Protein 2OP5 (pdb70)

Structure (mmCIF, N/CA/C/O backbone):
data_2OP5
#
_entry.id   2OP5
#
_cell.length_a   56.558
_cell.length_b   84.629
_cell.length_c   144.952
_cell.angle_alpha   90.000
_cell.angle_beta   90.000
_cell.angle_gamma   90.000
#
_symmetry.space_group_name_H-M   'P 21 21 21'
#
loop_
_entity.id
_entity.type
_entity.pdbx_description
1 polymer 'hypothetical protein'
2 non-polymer 1,2-ETHANEDIOL
3 water water
#
loop_
_atom_site.group_PDB
_atom_site.id
_atom_site.type_symbol
_atom_site.label_atom_id
_atom_site.label_alt_id
_atom_site.label_comp_id
_atom_site.label_asym_id
_atom_site.label_entity_id
_atom_site.label_seq_id
_atom_site.pdbx_PDB_ins_code
_atom_site.Cartn_x
_atom_site.Cartn_y
_atom_site.Cartn_z
_atom_site.occupancy
_atom_site.B_iso_or_equiv
_atom_site.auth_seq_id
_atom_site.auth_comp_id
_atom_site.auth_asym_id
_atom_site.auth_atom_id
_atom_site.pdbx_PDB_model_num
ATOM 1 N N . THR A 1 5 ? 10.149 21.235 37.267 1.00 41.59 4 THR A N 1
ATOM 2 C CA . THR A 1 5 ? 11.610 20.875 37.121 1.00 41.49 4 THR A CA 1
ATOM 3 C C . THR A 1 5 ? 11.833 19.364 37.381 1.00 40.11 4 THR A C 1
ATOM 4 O O . THR A 1 5 ? 11.490 18.846 38.451 1.00 40.42 4 THR A O 1
ATOM 8 N N . ASP A 1 6 ? 12.367 18.668 36.379 1.00 38.44 5 ASP A N 1
ATOM 9 C CA . ASP A 1 6 ? 12.602 17.215 36.452 1.00 36.68 5 ASP A CA 1
ATOM 10 C C . ASP A 1 6 ? 13.796 16.823 37.292 1.00 34.79 5 ASP A C 1
ATOM 11 O O . ASP A 1 6 ? 14.933 17.116 36.918 1.00 33.29 5 ASP A O 1
ATOM 16 N N . GLU A 1 7 ? 13.540 16.106 38.384 1.00 33.52 6 GLU A N 1
ATOM 17 C CA . GLU A 1 7 ? 14.600 15.612 39.269 1.00 32.45 6 GLU A CA 1
ATOM 18 C C . GLU A 1 7 ? 15.169 14.271 38.721 1.00 29.06 6 GLU A C 1
ATOM 19 O O . GLU A 1 7 ? 14.423 13.321 38.445 1.00 26.68 6 GLU A O 1
ATOM 25 N N . THR A 1 8 ? 16.489 14.207 38.554 1.00 26.06 7 THR A N 1
ATOM 26 C CA . THR A 1 8 ? 17.139 12.991 38.094 1.00 25.07 7 THR A CA 1
ATOM 27 C C . THR A 1 8 ? 17.386 12.095 39.295 1.00 24.35 7 THR A C 1
ATOM 28 O O . THR A 1 8 ? 17.967 12.522 40.275 1.00 22.79 7 THR A O 1
ATOM 32 N N . ALA A 1 9 ? 16.928 10.856 39.208 1.00 25.88 8 ALA A N 1
ATOM 33 C CA . ALA A 1 9 ? 17.133 9.866 40.264 1.00 26.46 8 ALA A CA 1
ATOM 34 C C . ALA A 1 9 ? 18.209 8.863 39.886 1.00 26.47 8 ALA A C 1
ATOM 35 O O . ALA A 1 9 ? 18.961 8.410 40.744 1.00 25.94 8 ALA A O 1
ATOM 37 N N . PHE A 1 10 ? 18.249 8.500 38.608 1.00 26.88 9 PHE A N 1
ATOM 38 C CA . PHE A 1 10 ? 19.191 7.524 38.088 1.00 27.98 9 PHE A CA 1
ATOM 39 C C . PHE A 1 10 ? 19.917 8.105 36.890 1.00 27.63 9 PHE A C 1
ATOM 40 O O . PHE A 1 10 ? 19.321 8.834 36.110 1.00 26.48 9 PHE A O 1
ATOM 48 N N . LEU A 1 11 ? 21.184 7.727 36.732 1.00 28.31 10 LEU A N 1
ATOM 49 C CA . LEU A 1 11 ? 22.043 8.290 35.707 1.00 29.10 10 LEU A CA 1
ATOM 50 C C . LEU A 1 11 ? 23.116 7.322 35.177 1.00 28.99 10 LEU A C 1
ATOM 51 O O . LEU A 1 11 ? 23.621 6.465 35.907 1.00 27.75 10 LEU A O 1
ATOM 56 N N . ASN A 1 12 ? 23.434 7.461 33.891 1.00 29.05 11 ASN A N 1
ATOM 57 C CA . ASN A 1 12 ? 24.549 6.728 33.277 1.00 29.12 11 ASN A CA 1
ATOM 58 C C . ASN A 1 12 ? 25.468 7.755 32.636 1.00 28.91 11 ASN A C 1
ATOM 59 O O . ASN A 1 12 ? 25.023 8.557 31.819 1.00 29.14 11 ASN A O 1
ATOM 64 N N . SER A 1 13 ? 26.724 7.769 33.062 1.00 29.19 12 SER A N 1
ATOM 65 C CA . SER A 1 13 ? 27.754 8.657 32.512 1.00 29.67 12 SER A CA 1
ATOM 66 C C . SER A 1 13 ? 28.709 7.694 31.869 1.00 29.73 12 SER A C 1
ATOM 67 O O . SER A 1 13 ? 29.588 7.125 32.532 1.00 28.83 12 SER A O 1
ATOM 70 N N . LEU A 1 14 ? 28.487 7.466 30.581 1.00 30.19 13 LEU A N 1
ATOM 71 C CA . LEU A 1 14 ? 29.265 6.500 29.850 1.00 29.83 13 LEU A CA 1
ATOM 72 C C . LEU A 1 14 ? 30.247 7.180 28.909 1.00 29.21 13 LEU A C 1
ATOM 73 O O . LEU A 1 14 ? 30.095 8.376 28.611 1.00 28.88 13 LEU A O 1
ATOM 78 N N . PHE A 1 15 ? 31.279 6.434 28.509 1.00 27.78 14 PHE A N 1
ATOM 79 C CA A PHE A 1 15 ? 32.242 6.961 27.543 0.50 27.39 14 PHE A CA 1
ATOM 80 C CA B PHE A 1 15 ? 32.306 6.926 27.590 0.50 29.02 14 PHE A CA 1
ATOM 81 C C . PHE A 1 15 ? 32.724 5.868 26.587 1.00 28.44 14 PHE A C 1
ATOM 82 O O . PHE A 1 15 ? 32.689 4.678 26.922 1.00 27.29 14 PHE A O 1
ATOM 105 N N . ASP A 1 17 ? 35.873 5.093 23.558 1.00 25.70 16 ASP A N 1
ATOM 106 C CA . ASP A 1 17 ? 37.192 5.431 23.050 1.00 25.20 16 ASP A CA 1
ATOM 107 C C . ASP A 1 17 ? 37.407 4.718 21.732 1.00 23.79 16 ASP A C 1
ATOM 108 O O . ASP A 1 17 ? 37.250 3.494 21.655 1.00 21.83 16 ASP A O 1
ATOM 113 N N . PHE A 1 18 ? 37.788 5.493 20.715 1.00 23.34 17 PHE A N 1
ATOM 114 C CA . PHE A 1 18 ? 38.021 4.983 19.365 1.00 23.41 17 PHE A CA 1
ATOM 115 C C . PHE A 1 18 ? 39.507 4.867 19.071 1.00 23.22 17 PHE A C 1
ATOM 116 O O . PHE A 1 18 ? 40.336 5.517 19.727 1.00 22.17 17 PHE A O 1
ATOM 124 N N . THR A 1 19 ? 39.839 4.010 18.105 1.00 23.68 18 THR A N 1
ATOM 125 C CA . THR A 1 19 ? 41.226 3.762 17.723 1.00 23.90 18 THR A CA 1
ATOM 126 C C . THR A 1 19 ? 41.761 4.834 16.753 1.00 23.92 18 THR A C 1
ATOM 127 O O . THR A 1 19 ? 42.949 4.850 16.420 1.00 22.79 18 THR A O 1
ATOM 131 N N . SER A 1 20 ? 40.883 5.712 16.287 1.00 24.07 19 SER A N 1
ATOM 132 C CA . SER A 1 20 ? 41.299 6.819 15.431 1.00 23.78 19 SER A CA 1
ATOM 133 C C . SER A 1 20 ? 40.295 7.957 15.544 1.00 24.48 19 SER A C 1
ATOM 134 O O . SER A 1 20 ? 39.120 7.741 15.873 1.00 22.99 19 SER A O 1
ATOM 137 N N . GLU A 1 21 ? 40.784 9.160 15.250 1.00 25.29 20 GLU A N 1
ATOM 138 C CA . GLU A 1 21 ? 39.973 10.347 15.243 1.00 26.18 20 GLU A CA 1
ATOM 139 C C . GLU A 1 21 ? 38.944 10.263 14.100 1.00 25.82 20 GLU A C 1
ATOM 140 O O . GLU A 1 21 ? 37.782 10.596 14.300 1.00 25.05 20 GLU A O 1
ATOM 146 N N . ASN A 1 22 ? 39.348 9.792 12.922 1.00 25.57 21 ASN A N 1
ATOM 147 C CA . ASN A 1 22 ? 38.395 9.671 11.809 1.00 25.47 21 ASN A CA 1
ATOM 148 C C . ASN A 1 22 ? 37.221 8.787 12.196 1.00 25.40 21 ASN A C 1
ATOM 149 O O . ASN A 1 22 ? 36.073 9.095 11.861 1.00 25.97 21 ASN A O 1
ATOM 154 N N . GLU A 1 23 ? 37.487 7.717 12.929 1.00 25.46 22 GLU A N 1
ATOM 155 C CA . GLU A 1 23 ? 36.402 6.832 13.357 1.00 26.36 22 GLU A CA 1
ATOM 156 C C . GLU A 1 23 ? 35.462 7.527 14.353 1.00 25.82 22 GLU A C 1
ATOM 157 O O . GLU A 1 23 ? 34.233 7.397 14.262 1.00 25.76 22 GLU A O 1
ATOM 163 N N . LEU A 1 24 ? 36.031 8.277 15.289 1.00 25.73 23 LEU A N 1
ATOM 164 C CA . LEU A 1 24 ? 35.225 9.070 16.220 1.00 25.65 23 LEU A CA 1
ATOM 165 C C . LEU A 1 24 ? 34.334 10.051 15.457 1.00 25.31 23 LEU A C 1
ATOM 166 O O . LEU A 1 24 ? 33.131 10.138 15.732 1.00 25.60 23 LEU A O 1
ATOM 171 N N . GLU A 1 25 ? 34.909 10.752 14.476 1.00 25.47 24 GLU A N 1
ATOM 172 C CA A GLU A 1 25 ? 34.171 11.730 13.667 0.50 25.45 24 GLU A CA 1
ATOM 173 C CA B GLU A 1 25 ? 34.155 11.747 13.710 0.50 25.50 24 GLU A CA 1
ATOM 174 C C . GLU A 1 25 ? 33.035 11.094 12.884 1.00 25.35 24 GLU A C 1
ATOM 175 O O . GLU A 1 25 ? 31.967 11.701 12.710 1.00 25.75 24 GLU A O 1
ATOM 186 N N . LEU A 1 26 ? 33.269 9.875 12.390 1.00 24.52 25 LEU A N 1
ATOM 187 C CA . LEU A 1 26 ? 32.255 9.134 11.626 1.00 24.20 25 LEU A CA 1
ATOM 188 C C . LEU A 1 26 ? 31.106 8.669 12.506 1.00 24.17 25 LEU A C 1
ATOM 189 O O . LEU A 1 26 ? 29.951 8.675 12.072 1.00 24.95 25 LEU A O 1
ATOM 194 N N . PHE A 1 27 ? 31.441 8.206 13.707 1.00 23.93 26 PHE A N 1
ATOM 195 C CA . PHE A 1 27 ? 30.467 7.780 14.715 1.00 24.40 26 PHE A CA 1
ATOM 196 C C . PHE A 1 27 ? 29.588 8.956 15.119 1.00 25.42 26 PHE A C 1
ATOM 197 O O . PHE A 1 27 ? 28.367 8.816 15.219 1.00 25.21 26 PHE A O 1
ATOM 205 N N . LEU A 1 28 ? 30.216 10.098 15.396 1.00 26.89 27 LEU A N 1
ATOM 206 C CA . LEU A 1 28 ? 29.487 11.338 15.680 1.00 28.75 27 LEU A CA 1
ATOM 207 C C . LEU A 1 28 ? 28.561 11.705 14.539 1.00 31.26 27 LEU A C 1
ATOM 208 O O . LEU A 1 28 ? 27.398 12.041 14.763 1.00 33.12 27 LEU A O 1
ATOM 213 N N . LYS A 1 29 ? 29.071 11.642 13.307 1.00 33.36 28 LYS A N 1
ATOM 214 C CA . LYS A 1 29 ? 28.250 11.956 12.135 1.00 34.48 28 LYS A CA 1
ATOM 215 C C . LYS A 1 29 ? 27.135 10.957 11.866 1.00 35.41 28 LYS A C 1
ATOM 216 O O . LYS A 1 29 ? 26.279 11.226 11.036 1.00 36.76 28 LYS A O 1
ATOM 222 N N . SER A 1 30 ? 27.107 9.838 12.583 1.00 35.71 29 SER A N 1
ATOM 223 C CA . SER A 1 30 ? 26.038 8.857 12.422 1.00 35.79 29 SER A CA 1
ATOM 224 C C . SER A 1 30 ? 25.050 8.826 13.592 1.00 35.89 29 SER A C 1
ATOM 225 O O . SER A 1 30 ? 24.182 7.941 13.622 1.00 35.34 29 SER A O 1
ATOM 228 N N . LEU A 1 31 ? 25.171 9.752 14.551 1.00 35.65 30 LEU A N 1
ATOM 229 C CA . LEU A 1 31 ? 24.299 9.706 15.748 1.00 36.26 30 LEU A CA 1
ATOM 230 C C . LEU A 1 31 ? 22.861 10.123 15.503 1.00 35.82 30 LEU A C 1
ATOM 231 O O . LEU A 1 31 ? 21.976 9.644 16.199 1.00 33.18 30 LEU A O 1
ATOM 236 N N . ASP A 1 32 ? 22.654 11.014 14.532 1.00 36.31 31 ASP A N 1
ATOM 237 C CA . ASP A 1 32 ? 21.337 11.488 14.143 1.00 36.67 31 ASP A CA 1
ATOM 238 C C . ASP A 1 32 ? 20.506 10.364 13.550 1.00 37.34 31 ASP A C 1
ATOM 239 O O . ASP A 1 32 ? 19.275 10.446 13.527 1.00 38.02 31 ASP A O 1
ATOM 241 N N . GLU A 1 33 ? 21.177 9.337 13.025 1.00 37.77 32 GLU A N 1
ATOM 242 C CA . GLU A 1 33 ? 20.503 8.126 12.543 1.00 38.18 32 GLU A CA 1
ATOM 243 C C . GLU A 1 33 ? 19.935 7.354 13.750 1.00 37.51 32 GLU A C 1
ATOM 244 O O . GLU A 1 33 ? 18.922 6.675 13.640 1.00 38.68 32 GLU A O 1
ATOM 250 N N . VAL A 1 34 ? 20.605 7.462 14.897 1.00 36.15 33 VAL A N 1
ATOM 251 C CA . VAL A 1 34 ? 20.218 6.753 16.119 1.00 35.17 33 VAL A CA 1
ATOM 252 C C . VAL A 1 34 ? 19.276 7.554 17.004 1.00 33.41 33 VAL A C 1
ATOM 253 O O . VAL A 1 34 ? 18.153 7.139 17.270 1.00 33.51 33 VAL A O 1
ATOM 257 N N . TRP A 1 35 ? 19.752 8.702 17.460 1.00 31.80 34 TRP A N 1
ATOM 258 C CA . TRP A 1 35 ? 19.033 9.532 18.388 1.00 30.35 34 TRP A CA 1
ATOM 259 C C . TRP A 1 35 ? 18.139 10.511 17.653 1.00 30.08 34 TRP A C 1
ATOM 260 O O . TRP A 1 35 ? 18.434 11.707 17.550 1.00 31.50 34 TRP A O 1
ATOM 271 N N . SER A 1 36 ? 17.049 9.976 17.102 1.00 29.30 35 SER A N 1
ATOM 272 C CA . SER A 1 36 ? 16.041 10.780 16.424 1.00 27.19 35 SER A CA 1
ATOM 273 C C . SER A 1 36 ? 15.143 11.406 17.488 1.00 27.02 35 SER A C 1
ATOM 274 O O . SER A 1 36 ? 15.069 10.926 18.614 1.00 25.11 35 SER A O 1
ATOM 277 N N . GLU A 1 37 ? 14.451 12.475 17.116 1.00 27.88 36 GLU A N 1
ATOM 278 C CA . GLU A 1 37 ? 13.540 13.156 18.032 1.00 29.31 36 GLU A CA 1
ATOM 279 C C . GLU A 1 37 ? 12.358 12.218 18.270 1.00 28.23 36 GLU A C 1
ATOM 280 O O . GLU A 1 37 ? 11.701 12.276 19.308 1.00 27.15 36 GLU A O 1
ATOM 286 N N . ASP A 1 38 ? 12.088 11.360 17.292 1.00 27.55 37 ASP A N 1
ATOM 287 C CA . ASP A 1 38 ? 11.028 10.385 17.423 1.00 28.08 37 ASP A CA 1
ATOM 288 C C . ASP A 1 38 ? 11.331 9.445 18.595 1.00 26.81 37 ASP A C 1
ATOM 289 O O . ASP A 1 38 ? 10.502 9.264 19.487 1.00 26.65 37 ASP A O 1
ATOM 294 N N . LEU A 1 39 ? 12.541 8.883 18.596 1.00 26.20 38 LEU A N 1
ATOM 295 C CA . LEU A 1 39 ? 12.983 7.979 19.647 1.00 24.87 38 LEU A CA 1
ATOM 296 C C . LEU A 1 39 ? 13.005 8.732 20.985 1.00 25.11 38 LEU A C 1
ATOM 297 O O . LEU A 1 39 ? 12.484 8.254 21.971 1.00 24.38 38 LEU A O 1
ATOM 302 N N . TYR A 1 40 ? 13.605 9.915 21.002 1.00 25.60 39 TYR A N 1
ATOM 303 C CA . TYR A 1 40 ? 13.631 10.745 22.215 1.00 25.32 39 TYR A CA 1
ATOM 304 C C . TYR A 1 40 ? 12.252 11.035 22.774 1.00 25.16 39 TYR A C 1
ATOM 305 O O . TYR A 1 40 ? 12.071 11.059 23.975 1.00 23.78 39 TYR A O 1
ATOM 314 N N . SER A 1 41 ? 11.279 11.267 21.904 1.00 25.93 40 SER A N 1
ATOM 315 C CA . SER A 1 41 ? 9.914 11.530 22.373 1.00 26.93 40 SER A CA 1
ATOM 316 C C . SER A 1 41 ? 9.395 10.362 23.193 1.00 26.36 40 SER A C 1
ATOM 317 O O . SER A 1 41 ? 8.853 10.564 24.258 1.00 24.91 40 SER A O 1
ATOM 320 N N . ARG A 1 42 ? 9.606 9.142 22.693 1.00 27.41 41 ARG A N 1
ATOM 321 C CA . ARG A 1 42 ? 9.141 7.935 23.373 1.00 28.13 41 ARG A CA 1
ATOM 322 C C . ARG A 1 42 ? 9.961 7.574 24.608 1.00 28.18 41 ARG A C 1
ATOM 323 O O . ARG A 1 42 ? 9.401 7.068 25.581 1.00 29.07 41 ARG A O 1
ATOM 331 N N . LEU A 1 43 ? 11.267 7.814 24.563 1.00 27.32 42 LEU A N 1
ATOM 332 C CA . LEU A 1 43 ? 12.124 7.567 25.700 1.00 27.51 42 LEU A CA 1
ATOM 333 C C . LEU A 1 43 ? 11.818 8.607 26.784 1.00 27.16 42 LEU A C 1
ATOM 334 O O . LEU A 1 43 ? 11.783 8.292 27.967 1.00 25.22 42 LEU A O 1
ATOM 339 N N . SER A 1 44 ? 11.556 9.845 26.387 1.00 27.63 43 SER A N 1
ATOM 340 C CA . SER A 1 44 ? 11.252 10.888 27.386 1.00 27.86 43 SER A CA 1
ATOM 341 C C . SER A 1 44 ? 9.951 10.569 28.126 1.00 27.13 43 SER A C 1
ATOM 342 O O . SER A 1 44 ? 9.872 10.773 29.334 1.00 26.95 43 SER A O 1
ATOM 345 N N . ALA A 1 45 ? 8.964 10.019 27.419 1.00 26.48 44 ALA A N 1
ATOM 346 C CA . ALA A 1 45 ? 7.717 9.602 28.061 1.00 26.69 44 ALA A CA 1
ATOM 347 C C . ALA A 1 45 ? 7.978 8.416 28.993 1.00 27.08 44 ALA A C 1
ATOM 348 O O . ALA A 1 45 ? 7.269 8.238 29.983 1.00 27.34 44 ALA A O 1
ATOM 350 N N . ALA A 1 46 ? 9.000 7.613 28.683 1.00 26.94 45 ALA A N 1
ATOM 351 C CA . ALA A 1 46 ? 9.361 6.450 29.514 1.00 27.14 45 ALA A CA 1
ATOM 352 C C . ALA A 1 46 ? 10.274 6.768 30.704 1.00 27.14 45 ALA A C 1
ATOM 353 O O . ALA A 1 46 ? 10.572 5.877 31.490 1.00 28.36 45 ALA A O 1
ATOM 355 N N . GLY A 1 47 ? 10.738 8.007 30.826 1.00 26.71 46 GLY A N 1
ATOM 356 C CA . GLY A 1 47 ? 11.598 8.368 31.937 1.00 26.76 46 GLY A CA 1
ATOM 357 C C . GLY A 1 47 ? 12.913 9.040 31.591 1.00 27.25 46 GLY A C 1
ATOM 358 O O . GLY A 1 47 ? 13.639 9.448 32.504 1.00 25.76 46 GLY A O 1
ATOM 359 N N . LEU A 1 48 ? 13.270 9.128 30.305 1.00 26.61 47 LEU A N 1
ATOM 360 C CA . LEU A 1 48 ? 14.490 9.857 29.960 1.00 26.82 47 LEU A CA 1
ATOM 361 C C . LEU A 1 48 ? 14.181 11.344 30.162 1.00 27.56 47 LEU A C 1
ATOM 362 O O . LEU A 1 48 ? 13.174 11.866 29.647 1.00 27.49 47 LEU A O 1
ATOM 367 N N . ILE A 1 49 ? 15.012 11.995 30.970 1.00 27.77 48 ILE A N 1
ATOM 368 C CA . ILE A 1 49 ? 14.919 13.426 31.231 1.00 28.55 48 ILE A CA 1
ATOM 369 C C . ILE A 1 49 ? 15.881 14.199 30.355 1.00 28.45 48 ILE A C 1
ATOM 370 O O . ILE A 1 49 ? 15.521 15.211 29.775 1.00 27.30 48 ILE A O 1
ATOM 375 N N . ARG A 1 50 ? 17.107 13.700 30.251 1.00 29.51 49 ARG A N 1
ATOM 376 C CA . ARG A 1 50 ? 18.156 14.401 29.544 1.00 31.39 49 ARG A CA 1
ATOM 377 C C . ARG A 1 50 ? 19.181 13.433 28.950 1.00 29.16 49 ARG A C 1
ATOM 378 O O . ARG A 1 50 ? 19.410 12.354 29.490 1.00 27.78 49 ARG A O 1
ATOM 386 N N . HIS A 1 51 ? 19.769 13.838 27.828 1.00 28.28 50 HIS A N 1
ATOM 387 C CA . HIS A 1 51 ? 20.791 13.062 27.112 1.00 27.90 50 HIS A CA 1
ATOM 388 C C . HIS A 1 51 ? 21.727 14.049 26.458 1.00 26.68 50 HIS A C 1
ATOM 389 O O . HIS A 1 51 ? 21.315 14.812 25.605 1.00 27.21 50 HIS A O 1
ATOM 396 N N . VAL A 1 52 ? 22.984 14.019 26.874 1.00 26.22 51 VAL A N 1
ATOM 397 C CA . VAL A 1 52 ? 24.015 14.949 26.435 1.00 26.64 51 VAL A CA 1
ATOM 398 C C . VAL A 1 52 ? 25.170 14.173 25.830 1.00 27.11 51 VAL A C 1
ATOM 399 O O . VAL A 1 52 ? 25.680 13.206 26.425 1.00 26.93 51 VAL A O 1
ATOM 403 N N . ILE A 1 53 ? 25.566 14.587 24.636 1.00 27.48 52 ILE A N 1
ATOM 404 C CA . ILE A 1 53 ? 26.653 13.958 23.924 1.00 27.66 52 ILE A CA 1
ATOM 405 C C . ILE A 1 53 ? 27.729 15.016 23.817 1.00 27.77 52 ILE A C 1
ATOM 406 O O . ILE A 1 53 ? 27.465 16.155 23.416 1.00 26.25 52 ILE A O 1
ATOM 411 N N . SER A 1 54 ? 28.943 14.597 24.128 1.00 28.34 53 SER A N 1
ATOM 412 C CA . SER A 1 54 ? 30.075 15.477 24.192 1.00 31.17 53 SER A CA 1
ATOM 413 C C . SER A 1 54 ? 31.342 14.867 23.552 1.00 29.60 53 SER A C 1
ATOM 414 O O . SER A 1 54 ? 31.530 13.663 23.533 1.00 28.90 53 SER A O 1
ATOM 417 N N . LYS A 1 55 ? 32.177 15.732 23.002 1.00 29.63 54 LYS A N 1
ATOM 418 C CA . LYS A 1 55 ? 33.437 15.336 22.404 1.00 30.29 54 LYS A CA 1
ATOM 419 C C . LYS A 1 55 ? 34.470 15.701 23.457 1.00 29.17 54 LYS A C 1
ATOM 420 O O . LYS A 1 55 ? 34.621 16.858 23.794 1.00 28.75 54 LYS A O 1
ATOM 425 N N . VAL A 1 56 ? 35.150 14.706 24.003 1.00 28.51 55 VAL A N 1
ATOM 426 C CA . VAL A 1 56 ? 36.112 14.927 25.081 1.00 27.99 55 VAL A CA 1
ATOM 427 C C . VAL A 1 56 ? 37.439 15.452 24.542 1.00 28.62 55 VAL A C 1
ATOM 428 O O . VAL A 1 56 ? 37.963 14.927 23.569 1.00 28.73 55 VAL A O 1
ATOM 432 N N . TRP A 1 57 ? 37.945 16.521 25.158 1.00 30.01 56 TRP A N 1
ATOM 433 C CA . TRP A 1 57 ? 39.216 17.140 24.772 1.00 31.56 56 TRP A CA 1
ATOM 434 C C . TRP A 1 57 ? 40.302 16.458 25.595 1.00 32.55 56 TRP A C 1
ATOM 435 O O . TRP A 1 57 ? 40.516 16.802 26.763 1.00 33.45 56 TRP A O 1
ATOM 437 N N . ASN A 1 58 ? 40.941 15.462 24.993 1.00 33.33 57 ASN A N 1
ATOM 438 C CA . ASN A 1 58 ? 41.992 14.662 25.643 1.00 34.19 57 ASN A CA 1
ATOM 439 C C . ASN A 1 58 ? 42.937 14.189 24.548 1.00 33.94 57 ASN A C 1
ATOM 440 O O . ASN A 1 58 ? 42.537 13.427 23.674 1.00 34.03 57 ASN A O 1
ATOM 445 N N . LYS A 1 59 ? 44.172 14.673 24.595 1.00 34.51 58 LYS A N 1
ATOM 446 C CA . LYS A 1 59 ? 45.195 14.355 23.591 1.00 35.79 58 LYS A CA 1
ATOM 447 C C . LYS A 1 59 ? 45.586 12.878 23.504 1.00 36.32 58 LYS A C 1
ATOM 448 O O . LYS A 1 59 ? 46.025 12.423 22.453 1.00 36.69 58 LYS A O 1
ATOM 449 N N . GLU A 1 60 ? 45.404 12.146 24.604 1.00 36.66 59 GLU A N 1
ATOM 450 C CA . GLU A 1 60 ? 45.750 10.729 24.685 1.00 36.95 59 GLU A CA 1
ATOM 451 C C . GLU A 1 60 ? 44.673 9.762 24.132 1.00 36.35 59 GLU A C 1
ATOM 452 O O . GLU A 1 60 ? 45.004 8.624 23.787 1.00 36.18 59 GLU A O 1
ATOM 458 N N . GLN A 1 61 ? 43.418 10.217 24.034 1.00 34.90 60 GLN A N 1
ATOM 459 C CA . GLN A 1 61 ? 42.285 9.386 23.619 1.00 33.60 60 GLN A CA 1
ATOM 460 C C . GLN A 1 61 ? 41.488 9.997 22.461 1.00 32.40 60 GLN A C 1
ATOM 461 O O . GLN A 1 61 ? 41.664 11.164 22.125 1.00 33.28 60 GLN A O 1
ATOM 467 N N . HIS A 1 62 ? 40.613 9.195 21.855 1.00 29.84 61 HIS A N 1
ATOM 468 C CA . HIS A 1 62 ? 39.632 9.688 20.879 1.00 28.06 61 HIS A CA 1
ATOM 469 C C . HIS A 1 62 ? 38.310 9.325 21.544 1.00 27.22 61 HIS A C 1
ATOM 470 O O . HIS A 1 62 ? 37.704 8.328 21.214 1.00 26.97 61 HIS A O 1
ATOM 477 N N . ARG A 1 63 ? 37.870 10.183 22.458 1.00 25.84 62 ARG A N 1
ATOM 478 C CA . ARG A 1 63 ? 36.778 9.893 23.329 1.00 25.23 62 ARG A CA 1
ATOM 479 C C . ARG A 1 63 ? 35.482 10.700 23.145 1.00 25.78 62 ARG A C 1
ATOM 480 O O . ARG A 1 63 ? 35.500 11.910 22.877 1.00 24.40 62 ARG A O 1
ATOM 488 N N . ILE A 1 64 ? 34.366 9.985 23.293 1.00 26.46 63 ILE A N 1
ATOM 489 C CA . ILE A 1 64 ? 33.034 10.546 23.296 1.00 27.48 63 ILE A CA 1
ATOM 490 C C . ILE A 1 64 ? 32.425 10.219 24.648 1.00 26.84 63 ILE A C 1
ATOM 491 O O . ILE A 1 64 ? 32.546 9.093 25.112 1.00 27.01 63 ILE A O 1
ATOM 496 N N . SER A 1 65 ? 31.757 11.196 25.254 1.00 26.33 64 SER A N 1
ATOM 497 C CA . SER A 1 65 ? 30.994 10.980 26.494 1.00 26.56 64 SER A CA 1
ATOM 498 C C . SER A 1 65 ? 29.504 11.194 26.268 1.00 25.79 64 SER A C 1
ATOM 499 O O . SER A 1 65 ? 29.091 12.047 25.454 1.00 24.35 64 SER A O 1
ATOM 510 N N . VAL A 1 67 ? 25.865 11.280 28.718 1.00 27.10 66 VAL A N 1
ATOM 511 C CA . VAL A 1 67 ? 25.266 11.268 30.027 1.00 27.14 66 VAL A CA 1
ATOM 512 C C . VAL A 1 67 ? 23.763 11.156 29.776 1.00 27.70 66 VAL A C 1
ATOM 513 O O . VAL A 1 67 ? 23.176 12.012 29.086 1.00 26.75 66 VAL A O 1
ATOM 517 N N . PHE A 1 68 ? 23.170 10.076 30.288 1.00 27.75 67 PHE A N 1
ATOM 518 C CA . PHE A 1 68 ? 21.733 9.839 30.186 1.00 28.13 67 PHE A CA 1
ATOM 519 C C . PHE A 1 68 ? 21.213 9.997 31.596 1.00 28.59 67 PHE A C 1
ATOM 520 O O . PHE A 1 68 ? 21.724 9.345 32.525 1.00 27.38 67 PHE A O 1
ATOM 528 N N . GLU A 1 69 ? 20.160 10.793 31.742 1.00 28.82 68 GLU A N 1
ATOM 529 C CA . GLU A 1 69 ? 19.542 11.031 33.036 1.00 30.00 68 GLU A CA 1
ATOM 530 C C . GLU A 1 69 ? 18.074 10.620 33.012 1.00 29.69 68 GLU A C 1
ATOM 531 O O . GLU A 1 69 ? 17.324 10.986 32.098 1.00 27.43 68 GLU A O 1
ATOM 537 N N . TYR A 1 70 ? 17.680 9.878 34.048 1.00 29.04 69 TYR A N 1
ATOM 538 C CA . TYR A 1 70 ? 16.345 9.354 34.151 1.00 27.75 69 TYR A CA 1
ATOM 539 C C . TYR A 1 70 ? 15.690 9.749 35.449 1.00 27.39 69 TYR A C 1
ATOM 540 O O . TYR A 1 70 ? 16.363 9.933 36.460 1.00 25.94 69 TYR A O 1
ATOM 549 N N . ASP A 1 71 ? 14.353 9.845 35.403 1.00 27.71 70 ASP A N 1
ATOM 550 C CA . ASP A 1 71 ? 13.534 10.134 36.574 1.00 27.95 70 ASP A CA 1
ATOM 551 C C . ASP A 1 71 ? 13.600 8.977 37.591 1.00 27.34 70 ASP A C 1
ATOM 552 O O . ASP A 1 71 ? 13.311 9.181 38.765 1.00 26.79 70 ASP A O 1
ATOM 557 N N . SER A 1 72 ? 13.990 7.780 37.118 1.00 26.67 71 SER A N 1
ATOM 558 C CA . SER A 1 72 ? 14.060 6.577 37.937 1.00 26.29 71 SER A CA 1
ATOM 559 C C . SER A 1 72 ? 14.811 5.461 37.221 1.00 27.17 71 SER A C 1
ATOM 560 O O . SER A 1 72 ? 14.961 5.476 35.990 1.00 26.46 71 SER A O 1
ATOM 563 N N . LYS A 1 73 ? 15.225 4.461 37.991 1.00 27.19 72 LYS A N 1
ATOM 564 C CA . LYS A 1 73 ? 15.903 3.293 37.444 1.00 27.89 72 LYS A CA 1
ATOM 565 C C . LYS A 1 73 ? 14.919 2.434 36.630 1.00 28.22 72 LYS A C 1
ATOM 566 O O . LYS A 1 73 ? 15.314 1.682 35.722 1.00 28.46 72 LYS A O 1
ATOM 572 N N . GLU A 1 74 ? 13.642 2.521 36.979 1.00 27.74 73 GLU A N 1
ATOM 573 C CA . GLU A 1 74 ? 12.624 1.807 36.265 1.00 27.94 73 GLU A CA 1
ATOM 574 C C . GLU A 1 74 ? 12.508 2.451 34.883 1.00 28.18 73 GLU A C 1
ATOM 575 O O . GLU A 1 74 ? 12.335 1.759 33.870 1.00 27.22 73 GLU A O 1
ATOM 581 N N . GLY A 1 75 ? 12.593 3.779 34.844 1.00 28.00 74 GLY A N 1
ATOM 582 C CA . GLY A 1 75 ? 12.604 4.506 33.579 1.00 28.27 74 GLY A CA 1
ATOM 583 C C . GLY A 1 75 ? 13.792 4.114 32.716 1.00 27.94 74 GLY A C 1
ATOM 584 O O . GLY A 1 75 ? 13.668 3.964 31.499 1.00 29.35 74 GLY A O 1
ATOM 585 N N . TYR A 1 76 ? 14.949 3.952 33.335 1.00 28.51 75 TYR A N 1
ATOM 586 C CA . TYR A 1 76 ? 16.143 3.479 32.608 1.00 29.20 75 TYR A CA 1
A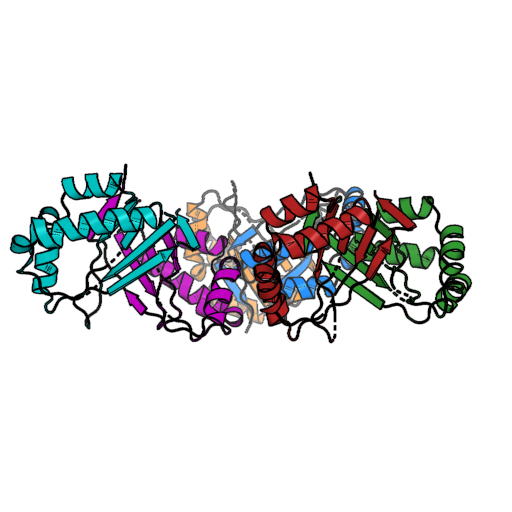TOM 587 C C . TYR A 1 76 ? 15.877 2.154 31.898 1.00 29.21 75 TYR A C 1
ATOM 588 O O . TYR A 1 76 ? 16.204 2.010 30.716 1.00 28.97 75 TYR A O 1
ATOM 597 N N . GLN A 1 77 ? 15.287 1.198 32.621 1.00 29.04 76 GLN A N 1
ATOM 598 C CA . GLN A 1 77 ? 15.007 -0.134 32.071 1.00 29.51 76 GLN A CA 1
ATOM 599 C C . GLN A 1 77 ? 13.919 -0.155 30.987 1.00 29.15 76 GLN A C 1
ATOM 600 O O . GLN A 1 77 ? 13.994 -0.933 30.031 1.00 28.32 76 GLN A O 1
ATOM 603 N N . LYS A 1 78 ? 12.893 0.673 31.136 1.00 29.22 77 LYS A N 1
ATOM 604 C CA . LYS A 1 78 ? 11.887 0.776 30.090 1.00 28.54 77 LYS A CA 1
ATOM 605 C C . LYS A 1 78 ? 12.557 1.391 28.859 1.00 27.45 77 LYS A C 1
ATOM 606 O O . LYS A 1 78 ? 12.265 0.996 27.751 1.00 25.44 77 LYS A O 1
ATOM 612 N N . CYS A 1 79 ? 13.469 2.344 29.061 1.00 27.97 78 CYS A N 1
ATOM 613 C CA . CYS A 1 79 ? 14.170 2.971 27.934 1.00 27.51 78 CYS A CA 1
ATOM 614 C C . CYS A 1 79 ? 15.102 1.999 27.232 1.00 27.63 78 CYS A C 1
ATOM 615 O O . CYS A 1 79 ? 15.330 2.145 26.056 1.00 27.36 78 CYS A O 1
ATOM 618 N N . GLN A 1 80 ? 15.643 1.032 27.962 1.00 28.25 79 GLN A N 1
ATOM 619 C CA . GLN A 1 80 ? 16.489 -0.018 27.384 1.00 29.31 79 GLN A CA 1
ATOM 620 C C . GLN A 1 80 ? 15.651 -0.952 26.535 1.00 28.84 79 GLN A C 1
ATOM 621 O O . GLN A 1 80 ? 16.107 -1.485 25.543 1.00 28.80 79 GLN A O 1
ATOM 627 N N . GLU A 1 81 ? 14.407 -1.134 26.937 1.00 29.61 80 GLU A N 1
ATOM 628 C CA . GLU A 1 81 ? 13.493 -1.990 26.216 1.00 29.32 80 GLU A CA 1
ATOM 629 C C . GLU A 1 81 ? 13.106 -1.317 24.882 1.00 28.62 80 GLU A C 1
ATOM 630 O O . GLU A 1 81 ? 13.046 -1.963 23.827 1.00 26.68 80 GLU A O 1
ATOM 636 N N . ILE A 1 82 ? 12.821 -0.019 24.962 1.00 27.44 81 ILE A N 1
ATOM 637 C CA . ILE A 1 82 ? 12.462 0.793 23.782 1.00 27.75 81 ILE A CA 1
ATOM 638 C C . ILE A 1 82 ? 13.599 0.807 22.748 1.00 27.28 81 ILE A C 1
ATOM 639 O O . ILE A 1 82 ? 13.363 0.586 21.560 1.00 26.55 81 ILE A O 1
ATOM 644 N N . ILE A 1 83 ? 14.822 1.058 23.214 1.00 27.08 82 ILE A N 1
ATOM 645 C CA . ILE A 1 83 ? 16.026 1.024 22.360 1.00 26.62 82 ILE A CA 1
ATOM 646 C C . ILE A 1 83 ? 16.223 -0.344 21.651 1.00 26.82 82 ILE A C 1
ATOM 647 O O . ILE A 1 83 ? 16.634 -0.392 20.485 1.00 26.55 82 ILE A O 1
ATOM 652 N N . ASP A 1 84 ? 15.901 -1.433 22.349 1.00 26.95 83 ASP A N 1
ATOM 653 C CA . ASP A 1 84 ? 16.031 -2.802 21.827 1.00 26.77 83 ASP A CA 1
ATOM 654 C C . ASP A 1 84 ? 15.064 -3.040 20.681 1.00 26.23 83 ASP A C 1
ATOM 655 O O . ASP A 1 84 ? 15.397 -3.691 19.690 1.00 26.85 83 ASP A O 1
ATOM 660 N N . LYS A 1 85 ? 13.851 -2.525 20.841 1.00 25.45 84 LYS A N 1
ATOM 661 C CA . LYS A 1 85 ? 12.823 -2.633 19.833 1.00 25.20 84 LYS A CA 1
ATOM 662 C C . LYS A 1 85 ? 12.997 -1.608 18.674 1.00 24.77 84 LYS A C 1
ATOM 663 O O . LYS A 1 85 ? 12.362 -1.737 17.617 1.00 23.07 84 LYS A O 1
ATOM 666 N N . GLU A 1 86 ? 13.833 -0.588 18.890 1.00 23.32 85 GLU A N 1
ATOM 667 C CA . GLU A 1 86 ? 14.076 0.471 17.909 1.00 22.77 85 GLU A CA 1
ATOM 668 C C . GLU A 1 86 ? 15.040 0.045 16.818 1.00 22.16 85 GLU A C 1
ATOM 669 O O . GLU A 1 86 ? 14.841 0.396 15.674 1.00 21.51 85 GLU A O 1
ATOM 675 N N . PHE A 1 87 ? 16.084 -0.694 17.188 1.00 21.74 86 PHE A N 1
ATOM 676 C CA . PHE A 1 87 ? 17.126 -1.088 16.260 1.00 22.03 86 PHE A CA 1
ATOM 677 C C . PHE A 1 87 ? 17.245 -2.594 16.163 1.00 21.07 86 PHE A C 1
ATOM 678 O O . PHE A 1 87 ? 16.812 -3.317 17.047 1.00 21.96 86 PHE A O 1
ATOM 686 N N . GLY A 1 88 ? 17.820 -3.052 15.069 1.00 20.28 87 GLY A N 1
ATOM 687 C CA . GLY A 1 88 ? 17.962 -4.461 14.798 1.00 20.57 87 GLY A CA 1
ATOM 688 C C . GLY A 1 88 ? 19.255 -4.757 14.082 1.00 20.99 87 GLY A C 1
ATOM 689 O O . GLY A 1 88 ? 20.283 -4.176 14.424 1.00 21.28 87 GLY A O 1
ATOM 690 N N . ILE A 1 89 ? 19.193 -5.646 13.086 1.00 21.52 88 ILE A N 1
ATOM 691 C CA . ILE A 1 89 ? 20.367 -6.074 12.333 1.00 22.70 88 ILE A CA 1
ATOM 692 C C . ILE A 1 89 ? 21.082 -4.971 11.540 1.00 24.08 88 ILE A C 1
ATOM 693 O O . ILE A 1 89 ? 22.278 -5.088 11.297 1.00 23.76 88 ILE A O 1
ATOM 698 N N . THR A 1 90 ? 20.357 -3.929 11.115 1.00 26.14 89 THR A N 1
ATOM 699 C CA . THR A 1 90 ? 20.956 -2.825 10.354 1.00 27.48 89 THR A CA 1
ATOM 700 C C . THR A 1 90 ? 21.933 -2.032 11.236 1.00 28.74 89 THR A C 1
ATOM 701 O O . THR A 1 90 ? 23.033 -1.734 10.797 1.00 29.49 89 THR A O 1
ATOM 705 N N . LEU A 1 91 ? 21.530 -1.693 12.459 1.00 29.96 90 LEU A N 1
ATOM 706 C CA . LEU A 1 91 ? 22.420 -1.014 13.391 1.00 30.46 90 LEU A CA 1
ATOM 707 C C . LEU A 1 91 ? 23.515 -1.967 13.809 1.00 30.32 90 LEU A C 1
ATOM 708 O O . LEU A 1 91 ? 24.671 -1.580 13.827 1.00 29.36 90 LEU A O 1
ATOM 713 N N . LYS A 1 92 ? 23.134 -3.189 14.186 1.00 30.97 91 LYS A N 1
ATOM 714 C CA . LYS A 1 92 ? 24.085 -4.235 14.599 1.00 32.63 91 LYS A CA 1
ATOM 715 C C . LYS A 1 92 ? 25.279 -4.276 13.677 1.00 33.77 91 LYS A C 1
ATOM 716 O O . LYS A 1 92 ? 26.430 -4.284 14.137 1.00 34.68 91 LYS A O 1
ATOM 719 N N . GLU A 1 93 ? 24.998 -4.301 12.377 1.00 34.66 92 GLU A N 1
ATOM 720 C CA . GLU A 1 93 ? 26.047 -4.343 11.377 1.00 35.78 92 GLU A CA 1
ATOM 721 C C . GLU A 1 93 ? 26.785 -3.034 11.159 1.00 36.53 92 GLU A C 1
ATOM 722 O O . GLU A 1 93 ? 27.945 -3.056 10.760 1.00 37.36 92 GLU A O 1
ATOM 728 N N . LYS A 1 94 ? 26.128 -1.900 11.364 1.00 36.70 93 LYS A N 1
ATOM 729 C CA . LYS A 1 94 ? 26.843 -0.634 11.270 1.00 37.42 93 LYS A CA 1
ATOM 730 C C . LYS A 1 94 ? 27.894 -0.569 12.380 1.00 37.04 93 LYS A C 1
ATOM 731 O O . LYS A 1 94 ? 29.017 -0.147 12.136 1.00 36.95 93 LYS A O 1
ATOM 737 N N . LEU A 1 95 ? 27.543 -1.044 13.573 1.00 36.93 94 LEU A N 1
ATOM 738 C CA . LEU A 1 95 ? 28.456 -1.031 14.730 1.00 37.77 94 LEU A CA 1
ATOM 739 C C . LEU A 1 95 ? 29.646 -1.986 14.600 1.00 37.25 94 LEU A C 1
ATOM 740 O O . LEU A 1 95 ? 30.613 -1.910 15.361 1.00 38.26 94 LEU A O 1
ATOM 745 N N . LYS A 1 96 ? 29.567 -2.876 13.626 1.00 36.71 95 LYS A N 1
ATOM 746 C CA . LYS A 1 96 ? 30.578 -3.883 13.387 1.00 36.27 95 LYS A CA 1
ATOM 747 C C . LYS A 1 96 ? 31.744 -3.246 12.609 1.00 34.71 95 LYS A C 1
ATOM 748 O O . LYS A 1 96 ? 32.844 -3.804 12.536 1.00 32.58 95 LYS A O 1
ATOM 754 N N . LYS A 1 97 ? 31.478 -2.067 12.040 1.00 33.17 96 LYS A N 1
ATOM 755 C CA . LYS A 1 97 ? 32.477 -1.266 11.336 1.00 32.23 96 LYS A CA 1
ATOM 756 C C . LYS A 1 97 ? 33.359 -0.471 12.310 1.00 31.32 96 LYS A C 1
ATOM 757 O O . LYS A 1 97 ? 34.410 0.030 11.915 1.00 29.72 96 LYS A O 1
ATOM 759 N N . PHE A 1 98 ? 32.895 -0.342 13.558 1.00 30.30 97 PHE A N 1
ATOM 760 C CA . PHE A 1 98 ? 33.571 0.407 14.591 1.00 30.95 97 PHE A CA 1
ATOM 761 C C . PHE A 1 98 ? 34.236 -0.494 15.639 1.00 31.31 97 PHE A C 1
ATOM 762 O O . PHE A 1 98 ? 33.921 -1.679 15.776 1.00 31.76 97 PHE A O 1
ATOM 770 N N . VAL A 1 99 ? 35.176 0.088 16.369 1.00 30.87 98 VAL A N 1
ATOM 771 C CA . VAL A 1 99 ? 35.860 -0.608 17.451 1.00 30.65 98 VAL A CA 1
ATOM 772 C C . VAL A 1 99 ? 36.032 0.411 18.577 1.00 30.92 98 VAL A C 1
ATOM 773 O O . VAL A 1 99 ? 36.640 1.474 18.390 1.00 29.21 98 VAL A O 1
ATOM 777 N N . PHE A 1 100 ? 35.472 0.054 19.728 1.00 31.39 99 PHE A N 1
ATOM 778 C CA . PHE A 1 100 ? 35.495 0.852 20.925 1.00 32.63 99 PHE A CA 1
ATOM 779 C C . PHE A 1 100 ? 34.838 0.008 21.996 1.00 33.41 99 PHE A C 1
ATOM 780 O O . PHE A 1 100 ? 34.087 -0.902 21.668 1.00 33.67 99 PHE A O 1
ATOM 788 N N . LYS A 1 101 ? 35.115 0.288 23.267 1.00 34.84 100 LYS A N 1
ATOM 789 C CA A LYS A 1 101 ? 34.433 -0.376 24.379 0.50 34.77 100 LYS A CA 1
ATOM 790 C CA B LYS A 1 101 ? 34.388 -0.380 24.345 0.50 35.16 100 LYS A CA 1
ATOM 791 C C . LYS A 1 101 ? 33.690 0.702 25.146 1.00 35.26 100 LYS A C 1
ATOM 792 O O . LYS A 1 101 ? 34.270 1.761 25.441 1.00 35.49 100 LYS A O 1
ATOM 803 N N . ILE A 1 102 ? 32.431 0.435 25.476 1.00 34.48 101 ILE A N 1
ATOM 804 C CA . ILE A 1 102 ? 31.660 1.376 26.235 1.00 34.20 101 ILE A CA 1
ATOM 805 C C . ILE A 1 102 ? 32.019 1.186 27.696 1.00 33.34 101 ILE A C 1
ATOM 806 O O . ILE A 1 102 ? 31.975 0.065 28.210 1.00 32.15 101 ILE A O 1
ATOM 811 N N . HIS A 1 103 ? 32.410 2.289 28.337 1.00 31.98 102 HIS A N 1
ATOM 812 C CA . HIS A 1 103 ? 32.621 2.322 29.778 1.00 30.85 102 HIS A CA 1
ATOM 813 C C . HIS A 1 103 ? 31.411 2.952 30.406 1.00 28.96 102 HIS A C 1
ATOM 814 O O . HIS A 1 103 ? 31.209 4.151 30.263 1.00 27.49 102 HIS A O 1
ATOM 821 N N . ASN A 1 104 ? 30.590 2.128 31.049 1.00 27.56 103 ASN A N 1
ATOM 822 C CA . ASN A 1 104 ? 29.380 2.587 31.728 1.00 28.25 103 ASN A CA 1
ATOM 823 C C . ASN A 1 104 ? 29.662 2.867 33.184 1.00 27.08 103 ASN A C 1
ATOM 824 O O . ASN A 1 104 ? 30.524 2.207 33.801 1.00 25.38 103 ASN A O 1
ATOM 829 N N . ASN A 1 105 ? 28.908 3.831 33.709 1.00 26.29 104 ASN A N 1
ATOM 830 C CA . ASN A 1 105 ? 28.960 4.259 35.097 1.00 26.70 104 ASN A CA 1
ATOM 831 C C . ASN A 1 105 ? 27.542 4.628 35.510 1.00 26.95 104 ASN A C 1
ATOM 832 O O . ASN A 1 105 ? 27.174 5.800 35.432 1.00 25.58 104 ASN A O 1
ATOM 837 N N . ARG A 1 106 ? 26.766 3.628 35.947 1.00 26.88 105 ARG A N 1
ATOM 838 C CA . ARG A 1 106 ? 25.365 3.816 36.328 1.00 27.04 105 ARG A CA 1
ATOM 839 C C . ARG A 1 106 ? 25.178 3.836 37.819 1.00 26.15 105 ARG A C 1
ATOM 840 O O . ARG A 1 106 ? 25.808 3.052 38.536 1.00 25.34 105 ARG A O 1
ATOM 848 N N . GLY A 1 107 ? 24.241 4.660 38.280 1.00 25.45 106 GLY A N 1
ATOM 849 C CA . GLY A 1 107 ? 23.930 4.730 39.700 1.00 24.91 106 GLY A CA 1
ATOM 850 C C . GLY A 1 107 ? 22.875 5.747 40.095 1.00 24.75 106 GLY A C 1
ATOM 851 O O . GLY A 1 107 ? 22.333 6.463 39.254 1.00 23.55 106 GLY A O 1
ATOM 852 N N . VAL A 1 108 ? 22.621 5.797 41.403 1.00 24.75 107 VAL A N 1
ATOM 853 C CA . VAL A 1 108 ? 21.639 6.657 42.000 1.00 24.62 107 VAL A CA 1
ATOM 854 C C . VAL A 1 108 ? 22.236 8.031 42.185 1.00 23.70 107 VAL A C 1
ATOM 855 O O . VAL A 1 108 ? 23.389 8.153 42.609 1.00 22.28 107 VAL A O 1
ATOM 859 N N . VAL A 1 109 ? 21.431 9.047 41.912 1.00 22.87 108 VAL A N 1
ATOM 860 C CA . VAL A 1 109 ? 21.811 10.413 42.175 1.00 23.67 108 VAL A CA 1
ATOM 861 C C . VAL A 1 109 ? 21.687 10.658 43.693 1.00 24.08 108 VAL A C 1
ATOM 862 O O . VAL A 1 109 ? 20.694 10.281 44.322 1.00 23.95 108 VAL A O 1
ATOM 866 N N . VAL A 1 110 ? 22.725 11.268 44.260 1.00 23.98 109 VAL A N 1
ATOM 867 C CA . VAL A 1 110 ? 22.813 11.586 45.686 1.00 24.52 109 VAL A CA 1
ATOM 868 C C . VAL A 1 110 ? 22.615 13.101 45.896 1.00 24.25 109 VAL A C 1
ATOM 869 O O . VAL A 1 110 ? 22.137 13.535 46.937 1.00 23.07 109 VAL A O 1
ATOM 873 N N . SER A 1 111 ? 23.022 13.909 44.924 1.00 24.69 110 SER A N 1
ATOM 874 C CA . SER A 1 111 ? 22.859 15.343 45.042 1.00 25.62 110 SER A CA 1
ATOM 875 C C . SER A 1 111 ? 22.742 15.932 43.653 1.00 26.48 110 SER A C 1
ATOM 876 O O . SER A 1 111 ? 23.403 15.467 42.701 1.00 27.16 110 SER A O 1
ATOM 879 N N . GLU A 1 112 ? 21.878 16.934 43.541 1.00 27.20 111 GLU A N 1
ATOM 880 C CA . GLU A 1 112 ? 21.647 17.648 42.295 1.00 28.64 111 GLU A CA 1
ATOM 881 C C . GLU A 1 112 ? 21.446 19.157 42.538 1.00 27.98 111 GLU A C 1
ATOM 882 O O . GLU A 1 112 ? 20.556 19.575 43.292 1.00 26.21 111 GLU A O 1
ATOM 888 N N . PHE A 1 113 ? 22.307 19.951 41.909 1.00 27.64 112 PHE A N 1
ATOM 889 C CA . PHE A 1 113 ? 22.170 21.380 41.908 1.00 27.27 112 PHE A CA 1
ATOM 890 C C . PHE A 1 113 ? 21.799 21.830 40.511 1.00 27.88 112 PHE A C 1
ATOM 891 O O . PHE A 1 113 ? 22.425 21.425 39.543 1.00 27.97 112 PHE A O 1
ATOM 899 N N . ILE A 1 114 ? 20.777 22.672 40.430 1.00 29.37 113 ILE A N 1
ATOM 900 C CA . ILE A 1 114 ? 20.283 23.242 39.190 1.00 30.52 113 ILE A CA 1
ATOM 901 C C . ILE A 1 114 ? 20.267 24.746 39.444 1.00 30.49 113 ILE A C 1
ATOM 902 O O . ILE A 1 114 ? 19.875 25.165 40.531 1.00 30.78 113 ILE A O 1
ATOM 907 N N . ARG A 1 115 ? 20.698 25.555 38.474 1.00 30.79 114 ARG A N 1
ATOM 908 C CA . ARG A 1 115 ? 20.812 27.026 38.676 1.00 31.14 114 ARG A CA 1
ATOM 909 C C . ARG A 1 115 ? 19.456 27.749 38.771 1.00 32.36 114 ARG A C 1
ATOM 910 O O . ARG A 1 115 ? 18.518 27.414 38.029 1.00 32.95 114 ARG A O 1
ATOM 918 N N . SER A 1 116 ? 19.379 28.733 39.683 1.00 33.03 115 SER A N 1
ATOM 919 C CA . SER A 1 116 ? 18.163 29.514 39.950 1.00 33.84 115 SER A CA 1
ATOM 920 C C . SER A 1 116 ? 16.923 28.642 40.169 1.00 33.96 115 SER A C 1
ATOM 923 N N . ALA B 1 9 ? 26.576 23.780 26.447 1.00 27.19 8 ALA B N 1
ATOM 924 C CA . ALA B 1 9 ? 27.783 24.095 25.623 1.00 27.03 8 ALA B CA 1
ATOM 925 C C . ALA B 1 9 ? 29.041 23.283 26.007 1.00 26.40 8 ALA B C 1
ATOM 926 O O . ALA B 1 9 ? 29.753 22.756 25.133 1.00 24.76 8 ALA B O 1
ATOM 928 N N . PHE B 1 10 ? 29.318 23.189 27.305 1.00 26.26 9 PHE B N 1
ATOM 929 C CA A PHE B 1 10 ? 30.511 22.496 27.795 0.50 26.41 9 PHE B CA 1
ATOM 930 C CA B PHE B 1 10 ? 30.490 22.467 27.773 0.50 26.66 9 PHE B CA 1
ATOM 931 C C . PHE B 1 10 ? 30.106 21.605 28.957 1.00 27.10 9 PHE B C 1
ATOM 932 O O . PHE B 1 10 ? 29.135 21.892 29.655 1.00 26.32 9 PHE B O 1
ATOM 947 N N . LEU B 1 11 ? 30.853 20.525 29.163 1.00 28.39 10 LEU B N 1
ATOM 948 C CA . LEU B 1 11 ? 30.511 19.577 30.211 1.00 29.17 10 LEU B CA 1
ATOM 949 C C . LEU B 1 11 ? 31.698 18.788 30.711 1.00 29.01 10 LEU B C 1
ATOM 950 O O . LEU B 1 11 ? 32.433 18.245 29.910 1.00 29.20 10 LEU B O 1
ATOM 955 N N . ASN B 1 12 ? 31.906 18.766 32.028 1.00 29.69 11 ASN B N 1
ATOM 956 C CA . ASN B 1 12 ? 32.946 17.928 32.634 1.00 29.59 11 ASN B CA 1
ATOM 957 C C . ASN B 1 12 ? 32.248 16.730 33.305 1.00 29.57 11 ASN B C 1
ATOM 958 O O . ASN B 1 12 ? 31.504 16.892 34.260 1.00 30.12 11 ASN B O 1
ATOM 963 N N . SER B 1 13 ? 32.504 15.543 32.760 1.00 29.99 12 SER B N 1
ATOM 964 C CA . SER B 1 13 ? 31.991 14.269 33.261 1.00 30.64 12 SER B CA 1
ATOM 965 C C . SER B 1 13 ? 33.140 13.552 33.970 1.00 31.19 12 SER B C 1
ATOM 966 O O . SER B 1 13 ? 33.902 12.753 33.403 1.00 31.55 12 SER B O 1
ATOM 969 N N . LEU B 1 14 ? 33.199 13.851 35.261 1.00 31.12 13 LEU B N 1
ATOM 970 C CA . LEU B 1 14 ? 34.259 13.465 36.161 1.00 30.53 13 LEU B CA 1
ATOM 971 C C . LEU B 1 14 ? 33.916 12.286 37.072 1.00 30.44 13 LEU B C 1
ATOM 972 O O . LEU B 1 14 ? 32.743 12.075 37.444 1.00 29.13 13 LEU B O 1
ATOM 977 N N . PHE B 1 15 ? 34.966 11.545 37.445 1.00 29.75 14 PHE B N 1
ATOM 978 C CA . PHE B 1 15 ? 34.844 10.399 38.350 1.00 29.36 14 PHE B CA 1
ATOM 979 C C . PHE B 1 15 ? 35.857 10.449 39.438 1.00 29.03 14 PHE B C 1
ATOM 980 O O . PHE B 1 15 ? 37.026 10.692 39.151 1.00 29.10 14 PHE B O 1
ATOM 996 N N . ASP B 1 17 ? 37.554 8.128 42.306 1.00 25.68 16 ASP B N 1
ATOM 997 C CA . ASP B 1 17 ? 37.733 6.781 42.820 1.00 25.08 16 ASP B CA 1
ATOM 998 C C . ASP B 1 17 ? 38.436 6.762 44.152 1.00 23.79 16 ASP B C 1
ATOM 999 O O . ASP B 1 17 ? 39.544 7.222 44.257 1.00 23.29 16 ASP B O 1
ATOM 1004 N N . PHE B 1 18 ? 37.808 6.149 45.141 1.00 23.43 17 PHE B N 1
ATOM 1005 C CA . PHE B 1 18 ? 38.345 6.071 46.485 1.00 23.58 17 PHE B CA 1
ATOM 1006 C C . PHE B 1 18 ? 39.045 4.761 46.770 1.00 24.16 17 PHE B C 1
ATOM 1007 O O . PHE B 1 18 ? 38.905 3.778 46.018 1.00 23.51 17 PHE B O 1
ATOM 1015 N N . THR B 1 19 ? 39.791 4.732 47.877 1.00 24.15 18 THR B N 1
ATOM 1016 C CA . THR B 1 19 ? 40.485 3.508 48.246 1.00 24.35 18 THR B CA 1
ATOM 1017 C C . THR B 1 19 ? 39.599 2.557 49.040 1.00 24.51 18 THR B C 1
ATOM 1018 O O . THR B 1 19 ? 39.934 1.375 49.185 1.00 24.60 18 THR B O 1
ATOM 1022 N N . SER B 1 20 ? 38.468 3.067 49.536 1.00 25.27 19 SER B N 1
ATOM 1023 C CA . SER B 1 20 ? 37.537 2.273 50.327 1.00 25.53 19 SER B CA 1
ATOM 1024 C C . SER B 1 20 ? 36.135 2.838 50.255 1.00 25.80 19 SER B C 1
ATOM 1025 O O . SER B 1 20 ? 35.920 4.019 49.971 1.00 25.26 19 SER B O 1
ATOM 1028 N N . GLU B 1 21 ? 35.180 1.969 50.550 1.00 26.24 20 GLU B N 1
ATOM 1029 C CA . GLU B 1 21 ? 33.799 2.327 50.516 1.00 26.43 20 GLU B CA 1
ATOM 1030 C C . GLU B 1 21 ? 33.492 3.278 51.669 1.00 25.60 20 GLU B C 1
ATOM 1031 O O . GLU B 1 21 ? 32.680 4.182 51.511 1.00 25.41 20 GLU B O 1
ATOM 1037 N N . ASN B 1 22 ? 34.142 3.080 52.816 1.00 24.76 21 ASN B N 1
ATOM 1038 C CA . ASN B 1 22 ? 33.927 3.947 53.974 1.00 25.13 21 ASN B CA 1
ATOM 1039 C C . ASN B 1 22 ? 34.342 5.381 53.691 1.00 25.13 21 ASN B C 1
ATOM 1040 O O . ASN B 1 22 ? 33.682 6.302 54.159 1.00 25.60 21 ASN B O 1
ATOM 1045 N N . GLU B 1 23 ? 35.451 5.550 52.969 1.00 25.26 22 GLU B N 1
ATOM 1046 C CA . GLU B 1 23 ? 35.909 6.867 52.516 1.00 26.76 22 GLU B CA 1
ATOM 1047 C C . GLU B 1 23 ? 34.871 7.508 51.592 1.00 24.99 22 GLU B C 1
ATOM 1048 O O . GLU B 1 23 ? 34.541 8.674 51.741 1.00 23.61 22 GLU B O 1
ATOM 1054 N N . LEU B 1 24 ? 34.384 6.735 50.620 1.00 25.02 23 LEU B N 1
ATOM 1055 C CA . LEU B 1 24 ? 33.378 7.220 49.691 1.00 25.10 23 LEU B CA 1
ATOM 1056 C C . LEU B 1 24 ? 32.139 7.691 50.460 1.00 25.34 23 LEU B C 1
ATOM 1057 O O . LEU B 1 24 ? 31.611 8.794 50.214 1.00 25.58 23 LEU B O 1
ATOM 1062 N N . GLU B 1 25 ? 31.670 6.850 51.377 1.00 25.04 24 GLU B N 1
ATOM 1063 C CA . GLU B 1 25 ? 30.471 7.160 52.141 1.00 25.80 24 GLU B CA 1
ATOM 1064 C C . GLU B 1 25 ? 30.621 8.393 53.032 1.00 25.09 24 GLU B C 1
ATOM 1065 O O . GLU B 1 25 ? 29.707 9.215 53.076 1.00 24.65 24 GLU B O 1
ATOM 1071 N N . LEU B 1 26 ? 31.759 8.521 53.728 1.00 24.45 25 LEU B N 1
ATOM 1072 C CA . LEU B 1 26 ? 32.040 9.706 54.576 1.00 24.29 25 LEU B CA 1
ATOM 1073 C C . LEU B 1 26 ? 32.013 10.955 53.714 1.00 23.73 25 LEU B C 1
ATOM 1074 O O . LEU B 1 26 ? 31.375 11.940 54.066 1.00 23.82 25 LEU B O 1
ATOM 1079 N N . PHE B 1 27 ? 32.660 10.883 52.557 1.00 23.92 26 PHE B N 1
ATOM 1080 C CA . PHE B 1 27 ? 32.649 11.982 51.609 1.00 24.51 26 PHE B CA 1
ATOM 1081 C C . PHE B 1 27 ? 31.216 12.343 51.217 1.00 24.49 26 PHE B C 1
ATOM 1082 O O . PHE B 1 27 ? 30.832 13.508 51.293 1.00 23.96 26 PHE B O 1
ATOM 1090 N N . LEU B 1 28 ? 30.427 11.351 50.808 1.00 24.93 27 LEU B N 1
ATOM 1091 C CA . LEU B 1 28 ? 29.039 11.615 50.408 1.00 25.99 27 LEU B CA 1
ATOM 1092 C C . LEU B 1 28 ? 28.214 12.227 51.551 1.00 26.33 27 LEU B C 1
ATOM 1093 O O . LEU B 1 28 ? 27.419 13.149 51.318 1.00 27.31 27 LEU B O 1
ATOM 1098 N N . LYS B 1 29 ? 28.427 11.735 52.777 1.00 26.52 28 LYS B N 1
ATOM 1099 C CA . LYS B 1 29 ? 27.758 12.288 53.963 1.00 26.35 28 LYS B CA 1
ATOM 1100 C C . LYS B 1 29 ? 28.382 13.604 54.417 1.00 26.49 28 LYS B C 1
ATOM 1101 O O . LYS B 1 29 ? 27.919 14.198 55.366 1.00 27.50 28 LYS B O 1
ATOM 1107 N N . SER B 1 30 ? 29.421 14.069 53.741 1.00 27.14 29 SER B N 1
ATOM 1108 C CA . SER B 1 30 ? 30.086 15.325 54.090 1.00 27.81 29 SER B CA 1
ATOM 1109 C C . SER B 1 30 ? 30.003 16.370 52.962 1.00 28.10 29 SER B C 1
ATOM 1110 O O . SER B 1 30 ? 30.716 17.374 52.996 1.00 28.12 29 SER B O 1
ATOM 1113 N N . LEU B 1 31 ? 29.138 16.133 51.981 1.00 28.42 30 LEU B N 1
ATOM 1114 C CA . LEU B 1 31 ? 29.041 17.002 50.802 1.00 30.18 30 LEU B CA 1
ATOM 1115 C C . LEU B 1 31 ? 28.749 18.468 51.058 1.00 29.60 30 LEU B C 1
ATOM 1116 O O . LEU B 1 31 ? 29.363 19.313 50.423 1.00 29.30 30 LEU B O 1
ATOM 1121 N N . ASP B 1 32 ? 27.838 18.777 51.972 1.00 30.54 31 ASP B N 1
ATOM 1122 C CA . ASP B 1 32 ? 27.495 20.186 52.252 1.00 31.38 31 ASP B CA 1
ATOM 1123 C C . ASP B 1 32 ? 28.699 20.993 52.768 1.00 31.81 31 ASP B C 1
ATOM 1124 O O . ASP B 1 32 ? 28.683 22.213 52.727 1.00 32.66 31 ASP B O 1
ATOM 1127 N N . GLU B 1 33 ? 29.735 20.300 53.239 1.00 32.72 32 GLU B N 1
ATOM 1128 C CA . GLU B 1 33 ? 30.966 20.923 53.730 1.00 33.42 32 GLU B CA 1
ATOM 1129 C C . GLU B 1 33 ? 31.978 21.140 52.603 1.00 32.19 32 GLU B C 1
ATOM 1130 O O . GLU B 1 33 ? 32.841 22.005 52.724 1.00 31.60 32 GLU B O 1
ATOM 1136 N N . VAL B 1 34 ? 31.888 20.331 51.539 1.00 31.07 33 VAL B N 1
ATOM 1137 C CA . VAL B 1 34 ? 32.806 20.399 50.409 1.00 31.00 33 VAL B CA 1
ATOM 1138 C C . VAL B 1 34 ? 32.218 21.252 49.275 1.00 30.47 33 VAL B C 1
ATOM 1139 O O . VAL B 1 34 ? 32.902 22.119 48.716 1.00 29.81 33 VAL B O 1
ATOM 1143 N N . TRP B 1 35 ? 30.959 20.973 48.945 1.00 29.19 34 TRP B N 1
ATOM 1144 C CA . TRP B 1 35 ? 30.200 21.686 47.924 1.00 27.92 34 TRP B CA 1
ATOM 1145 C C . TRP B 1 35 ? 29.161 22.484 48.658 1.00 27.02 34 TRP B C 1
ATOM 1146 O O . TRP B 1 35 ? 27.979 22.135 48.673 1.00 25.66 34 TRP B O 1
ATOM 1157 N N . SER B 1 36 ? 29.635 23.560 49.276 1.00 26.36 35 SER B N 1
ATOM 1158 C CA . SER B 1 36 ? 28.816 24.404 50.109 1.00 26.46 35 SER B CA 1
ATOM 1159 C C . SER B 1 36 ? 27.945 25.330 49.280 1.00 26.68 35 SER B C 1
ATOM 1160 O O . SER B 1 36 ? 28.138 25.451 48.068 1.00 26.31 35 SER B O 1
ATOM 1163 N N . GLU B 1 37 ? 26.981 25.963 49.954 1.00 26.70 36 GLU B N 1
ATOM 1164 C CA . GLU B 1 37 ? 26.052 26.893 49.320 1.00 27.33 36 GLU B CA 1
ATOM 1165 C C . GLU B 1 37 ? 26.799 28.098 48.774 1.00 27.53 36 GLU B C 1
ATOM 1166 O O . GLU B 1 37 ? 26.476 28.627 47.705 1.00 27.61 36 GLU B O 1
ATOM 1168 N N . ASP B 1 38 ? 27.802 28.526 49.530 1.00 27.44 37 ASP B N 1
ATOM 1169 C CA . ASP B 1 38 ? 28.615 29.666 49.157 1.00 27.61 37 ASP B CA 1
ATOM 1170 C C . ASP B 1 38 ? 29.341 29.401 47.833 1.00 26.98 37 ASP B C 1
ATOM 1171 O O . ASP B 1 38 ? 29.349 30.249 46.923 1.00 26.45 37 ASP B O 1
ATOM 1176 N N . LEU B 1 39 ? 29.942 28.220 47.733 1.00 25.80 38 LEU B N 1
ATOM 1177 C CA . LEU B 1 39 ? 30.640 27.826 46.517 1.00 25.62 38 LEU B CA 1
ATOM 1178 C C . LEU B 1 39 ? 29.681 27.796 45.331 1.00 24.70 38 LEU B C 1
ATOM 1179 O O . LEU B 1 39 ? 30.006 28.301 44.270 1.00 23.94 38 LEU B O 1
ATOM 1184 N N . TYR B 1 40 ? 28.507 27.204 45.512 1.00 25.04 39 TYR B N 1
ATOM 1185 C CA . TYR B 1 40 ? 27.516 27.153 44.428 1.00 25.70 39 TYR B CA 1
ATOM 1186 C C . TYR B 1 40 ? 27.003 28.534 44.030 1.00 26.54 39 TYR B C 1
ATOM 1187 O O . TYR B 1 40 ? 26.660 28.744 42.870 1.00 27.59 39 TYR B O 1
ATOM 1196 N N . SER B 1 41 ? 26.916 29.457 44.983 1.00 27.17 40 SER B N 1
ATOM 1197 C CA . SER B 1 41 ? 26.485 30.825 44.673 1.00 27.74 40 SER B CA 1
ATOM 1198 C C . SER B 1 41 ? 27.491 31.437 43.713 1.00 27.43 40 SER B C 1
ATOM 1199 O O . SER B 1 41 ? 27.112 32.053 42.730 1.00 27.79 40 SER B O 1
ATOM 1201 N N . ARG B 1 42 ? 28.772 31.236 44.003 1.00 27.66 41 ARG B N 1
ATOM 1202 C CA . ARG B 1 42 ? 29.860 31.757 43.173 1.00 28.30 41 ARG B CA 1
ATOM 1203 C C . ARG B 1 42 ? 29.971 31.092 41.793 1.00 27.98 41 ARG B C 1
ATOM 1204 O O . ARG B 1 42 ? 30.173 31.764 40.783 1.00 28.24 41 ARG B O 1
ATOM 1212 N N . LEU B 1 43 ? 29.852 29.774 41.760 1.00 27.75 42 LEU B N 1
ATOM 1213 C CA . LEU B 1 43 ? 29.919 29.031 40.511 1.00 27.51 42 LEU B CA 1
ATOM 1214 C C . LEU B 1 43 ? 28.695 29.295 39.645 1.00 27.72 42 LEU B C 1
ATOM 1215 O O . LEU B 1 43 ? 28.802 29.362 38.425 1.00 27.95 42 LEU B O 1
ATOM 1220 N N . SER B 1 44 ? 27.539 29.413 40.286 1.00 28.51 43 SER B N 1
ATOM 1221 C CA . SER B 1 44 ? 26.286 29.701 39.605 1.00 29.13 43 SER B CA 1
ATOM 1222 C C . SER B 1 44 ? 26.414 31.002 38.823 1.00 29.54 43 SER B C 1
ATOM 1223 O O . SER B 1 44 ? 26.217 31.034 37.595 1.00 29.39 43 SER B O 1
ATOM 1226 N N . ALA B 1 45 ? 26.790 32.060 39.539 1.00 29.23 44 ALA B N 1
ATOM 1227 C CA . ALA B 1 45 ? 26.964 33.389 38.959 1.00 29.43 44 ALA B CA 1
ATOM 1228 C C . ALA B 1 45 ? 28.065 33.465 37.883 1.00 29.36 44 ALA B C 1
ATOM 1229 O O . ALA B 1 45 ? 28.042 34.368 37.035 1.00 29.78 44 ALA B O 1
ATOM 1231 N N . ALA B 1 46 ? 29.016 32.531 37.919 1.00 28.85 45 ALA B N 1
ATOM 1232 C CA . ALA B 1 46 ? 30.105 32.492 36.946 1.00 28.33 45 ALA B CA 1
ATOM 1233 C C . ALA B 1 46 ? 29.842 31.610 35.723 1.00 28.17 45 ALA B C 1
ATOM 1234 O O . ALA B 1 46 ? 30.704 31.549 34.851 1.00 28.32 45 ALA B O 1
ATOM 1236 N N . GLY B 1 47 ? 28.696 30.919 35.652 1.00 28.05 46 GLY B N 1
ATOM 1237 C CA . GLY B 1 47 ? 28.370 30.070 34.474 1.00 27.87 46 GLY B CA 1
ATOM 1238 C C . GLY B 1 47 ? 27.870 28.643 34.677 1.00 27.81 46 GLY B C 1
ATOM 1239 O O . GLY B 1 47 ? 27.435 27.994 33.707 1.00 27.82 46 GLY B O 1
ATOM 1240 N N . LEU B 1 48 ? 27.929 28.138 35.913 1.00 27.53 47 LEU B N 1
ATOM 1241 C CA . LEU B 1 48 ? 27.509 26.766 36.214 1.00 26.95 47 LEU B CA 1
ATOM 1242 C C . LEU B 1 48 ? 25.995 26.619 36.117 1.00 27.45 47 LEU B C 1
ATOM 1243 O O . LEU B 1 48 ? 25.253 27.314 36.803 1.00 26.23 47 LEU B O 1
ATOM 1248 N N . ILE B 1 49 ? 25.552 25.687 35.274 1.00 28.12 48 ILE B N 1
ATOM 1249 C CA . ILE B 1 49 ? 24.134 25.443 35.051 1.00 29.10 48 ILE B CA 1
ATOM 1250 C C . ILE B 1 49 ? 23.613 24.350 35.995 1.00 29.97 48 ILE B C 1
ATOM 1251 O O . ILE B 1 49 ? 22.597 24.534 36.671 1.00 29.47 48 ILE B O 1
ATOM 1256 N N . ARG B 1 50 ? 24.329 23.225 36.019 1.00 30.14 49 ARG B N 1
ATOM 1257 C CA . ARG B 1 50 ? 23.940 22.041 36.771 1.00 32.06 49 ARG B CA 1
ATOM 1258 C C . ARG B 1 50 ? 25.142 21.319 37.312 1.00 30.36 49 ARG B C 1
ATOM 1259 O O . ARG B 1 50 ? 26.247 21.424 36.780 1.00 29.26 49 ARG B O 1
ATOM 1267 N N . HIS B 1 51 ? 24.882 20.567 38.371 1.00 30.30 50 HIS B N 1
ATOM 1268 C CA . HIS B 1 51 ? 25.867 19.687 38.975 1.00 29.85 50 HIS B CA 1
ATOM 1269 C C . HIS B 1 51 ? 25.121 18.509 39.601 1.00 28.85 50 HIS B C 1
ATOM 1270 O O . HIS B 1 51 ? 24.271 18.697 40.471 1.00 27.34 50 HIS B O 1
ATOM 1277 N N . VAL B 1 52 ? 25.450 17.308 39.114 1.00 28.38 51 VAL B N 1
ATOM 1278 C CA . VAL B 1 52 ? 24.851 16.066 39.558 1.00 27.68 51 VAL B CA 1
ATOM 1279 C C . VAL B 1 52 ? 25.966 15.183 40.084 1.00 28.73 51 VAL B C 1
ATOM 1280 O O . VAL B 1 52 ? 27.047 15.054 39.468 1.00 28.90 51 VAL B O 1
ATOM 1284 N N . ILE B 1 53 ? 25.693 14.598 41.244 1.00 28.44 52 ILE B N 1
ATOM 1285 C CA . ILE B 1 53 ? 26.622 13.732 41.929 1.00 28.00 52 ILE B CA 1
ATOM 1286 C C . ILE B 1 53 ? 25.871 12.430 42.083 1.00 27.50 52 ILE B C 1
ATOM 1287 O O . ILE B 1 53 ? 24.731 12.425 42.553 1.00 25.82 52 ILE B O 1
ATOM 1292 N N . SER B 1 54 ? 26.498 11.337 41.660 1.00 28.10 53 SER B N 1
ATOM 1293 C CA . SER B 1 54 ? 25.860 10.042 41.773 1.00 29.48 53 SER B CA 1
ATOM 1294 C C . SER B 1 54 ? 26.827 8.937 42.127 1.00 29.55 53 SER B C 1
ATOM 1295 O O . SER B 1 54 ? 28.028 9.062 41.951 1.00 29.43 53 SER B O 1
ATOM 1298 N N . LYS B 1 55 ? 26.261 7.872 42.678 1.00 30.37 54 LYS B N 1
ATOM 1299 C CA . LYS B 1 55 ? 26.998 6.686 42.988 1.00 32.02 54 LYS B CA 1
ATOM 1300 C C . LYS B 1 55 ? 27.220 5.935 41.699 1.00 32.87 54 LYS B C 1
ATOM 1301 O O . LYS B 1 55 ? 26.576 6.194 40.699 1.00 34.42 54 LYS B O 1
ATOM 1307 N N . VAL B 1 56 ? 28.163 5.026 41.697 1.00 34.15 55 VAL B N 1
ATOM 1308 C CA . VAL B 1 56 ? 28.357 4.203 40.538 1.00 36.15 55 VAL B CA 1
ATOM 1309 C C . VAL B 1 56 ? 28.342 2.778 41.063 1.00 37.66 55 VAL B C 1
ATOM 1310 O O . VAL B 1 56 ? 29.144 2.423 41.915 1.00 38.65 55 VAL B O 1
ATOM 1314 N N . TRP B 1 57 ? 27.374 1.998 40.591 1.00 39.46 56 TRP B N 1
ATOM 1315 C CA . TRP B 1 57 ? 27.218 0.613 41.001 1.00 40.68 56 TRP B CA 1
ATOM 1316 C C . TRP B 1 57 ? 28.408 -0.171 40.484 1.00 41.61 56 TRP B C 1
ATOM 1317 O O . TRP B 1 57 ? 28.752 -0.079 39.305 1.00 42.11 56 TRP B O 1
ATOM 1319 N N . ASN B 1 58 ? 29.054 -0.919 41.367 1.00 43.17 57 ASN B N 1
ATOM 1320 C CA . ASN B 1 58 ? 30.226 -1.698 40.979 1.00 44.15 57 ASN B CA 1
ATOM 1321 C C . ASN B 1 58 ? 30.593 -2.628 42.124 1.00 44.16 57 ASN B C 1
ATOM 1322 O O . ASN B 1 58 ? 30.764 -2.183 43.261 1.00 44.42 57 ASN B O 1
ATOM 1327 N N . GLU B 1 60 ? 33.289 -3.518 42.224 1.00 41.18 59 GLU B N 1
ATOM 1328 C CA . GLU B 1 60 ? 34.729 -3.482 42.435 1.00 41.30 59 GLU B CA 1
ATOM 1329 C C . GLU B 1 60 ? 35.169 -2.062 42.807 1.00 40.85 59 GLU B C 1
ATOM 1330 O O . GLU B 1 60 ? 35.849 -1.851 43.818 1.00 41.95 59 GLU B O 1
ATOM 1333 N N . GLN B 1 61 ? 34.738 -1.098 42.002 1.00 39.29 60 GLN B N 1
ATOM 1334 C CA . GLN B 1 61 ? 35.082 0.312 42.189 1.00 38.21 60 GLN B CA 1
ATOM 1335 C C . GLN B 1 61 ? 34.262 1.052 43.224 1.00 36.06 60 GLN B C 1
ATOM 1336 O O . GLN B 1 61 ? 33.033 0.913 43.275 1.00 35.82 60 GLN B O 1
ATOM 1342 N N . HIS B 1 62 ? 34.975 1.876 43.998 1.00 33.31 61 HIS B N 1
ATOM 1343 C CA . HIS B 1 62 ? 34.403 2.786 44.982 1.00 31.64 61 HIS B CA 1
ATOM 1344 C C . HIS B 1 62 ? 34.404 4.106 44.277 1.00 29.92 61 HIS B C 1
ATOM 1345 O O . HIS B 1 62 ? 35.204 4.984 44.602 1.00 30.09 61 HIS B O 1
ATOM 1352 N N . ARG B 1 63 ? 33.473 4.239 43.325 1.00 27.96 62 ARG B N 1
ATOM 1353 C CA . ARG B 1 63 ? 33.407 5.393 42.431 1.00 25.90 62 ARG B CA 1
ATOM 1354 C C . ARG B 1 63 ? 32.198 6.334 42.541 1.00 26.31 62 ARG B C 1
ATOM 1355 O O . ARG B 1 63 ? 31.035 5.905 42.639 1.00 23.60 62 ARG B O 1
ATOM 1363 N N . ILE B 1 64 ? 32.513 7.628 42.464 1.00 25.94 63 ILE B N 1
ATOM 1364 C CA . ILE B 1 64 ? 31.545 8.704 42.457 1.00 27.67 63 ILE B CA 1
ATOM 1365 C C . ILE B 1 64 ? 31.611 9.417 41.101 1.00 26.95 63 ILE B C 1
ATOM 1366 O O . ILE B 1 64 ? 32.705 9.790 40.633 1.00 27.57 63 ILE B O 1
ATOM 1371 N N . SER B 1 65 ? 30.439 9.639 40.504 1.00 25.74 64 SER B N 1
ATOM 1372 C CA . SER B 1 65 ? 30.322 10.367 39.256 1.00 25.87 64 SER B CA 1
ATOM 1373 C C . SER B 1 65 ? 29.856 11.791 39.543 1.00 26.07 64 SER B C 1
ATOM 1374 O O . SER B 1 65 ? 28.924 12.013 40.330 1.00 25.56 64 SER B O 1
ATOM 1385 N N . VAL B 1 67 ? 28.871 15.182 37.145 1.00 27.05 66 VAL B N 1
ATOM 1386 C CA . VAL B 1 67 ? 28.640 15.811 35.846 1.00 27.57 66 VAL B CA 1
ATOM 1387 C C . VAL B 1 67 ? 28.363 17.305 36.071 1.00 27.63 66 VAL B C 1
ATOM 1388 O O . VAL B 1 67 ? 27.424 17.682 36.782 1.00 26.11 66 VAL B O 1
ATOM 1392 N N . PHE B 1 68 ? 29.216 18.141 35.481 1.00 28.46 67 PHE B N 1
ATOM 1393 C CA . PHE B 1 68 ? 29.069 19.591 35.546 1.00 28.62 67 PHE B CA 1
ATOM 1394 C C . PHE B 1 68 ? 28.663 20.082 34.157 1.00 29.18 67 PHE B C 1
ATOM 1395 O O . PHE B 1 68 ? 29.197 19.585 33.169 1.00 29.53 67 PHE B O 1
ATOM 1403 N N . GLU B 1 69 ? 27.729 21.037 34.086 1.00 29.99 68 GLU B N 1
ATOM 1404 C CA . GLU B 1 69 ? 27.286 21.640 32.813 1.00 30.45 68 GLU B CA 1
ATOM 1405 C C . GLU B 1 69 ? 27.415 23.159 32.888 1.00 29.34 68 GLU B C 1
ATOM 1406 O O . GLU B 1 69 ? 26.943 23.791 33.836 1.00 28.30 68 GLU B O 1
ATOM 1412 N N . TYR B 1 70 ? 28.068 23.720 31.873 1.00 28.68 69 TYR B N 1
ATOM 1413 C CA . TYR B 1 70 ? 28.314 25.142 31.773 1.00 28.25 69 TYR B CA 1
ATOM 1414 C C . TYR B 1 70 ? 27.608 25.695 30.544 1.00 28.20 69 TYR B C 1
ATOM 1415 O O . TYR B 1 70 ? 27.406 24.975 29.563 1.00 27.77 69 TYR B O 1
ATOM 1424 N N . ASP B 1 71 ? 27.193 26.959 30.625 1.00 28.11 70 ASP B N 1
ATOM 1425 C CA . ASP B 1 71 ? 26.539 27.657 29.497 1.00 28.20 70 ASP B CA 1
ATOM 1426 C C . ASP B 1 71 ? 27.515 28.111 28.399 1.00 27.58 70 ASP B C 1
ATOM 1427 O O . ASP B 1 71 ? 27.073 28.564 27.339 1.00 27.60 70 ASP B O 1
ATOM 1432 N N . SER B 1 72 ? 28.822 28.035 28.676 1.00 27.54 71 SER B N 1
ATOM 1433 C CA . SER B 1 72 ? 29.889 28.379 27.708 1.00 27.30 71 SER B CA 1
ATOM 1434 C C . SER B 1 72 ? 31.279 27.885 28.181 1.00 27.71 71 SER B C 1
ATOM 1435 O O . SER B 1 72 ? 31.413 27.336 29.278 1.00 27.04 71 SER B O 1
ATOM 1438 N N . LYS B 1 73 ? 32.302 28.057 27.339 1.00 28.76 72 LYS B N 1
ATOM 1439 C CA . LYS B 1 73 ? 33.681 27.644 27.687 1.00 29.03 72 LYS B CA 1
ATOM 1440 C C . LYS B 1 73 ? 34.243 28.650 28.684 1.00 28.71 72 LYS B C 1
ATOM 1441 O O . LYS B 1 73 ? 34.923 28.264 29.640 1.00 28.91 72 LYS B O 1
ATOM 1446 N N . GLU B 1 74 ? 33.976 29.936 28.440 1.00 28.08 73 GLU B N 1
ATOM 1447 C CA . GLU B 1 74 ? 34.398 30.983 29.372 1.00 28.70 73 GLU B CA 1
ATOM 1448 C C . GLU B 1 74 ? 33.749 30.711 30.741 1.00 28.91 73 GLU B C 1
ATOM 1449 O O . GLU B 1 74 ? 34.349 30.983 31.792 1.00 29.15 73 GLU B O 1
ATOM 1451 N N . GLY B 1 75 ? 32.518 30.193 30.710 1.00 28.71 74 GLY B N 1
ATOM 1452 C CA . GLY B 1 75 ? 31.811 29.788 31.913 1.00 28.47 74 GLY B CA 1
ATOM 1453 C C . GLY B 1 75 ? 32.595 28.662 32.559 1.00 28.94 74 GLY B C 1
ATOM 1454 O O . GLY B 1 75 ? 32.942 28.769 33.739 1.00 29.38 74 GLY B O 1
ATOM 1455 N N . TYR B 1 76 ? 32.882 27.602 31.784 1.00 28.87 75 TYR B N 1
ATOM 1456 C CA . TYR B 1 76 ? 33.678 26.458 32.258 1.00 29.34 75 TYR B CA 1
ATOM 1457 C C . TYR B 1 76 ? 35.006 26.865 32.884 1.00 28.90 75 TYR B C 1
ATOM 1458 O O . TYR B 1 76 ? 35.348 26.401 33.976 1.00 28.01 75 TYR B O 1
ATOM 1467 N N . GLN B 1 77 ? 35.760 27.696 32.166 1.00 28.95 76 GLN B N 1
ATOM 1468 C CA . GLN B 1 77 ? 37.061 28.161 32.640 1.00 29.35 76 GLN B CA 1
ATOM 1469 C C . GLN B 1 77 ? 36.961 29.006 33.896 1.00 28.86 76 GLN B C 1
ATOM 1470 O O . GLN B 1 77 ? 37.731 28.786 34.823 1.00 29.56 76 GLN B O 1
ATOM 1476 N N . LYS B 1 78 ? 36.031 29.963 33.927 1.00 28.24 77 LYS B N 1
ATOM 1477 C CA . LYS B 1 78 ? 35.847 30.809 35.112 1.00 27.85 77 LYS B CA 1
ATOM 1478 C C . LYS B 1 78 ? 35.524 29.950 36.346 1.00 27.47 77 LYS B C 1
ATOM 1479 O O . LYS B 1 78 ? 36.073 30.181 37.413 1.00 27.37 77 LYS B O 1
ATOM 1481 N N . CYS B 1 79 ? 34.637 28.969 36.188 1.00 27.36 78 CYS B N 1
ATOM 1482 C CA . CYS B 1 79 ? 34.282 28.060 37.272 1.00 27.60 78 CYS B CA 1
ATOM 1483 C C . CYS B 1 79 ? 35.430 27.117 37.648 1.00 28.12 78 CYS B C 1
ATOM 1484 O O . CYS B 1 79 ? 35.643 26.845 38.831 1.00 27.74 78 CYS B O 1
ATOM 1487 N N . GLN B 1 80 ? 36.162 26.612 36.656 1.00 28.52 79 GLN B N 1
ATOM 1488 C CA . GLN B 1 80 ? 37.299 25.730 36.942 1.00 29.44 79 GLN B CA 1
ATOM 1489 C C . GLN B 1 80 ? 38.360 26.412 37.805 1.00 29.29 79 GLN B C 1
ATOM 1490 O O . GLN B 1 80 ? 38.904 25.792 38.716 1.00 29.30 79 GLN B O 1
ATOM 1496 N N . GLU B 1 81 ? 38.685 27.661 37.492 1.00 29.32 80 GLU B N 1
ATOM 1497 C CA . GLU B 1 81 ? 39.653 28.392 38.293 1.00 30.06 80 GLU B CA 1
ATOM 1498 C C . GLU B 1 81 ? 39.144 28.435 39.730 1.00 30.41 80 GLU B C 1
ATOM 1499 O O . GLU B 1 81 ? 39.881 28.098 40.656 1.00 31.08 80 GLU B O 1
ATOM 1501 N N . ILE B 1 82 ? 37.875 28.817 39.899 1.00 30.74 81 ILE B N 1
ATOM 1502 C CA . ILE B 1 82 ? 37.235 28.893 41.217 1.00 30.63 81 ILE B CA 1
ATOM 1503 C C . ILE B 1 82 ? 37.371 27.533 41.905 1.00 30.93 81 ILE B C 1
ATOM 1504 O O . ILE B 1 82 ? 37.875 27.451 43.024 1.00 30.59 81 ILE B O 1
ATOM 1509 N N . ILE B 1 83 ? 36.968 26.474 41.207 1.00 31.17 82 ILE B N 1
ATOM 1510 C CA . ILE B 1 83 ? 37.080 25.102 41.719 1.00 31.52 82 ILE B CA 1
ATOM 1511 C C . ILE B 1 83 ? 38.533 24.681 41.995 1.00 31.94 82 ILE B C 1
ATOM 1512 O O . ILE B 1 83 ? 38.819 24.127 43.061 1.00 32.27 82 ILE B O 1
ATOM 1517 N N . ASP B 1 84 ? 39.435 24.923 41.042 1.00 31.97 83 ASP B N 1
ATOM 1518 C CA . ASP B 1 84 ? 40.853 24.586 41.225 1.00 31.99 83 ASP B CA 1
ATOM 1519 C C . ASP B 1 84 ? 41.410 25.185 42.514 1.00 31.77 83 ASP B C 1
ATOM 1520 O O . ASP B 1 84 ? 42.149 24.512 43.234 1.00 32.22 83 ASP B O 1
ATOM 1525 N N . LYS B 1 85 ? 41.053 26.435 42.802 1.00 31.22 84 LYS B N 1
ATOM 1526 C CA . LYS B 1 85 ? 41.496 27.100 44.024 1.00 31.03 84 LYS B CA 1
ATOM 1527 C C . LYS B 1 85 ? 40.774 26.558 45.253 1.00 31.33 84 LYS B C 1
ATOM 1528 O O . LYS B 1 85 ? 41.362 26.422 46.330 1.00 31.08 84 LYS B O 1
ATOM 1534 N N . GLU B 1 86 ? 39.492 26.255 45.080 1.00 31.54 85 GLU B N 1
ATOM 1535 C CA . GLU B 1 86 ? 38.658 25.763 46.166 1.00 31.73 85 GLU B CA 1
ATOM 1536 C C . GLU B 1 86 ? 39.214 24.499 46.820 1.00 32.19 85 GLU B C 1
ATOM 1537 O O . GLU B 1 86 ? 39.321 24.416 48.043 1.00 32.14 85 GLU B O 1
ATOM 1543 N N . PHE B 1 87 ? 39.566 23.512 46.008 1.00 32.67 86 PHE B N 1
ATOM 1544 C CA . PHE B 1 87 ? 40.019 22.230 46.554 1.00 33.07 86 PHE B CA 1
ATOM 1545 C C . PHE B 1 87 ? 41.534 22.106 46.574 1.00 33.49 86 PHE B C 1
ATOM 1546 O O . PHE B 1 87 ? 42.102 21.550 47.517 1.00 33.83 86 PHE B O 1
ATOM 1554 N N . GLY B 1 88 ? 42.184 22.659 45.552 1.00 33.54 87 GLY B N 1
ATOM 1555 C CA . GLY B 1 88 ? 43.633 22.642 45.464 1.00 32.85 87 GLY B CA 1
ATOM 1556 C C . GLY B 1 88 ? 44.319 23.497 46.516 1.00 32.52 87 GLY B C 1
ATOM 1557 O O . GLY B 1 88 ? 45.456 23.201 46.883 1.00 32.64 87 GLY B O 1
ATOM 1558 N N . ILE B 1 89 ? 43.640 24.543 47.005 1.00 32.10 88 ILE B N 1
ATOM 1559 C CA . ILE B 1 89 ? 44.215 25.456 48.017 1.00 31.48 88 ILE B CA 1
ATOM 1560 C C . ILE B 1 89 ? 43.344 25.644 49.279 1.00 30.89 88 ILE B C 1
ATOM 1561 O O . ILE B 1 89 ? 43.788 25.349 50.379 1.00 30.38 88 ILE B O 1
ATOM 1566 N N . THR B 1 90 ? 42.118 26.132 49.128 1.00 30.79 89 THR B N 1
ATOM 1567 C CA . THR B 1 90 ? 41.240 26.392 50.287 1.00 30.68 89 THR B CA 1
ATOM 1568 C C . THR B 1 90 ? 40.925 25.175 51.180 1.00 30.80 89 THR B C 1
ATOM 1569 O O . THR B 1 90 ? 41.198 25.199 52.384 1.00 29.53 89 THR B O 1
ATOM 1573 N N . LEU B 1 91 ? 40.357 24.127 50.578 1.00 31.16 90 LEU B N 1
ATOM 1574 C CA . LEU B 1 91 ? 39.993 22.888 51.289 1.00 31.50 90 LEU B CA 1
ATOM 1575 C C . LEU B 1 91 ? 41.080 21.792 51.253 1.00 32.06 90 LEU B C 1
ATOM 1576 O O . LEU B 1 91 ? 40.827 20.662 51.668 1.00 31.28 90 LEU B O 1
ATOM 1581 N N . LYS B 1 92 ? 42.269 22.138 50.750 1.00 33.04 91 LYS B N 1
ATOM 1582 C CA . LYS B 1 92 ? 43.444 21.246 50.682 1.00 33.88 91 LYS B CA 1
ATOM 1583 C C . LYS B 1 92 ? 43.635 20.378 51.928 1.00 34.59 91 LYS B C 1
ATOM 1584 O O . LYS B 1 92 ? 43.600 19.150 51.856 1.00 33.84 91 LYS B O 1
ATOM 1590 N N . GLU B 1 93 ? 43.799 21.039 53.068 1.00 36.01 92 GLU B N 1
ATOM 1591 C CA . GLU B 1 93 ? 44.063 20.365 54.330 1.00 37.03 92 GLU B CA 1
ATOM 1592 C C . GLU B 1 93 ? 42.830 19.611 54.825 1.00 37.35 92 GLU B C 1
ATOM 1593 O O . GLU B 1 93 ? 42.957 18.623 55.543 1.00 38.13 92 GLU B O 1
ATOM 1599 N N . LYS B 1 94 ? 41.642 20.078 54.449 1.00 37.35 93 LYS B N 1
ATOM 1600 C CA . LYS B 1 94 ? 40.387 19.434 54.855 1.00 37.66 93 LYS B CA 1
ATOM 1601 C C . LYS B 1 94 ? 40.178 18.132 54.061 1.00 37.70 93 LYS B C 1
ATOM 1602 O O . LYS B 1 94 ? 39.642 17.168 54.600 1.00 38.42 93 LYS B O 1
ATOM 1608 N N . LEU B 1 95 ? 40.606 18.116 52.793 1.00 36.93 94 LEU B N 1
ATOM 1609 C CA . LEU B 1 95 ? 40.458 16.942 51.904 1.00 36.17 94 LEU B CA 1
ATOM 1610 C C . LEU B 1 95 ? 41.553 15.868 52.037 1.00 34.72 94 LEU B C 1
ATOM 1611 O O . LEU B 1 95 ? 41.427 14.792 51.447 1.00 32.77 94 LEU B O 1
ATOM 1616 N N . LYS B 1 96 ? 42.612 16.134 52.811 1.00 34.44 95 LYS B N 1
ATOM 1617 C CA . LYS B 1 96 ? 43.681 15.136 52.972 1.00 33.98 95 LYS B CA 1
ATOM 1618 C C . LYS B 1 96 ? 43.208 13.903 53.738 1.00 33.05 95 LYS B C 1
ATOM 1619 O O . LYS B 1 96 ? 43.866 12.862 53.686 1.00 33.28 95 LYS B O 1
ATOM 1623 N N . LYS B 1 97 ? 42.083 14.006 54.446 1.00 31.43 96 LYS B N 1
ATOM 1624 C CA . LYS B 1 97 ? 41.513 12.837 55.120 1.00 31.01 96 LYS B CA 1
ATOM 1625 C C . LYS B 1 97 ? 41.017 11.782 54.104 1.00 29.71 96 LYS B C 1
ATOM 1626 O O . LYS B 1 97 ? 40.776 10.640 54.484 1.00 28.74 96 LYS B O 1
ATOM 1632 N N . PHE B 1 98 ? 40.846 12.180 52.833 1.00 29.06 97 PHE B N 1
ATOM 1633 C CA . PHE B 1 98 ? 40.406 11.289 51.773 1.00 27.92 97 PHE B CA 1
ATOM 1634 C C . PHE B 1 98 ? 41.527 11.086 50.785 1.00 27.88 97 PHE B C 1
ATOM 1635 O O . PHE B 1 98 ? 42.209 12.040 50.425 1.00 28.43 97 PHE B O 1
ATOM 1643 N N . VAL B 1 99 ? 41.733 9.834 50.379 1.00 26.83 98 VAL B N 1
ATOM 1644 C CA . VAL B 1 99 ? 42.665 9.499 49.332 1.00 26.70 98 VAL B CA 1
ATOM 1645 C C . VAL B 1 99 ? 41.785 9.071 48.182 1.00 26.67 98 VAL B C 1
ATOM 1646 O O . VAL B 1 99 ? 40.993 8.123 48.302 1.00 27.48 98 VAL B O 1
ATOM 1650 N N . PHE B 1 100 ? 41.907 9.782 47.072 1.00 26.29 99 PHE B N 1
ATOM 1651 C CA . PHE B 1 100 ? 41.109 9.496 45.915 1.00 26.32 99 PHE B CA 1
ATOM 1652 C C . PHE B 1 100 ? 41.837 9.960 44.673 1.00 26.12 99 PHE B C 1
ATOM 1653 O O . PHE B 1 100 ? 42.762 10.770 44.743 1.00 25.67 99 PHE B O 1
ATOM 1661 N N . LYS B 1 101 ? 41.396 9.432 43.543 1.00 25.91 100 LYS B N 1
ATOM 1662 C CA . LYS B 1 101 ? 41.931 9.769 42.230 1.00 26.29 100 LYS B CA 1
ATOM 1663 C C . LYS B 1 101 ? 40.800 10.345 41.374 1.00 26.59 100 LYS B C 1
ATOM 1664 O O . LYS B 1 101 ? 39.724 9.790 41.358 1.00 24.78 100 LYS B O 1
ATOM 1670 N N . ILE B 1 102 ? 41.073 11.451 40.677 1.00 28.85 101 ILE B N 1
ATOM 1671 C CA . ILE B 1 102 ? 40.109 12.153 39.829 1.00 30.28 101 ILE B CA 1
ATOM 1672 C C . ILE B 1 102 ? 40.340 11.873 38.342 1.00 29.80 101 ILE B C 1
ATOM 1673 O O . ILE B 1 102 ? 41.454 12.012 37.846 1.00 29.01 101 ILE B O 1
ATOM 1678 N N . HIS B 1 103 ? 39.268 11.521 37.639 1.00 29.21 102 HIS B N 1
ATOM 1679 C CA . HIS B 1 103 ? 39.297 11.331 36.198 1.00 28.91 102 HIS B CA 1
ATOM 1680 C C . HIS B 1 103 ? 38.360 12.362 35.610 1.00 27.80 102 HIS B C 1
ATOM 1681 O O . HIS B 1 103 ? 37.166 12.282 35.802 1.00 27.98 102 HIS B O 1
ATOM 1688 N N . ASN B 1 104 ? 38.918 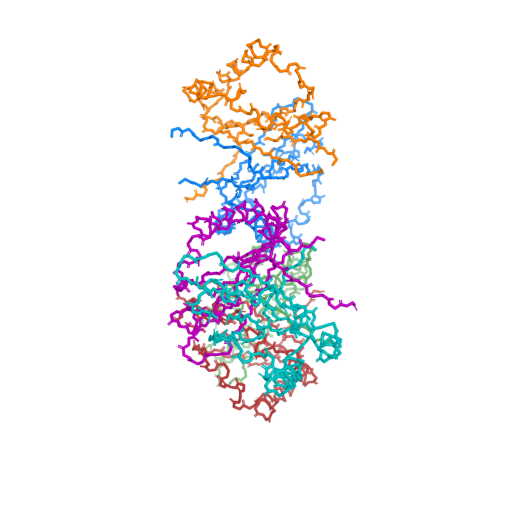13.347 34.930 1.00 27.15 103 ASN B N 1
ATOM 1689 C CA . ASN B 1 104 ? 38.146 14.374 34.277 1.00 27.73 103 ASN B CA 1
ATOM 1690 C C . ASN B 1 104 ? 37.816 13.975 32.855 1.00 27.59 103 ASN B C 1
ATOM 1691 O O . ASN B 1 104 ? 38.533 13.178 32.252 1.00 26.90 103 ASN B O 1
ATOM 1696 N N . ASN B 1 105 ? 36.736 14.549 32.326 1.00 27.22 104 ASN B N 1
ATOM 1697 C CA . ASN B 1 105 ? 36.324 14.361 30.934 1.00 26.75 104 ASN B CA 1
ATOM 1698 C C . ASN B 1 105 ? 35.644 15.624 30.489 1.00 26.93 104 ASN B C 1
ATOM 1699 O O . ASN B 1 105 ? 34.419 15.766 30.596 1.00 25.95 104 ASN B O 1
ATOM 1704 N N . ARG B 1 106 ? 36.485 16.530 30.002 1.00 27.35 105 ARG B N 1
ATOM 1705 C CA . ARG B 1 106 ? 36.115 17.881 29.609 1.00 28.00 105 ARG B CA 1
ATOM 1706 C C . ARG B 1 106 ? 35.810 17.885 28.120 1.00 26.13 105 ARG B C 1
ATOM 1707 O O . ARG B 1 106 ? 36.614 17.446 27.312 1.00 24.45 105 ARG B O 1
ATOM 1715 N N . GLY B 1 107 ? 34.633 18.354 27.756 1.00 25.42 106 GLY B N 1
ATOM 1716 C CA . GLY B 1 107 ? 34.284 18.352 26.361 1.00 25.99 106 GLY B CA 1
ATOM 1717 C C . GLY B 1 107 ? 33.212 19.316 25.936 1.00 25.53 106 GLY B C 1
ATOM 1718 O O . GLY B 1 107 ? 32.407 19.813 26.750 1.00 25.03 106 GLY B O 1
ATOM 1719 N N . VAL B 1 108 ? 33.217 19.578 24.637 1.00 24.89 107 VAL B N 1
ATOM 1720 C CA . VAL B 1 108 ? 32.218 20.448 24.037 1.00 24.74 107 VAL B CA 1
ATOM 1721 C C . VAL B 1 108 ? 31.004 19.587 23.690 1.00 23.76 107 VAL B C 1
ATOM 1722 O O . VAL B 1 108 ? 31.143 18.495 23.139 1.00 23.63 107 VAL B O 1
ATOM 1726 N N . VAL B 1 109 ? 29.828 20.101 24.034 1.00 23.00 108 VAL B N 1
ATOM 1727 C CA . VAL B 1 109 ? 28.559 19.447 23.772 1.00 23.64 108 VAL B CA 1
ATOM 1728 C C . VAL B 1 109 ? 28.270 19.366 22.260 1.00 23.67 108 VAL B C 1
ATOM 1729 O O . VAL B 1 109 ? 28.182 20.400 21.595 1.00 23.17 108 VAL B O 1
ATOM 1733 N N . VAL B 1 110 ? 28.133 18.149 21.721 1.00 24.29 109 VAL B N 1
ATOM 1734 C CA . VAL B 1 110 ? 27.782 17.989 20.294 1.00 25.01 109 VAL B CA 1
ATOM 1735 C C . VAL B 1 110 ? 26.264 17.978 20.090 1.00 24.48 109 VAL B C 1
ATOM 1736 O O . VAL B 1 110 ? 25.779 18.482 19.081 1.00 24.96 109 VAL B O 1
ATOM 1740 N N . SER B 1 111 ? 25.520 17.382 21.017 1.00 24.83 110 SER B N 1
ATOM 1741 C CA . SER B 1 111 ? 24.047 17.420 20.953 1.00 26.06 110 SER B CA 1
ATOM 1742 C C . SER B 1 111 ? 23.486 17.196 22.331 1.00 25.58 110 SER B C 1
ATOM 1743 O O . SER B 1 111 ? 24.106 16.538 23.164 1.00 25.80 110 SER B O 1
ATOM 1746 N N . GLU B 1 112 ? 22.300 17.729 22.560 1.00 26.04 111 GLU B N 1
ATOM 1747 C CA . GLU B 1 112 ? 21.650 17.620 23.844 1.00 28.19 111 GLU B CA 1
ATOM 1748 C C . GLU B 1 112 ? 20.125 17.453 23.722 1.00 27.34 111 GLU B C 1
ATOM 1749 O O . GLU B 1 112 ? 19.474 18.110 22.900 1.00 27.52 111 GLU B O 1
ATOM 1755 N N . PHE B 1 113 ? 19.567 16.547 24.520 1.00 26.85 112 PHE B N 1
ATOM 1756 C CA . PHE B 1 113 ? 18.124 16.407 24.619 1.00 26.49 112 PHE B CA 1
ATOM 1757 C C . PHE B 1 113 ? 17.710 16.777 26.033 1.00 27.09 112 PHE B C 1
ATOM 1758 O O . PHE B 1 113 ? 18.364 16.350 26.988 1.00 25.79 112 PHE B O 1
ATOM 1766 N N . ILE B 1 114 ? 16.636 17.566 26.156 1.00 27.91 113 ILE B N 1
ATOM 1767 C CA . ILE B 1 114 ? 16.064 17.940 27.438 1.00 29.36 113 ILE B CA 1
ATOM 1768 C C . ILE B 1 114 ? 14.532 17.873 27.378 1.00 28.87 113 ILE B C 1
ATOM 1769 O O . ILE B 1 114 ? 13.889 18.688 26.718 1.00 28.56 113 ILE B O 1
ATOM 1774 N N . ARG B 1 115 ? 13.976 16.917 28.110 1.00 28.83 114 ARG B N 1
ATOM 1775 C CA . ARG B 1 115 ? 12.533 16.665 28.230 1.00 29.31 114 ARG B CA 1
ATOM 1776 C C . ARG B 1 115 ? 11.759 17.935 28.545 1.00 29.45 114 ARG B C 1
ATOM 1777 O O . ARG B 1 115 ? 12.281 18.805 29.228 1.00 30.13 114 ARG B O 1
ATOM 1785 N N . SER B 1 116 ? 10.515 18.039 28.077 1.00 29.48 115 SER B N 1
ATOM 1786 C CA . SER B 1 116 ? 9.651 19.192 28.405 1.00 29.16 115 SER B CA 1
ATOM 1787 C C . SER B 1 116 ? 9.384 19.274 29.898 1.00 28.82 115 SER B C 1
ATOM 1788 O O . SER B 1 116 ? 8.841 18.338 30.471 1.00 28.56 115 SER B O 1
ATOM 1791 N N . GLY C 1 1 ? 14.479 -7.436 17.456 1.00 29.10 0 GLY C N 1
ATOM 1792 C CA . GLY C 1 1 ? 15.201 -6.351 18.180 1.00 29.34 0 GLY C CA 1
ATOM 1793 C C . GLY C 1 1 ? 16.711 -6.456 18.048 1.00 29.48 0 GLY C C 1
ATOM 1794 O O . GLY C 1 1 ? 17.216 -7.240 17.242 1.00 29.81 0 GLY C O 1
ATOM 1803 N N . LYS C 1 3 ? 19.025 -7.338 20.587 1.00 31.27 2 LYS C N 1
ATOM 1804 C CA . LYS C 1 3 ? 19.492 -8.554 21.262 1.00 30.75 2 LYS C CA 1
ATOM 1805 C C . LYS C 1 3 ? 19.092 -9.801 20.439 1.00 30.16 2 LYS C C 1
ATOM 1806 O O . LYS C 1 3 ? 19.887 -10.733 20.297 1.00 30.79 2 LYS C O 1
ATOM 1808 N N . ASP C 1 4 ? 17.888 -9.788 19.865 1.00 29.28 3 ASP C N 1
ATOM 1809 C CA . ASP C 1 4 ? 17.398 -10.877 19.004 1.00 28.95 3 ASP C CA 1
ATOM 1810 C C . ASP C 1 4 ? 16.964 -10.348 17.633 1.00 28.86 3 ASP C C 1
ATOM 1811 O O . ASP C 1 4 ? 15.831 -9.904 17.453 1.00 28.38 3 ASP C O 1
ATOM 1816 N N . THR C 1 5 ? 17.863 -10.446 16.660 1.00 28.95 4 THR C N 1
ATOM 1817 C CA . THR C 1 5 ? 17.586 -10.011 15.288 1.00 29.30 4 THR C CA 1
ATOM 1818 C C . THR C 1 5 ? 16.630 -10.913 14.488 1.00 29.22 4 THR C C 1
ATOM 1819 O O . THR C 1 5 ? 16.301 -10.571 13.371 1.00 28.64 4 THR C O 1
ATOM 1823 N N . ASP C 1 6 ? 16.221 -12.059 15.040 1.00 29.31 5 ASP C N 1
ATOM 1824 C CA . ASP C 1 6 ? 15.233 -12.952 14.408 1.00 29.00 5 ASP C CA 1
ATOM 1825 C C . ASP C 1 6 ? 13.833 -12.760 14.989 1.00 28.97 5 ASP C C 1
ATOM 1826 O O . ASP C 1 6 ? 12.875 -13.334 14.483 1.00 28.19 5 ASP C O 1
ATOM 1831 N N . GLU C 1 7 ? 13.731 -11.940 16.042 1.00 29.94 6 GLU C N 1
ATOM 1832 C CA . GLU C 1 7 ? 12.470 -11.603 16.737 1.00 30.00 6 GLU C CA 1
ATOM 1833 C C . GLU C 1 7 ? 11.731 -10.528 15.948 1.00 28.74 6 GLU C C 1
ATOM 1834 O O . GLU C 1 7 ? 12.315 -9.516 15.579 1.00 26.22 6 GLU C O 1
ATOM 1840 N N . THR C 1 8 ? 10.444 -10.730 15.706 1.00 29.40 7 THR C N 1
ATOM 1841 C CA . THR C 1 8 ? 9.649 -9.704 15.026 1.00 29.78 7 THR C CA 1
ATOM 1842 C C . THR C 1 8 ? 9.285 -8.674 16.088 1.00 28.36 7 THR C C 1
ATOM 1843 O O . THR C 1 8 ? 8.745 -9.012 17.126 1.00 26.89 7 THR C O 1
ATOM 1847 N N . ALA C 1 9 ? 9.662 -7.424 15.853 1.00 27.80 8 ALA C N 1
ATOM 1848 C CA . ALA C 1 9 ? 9.362 -6.370 16.803 1.00 27.59 8 ALA C CA 1
ATOM 1849 C C . ALA C 1 9 ? 8.423 -5.333 16.240 1.00 27.06 8 ALA C C 1
ATOM 1850 O O . ALA C 1 9 ? 7.839 -4.569 16.990 1.00 26.04 8 ALA C O 1
ATOM 1852 N N . PHE C 1 10 ? 8.268 -5.316 14.925 1.00 27.03 9 PHE C N 1
ATOM 1853 C CA . PHE C 1 10 ? 7.470 -4.309 14.273 1.00 28.00 9 PHE C CA 1
ATOM 1854 C C . PHE C 1 10 ? 6.710 -4.975 13.135 1.00 28.28 9 PHE C C 1
ATOM 1855 O O . PHE C 1 10 ? 7.278 -5.756 12.372 1.00 26.91 9 PHE C O 1
ATOM 1863 N N . LEU C 1 11 ? 5.434 -4.649 13.001 1.00 29.00 10 LEU C N 1
ATOM 1864 C CA . LEU C 1 11 ? 4.624 -5.232 11.953 1.00 29.47 10 LEU C CA 1
ATOM 1865 C C . LEU C 1 11 ? 3.826 -4.164 11.204 1.00 29.71 10 LEU C C 1
ATOM 1866 O O . LEU C 1 11 ? 3.343 -3.190 11.787 1.00 29.32 10 LEU C O 1
ATOM 1871 N N . ASN C 1 12 ? 3.751 -4.339 9.887 1.00 29.83 11 ASN C N 1
ATOM 1872 C CA . ASN C 1 12 ? 2.970 -3.471 9.032 1.00 29.88 11 ASN C CA 1
ATOM 1873 C C . ASN C 1 12 ? 1.998 -4.336 8.207 1.00 29.09 11 ASN C C 1
ATOM 1874 O O . ASN C 1 12 ? 2.417 -5.258 7.487 1.00 27.79 11 ASN C O 1
ATOM 1879 N N . SER C 1 13 ? 0.706 -4.021 8.363 1.00 29.47 12 SER C N 1
ATOM 1880 C CA . SER C 1 13 ? -0.401 -4.686 7.692 1.00 29.64 12 SER C CA 1
ATOM 1881 C C . SER C 1 13 ? -1.006 -3.747 6.644 1.00 29.85 12 SER C C 1
ATOM 1882 O O . SER C 1 13 ? -1.575 -2.700 6.966 1.00 28.96 12 SER C O 1
ATOM 1885 N N . LEU C 1 14 ? -0.882 -4.140 5.387 1.00 29.43 13 LEU C N 1
ATOM 1886 C CA . LEU C 1 14 ? -1.425 -3.366 4.290 1.00 29.59 13 LEU C CA 1
ATOM 1887 C C . LEU C 1 14 ? -2.622 -4.083 3.750 1.00 28.82 13 LEU C C 1
ATOM 1888 O O . LEU C 1 14 ? -2.675 -5.308 3.784 1.00 27.57 13 LEU C O 1
ATOM 1893 N N . PHE C 1 15 ? -3.550 -3.289 3.222 1.00 28.22 14 PHE C N 1
ATOM 1894 C CA . PHE C 1 15 ? -4.761 -3.766 2.621 1.00 28.62 14 PHE C CA 1
ATOM 1895 C C . PHE C 1 15 ? -4.970 -2.954 1.371 1.00 28.59 14 PHE C C 1
ATOM 1896 O O . PHE C 1 15 ? -4.974 -1.734 1.438 1.00 28.68 14 PHE C O 1
ATOM 1912 N N . ASP C 1 17 ? -7.511 -2.511 -2.017 1.00 26.97 16 ASP C N 1
ATOM 1913 C CA . ASP C 1 17 ? -8.775 -2.807 -2.653 1.00 26.11 16 ASP C CA 1
ATOM 1914 C C . ASP C 1 17 ? -8.643 -2.520 -4.127 1.00 25.10 16 ASP C C 1
ATOM 1915 O O . ASP C 1 17 ? -7.913 -1.607 -4.503 1.00 24.02 16 ASP C O 1
ATOM 1920 N N . PHE C 1 18 ? -9.341 -3.312 -4.942 1.00 24.18 17 PHE C N 1
ATOM 1921 C CA . PHE C 1 18 ? -9.322 -3.180 -6.392 1.00 24.42 17 PHE C CA 1
ATOM 1922 C C . PHE C 1 18 ? -10.747 -3.080 -6.916 1.00 24.45 17 PHE C C 1
ATOM 1923 O O . PHE C 1 18 ? -11.674 -3.575 -6.280 1.00 24.18 17 PHE C O 1
ATOM 1931 N N . THR C 1 19 ? -10.931 -2.444 -8.066 1.00 24.34 18 THR C N 1
ATOM 1932 C CA . THR C 1 19 ? -12.275 -2.294 -8.609 1.00 24.82 18 THR C CA 1
ATOM 1933 C C . THR C 1 19 ? -12.816 -3.652 -9.053 1.00 24.82 18 THR C C 1
ATOM 1934 O O . THR C 1 19 ? -14.032 -3.884 -9.020 1.00 24.11 18 THR C O 1
ATOM 1938 N N . SER C 1 20 ? -11.917 -4.549 -9.459 1.00 24.56 19 SER C N 1
ATOM 1939 C CA . SER C 1 20 ? -12.315 -5.876 -9.930 1.00 24.98 19 SER C CA 1
ATOM 1940 C C . SER C 1 20 ? -11.249 -6.911 -9.653 1.00 25.44 19 SER C C 1
ATOM 1941 O O . SER C 1 20 ? -10.120 -6.589 -9.236 1.00 24.62 19 SER C O 1
ATOM 1944 N N . GLU C 1 21 ? -11.626 -8.158 -9.907 1.00 25.66 20 GLU C N 1
ATOM 1945 C CA . GLU C 1 21 ? -10.729 -9.287 -9.756 1.00 26.38 20 GLU C CA 1
ATOM 1946 C C . GLU C 1 21 ? -9.672 -9.247 -10.831 1.00 25.87 20 GLU C C 1
ATOM 1947 O O . GLU C 1 21 ? -8.542 -9.653 -10.593 1.00 25.96 20 GLU C O 1
ATOM 1953 N N . ASN C 1 22 ? -10.045 -8.763 -12.013 1.00 25.62 21 ASN C N 1
ATOM 1954 C CA . ASN C 1 22 ? -9.103 -8.591 -13.114 1.00 24.99 21 ASN C CA 1
ATOM 1955 C C . ASN C 1 22 ? -8.008 -7.588 -12.772 1.00 25.03 21 ASN C C 1
ATOM 1956 O O . ASN C 1 22 ? -6.853 -7.784 -13.133 1.00 24.67 21 ASN C O 1
ATOM 1961 N N . GLU C 1 23 ? -8.364 -6.515 -12.076 1.00 25.92 22 GLU C N 1
ATOM 1962 C CA . GLU C 1 23 ? -7.360 -5.538 -11.637 1.00 26.48 22 GLU C CA 1
ATOM 1963 C C . GLU C 1 23 ? -6.524 -6.067 -10.491 1.00 25.78 22 GLU C C 1
ATOM 1964 O O . GLU C 1 23 ? -5.350 -5.743 -10.390 1.00 25.45 22 GLU C O 1
ATOM 1970 N N . LEU C 1 24 ? -7.121 -6.906 -9.650 1.00 25.67 23 LEU C N 1
ATOM 1971 C CA . LEU C 1 24 ? -6.404 -7.553 -8.565 1.00 24.66 23 LEU C CA 1
ATOM 1972 C C . LEU C 1 24 ? -5.399 -8.565 -9.114 1.00 24.24 23 LEU C C 1
ATOM 1973 O O . LEU C 1 24 ? -4.251 -8.567 -8.681 1.00 23.47 23 LEU C O 1
ATOM 1978 N N . GLU C 1 25 ? -5.834 -9.444 -10.032 1.00 24.59 24 GLU C N 1
ATOM 1979 C CA A GLU C 1 25 ? -4.960 -10.458 -10.655 0.50 24.37 24 GLU C CA 1
ATOM 1980 C CA B GLU C 1 25 ? -4.924 -10.448 -10.577 0.50 24.19 24 GLU C CA 1
ATOM 1981 C C . GLU C 1 25 ? -3.807 -9.795 -11.383 1.00 24.19 24 GLU C C 1
ATOM 1982 O O . GLU C 1 25 ? -2.663 -10.242 -11.316 1.00 25.00 24 GLU C O 1
ATOM 1993 N N . LEU C 1 26 ? -4.129 -8.739 -12.122 1.00 23.80 25 LEU C N 1
ATOM 1994 C CA . LEU C 1 26 ? -3.135 -8.026 -12.892 1.00 23.56 25 LEU C CA 1
ATOM 1995 C C . LEU C 1 26 ? -2.101 -7.403 -11.980 1.00 23.36 25 LEU C C 1
ATOM 1996 O O . LEU C 1 26 ? -0.897 -7.457 -12.249 1.00 23.16 25 LEU C O 1
ATOM 2001 N N . PHE C 1 27 ? -2.563 -6.801 -10.896 1.00 23.81 26 PHE C N 1
ATOM 2002 C CA . PHE C 1 27 ? -1.638 -6.258 -9.920 1.00 23.90 26 PHE C CA 1
ATOM 2003 C C . PHE C 1 27 ? -0.661 -7.331 -9.406 1.00 24.51 26 PHE C C 1
ATOM 2004 O O . PHE C 1 27 ? 0.565 -7.113 -9.360 1.00 24.93 26 PHE C O 1
ATOM 2012 N N . LEU C 1 28 ? -1.202 -8.485 -9.019 1.00 24.35 27 LEU C N 1
ATOM 2013 C CA . LEU C 1 28 ? -0.373 -9.581 -8.498 1.00 24.77 27 LEU C CA 1
ATOM 2014 C C . LEU C 1 28 ? 0.691 -10.032 -9.495 1.00 24.78 27 LEU C C 1
ATOM 2015 O O . LEU C 1 28 ? 1.851 -10.218 -9.128 1.00 25.19 27 LEU C O 1
ATOM 2020 N N . LYS C 1 29 ? 0.293 -10.186 -10.759 1.00 25.20 28 LYS C N 1
ATOM 2021 C CA . LYS C 1 29 ? 1.220 -10.576 -11.819 1.00 24.25 28 LYS C CA 1
ATOM 2022 C C . LYS C 1 29 ? 2.225 -9.468 -12.094 1.00 24.46 28 LYS C C 1
ATOM 2023 O O . LYS C 1 29 ? 3.415 -9.737 -12.172 1.00 23.16 28 LYS C O 1
ATOM 2029 N N . SER C 1 30 ? 1.763 -8.226 -12.215 1.00 25.40 29 SER C N 1
ATOM 2030 C CA . SER C 1 30 ? 2.697 -7.117 -12.470 1.00 26.41 29 SER C CA 1
ATOM 2031 C C . SER C 1 30 ? 3.731 -6.979 -11.338 1.00 27.50 29 SER C C 1
ATOM 2032 O O . SER C 1 30 ? 4.901 -6.707 -11.609 1.00 27.69 29 SER C O 1
ATOM 2035 N N . LEU C 1 31 ? 3.312 -7.210 -10.089 1.00 28.67 30 LEU C N 1
ATOM 2036 C CA . LEU C 1 31 ? 4.217 -7.139 -8.924 1.00 29.85 30 LEU C CA 1
ATOM 2037 C C . LEU C 1 31 ? 5.261 -8.268 -8.894 1.00 30.74 30 LEU C C 1
ATOM 2038 O O . LEU C 1 31 ? 6.448 -8.059 -8.610 1.00 30.42 30 LEU C O 1
ATOM 2043 N N . ASP C 1 32 ? 4.793 -9.473 -9.154 1.00 31.48 31 ASP C N 1
ATOM 2044 C CA . ASP C 1 32 ? 5.652 -10.620 -9.155 1.00 32.27 31 ASP C CA 1
ATOM 2045 C C . ASP C 1 32 ? 6.746 -10.470 -10.209 1.00 31.93 31 ASP C C 1
ATOM 2046 O O . ASP C 1 32 ? 7.882 -10.905 -10.004 1.00 31.59 31 ASP C O 1
ATOM 2051 N N . GLU C 1 33 ? 6.412 -9.847 -11.332 1.00 30.81 32 GLU C N 1
ATOM 2052 C CA . GLU C 1 33 ? 7.387 -9.658 -12.384 1.00 31.29 32 GLU C CA 1
ATOM 2053 C C . GLU C 1 33 ? 8.573 -8.808 -11.964 1.00 31.09 32 GLU C C 1
ATOM 2054 O O . GLU C 1 33 ? 9.704 -9.091 -12.376 1.00 31.11 32 GLU C O 1
ATOM 2060 N N . VAL C 1 34 ? 8.319 -7.792 -11.139 1.00 29.87 33 VAL C N 1
ATOM 2061 C CA . VAL C 1 34 ? 9.364 -6.842 -10.771 1.00 29.70 33 VAL C CA 1
ATOM 2062 C C . VAL C 1 34 ? 9.965 -7.010 -9.366 1.00 29.58 33 VAL C C 1
ATOM 2063 O O . VAL C 1 34 ? 10.957 -6.373 -9.054 1.00 28.72 33 VAL C O 1
ATOM 2067 N N . TRP C 1 35 ? 9.365 -7.866 -8.533 1.00 30.52 34 TRP C N 1
ATOM 2068 C CA . TRP C 1 35 ? 9.843 -8.145 -7.189 1.00 30.46 34 TRP C CA 1
ATOM 2069 C C . TRP C 1 35 ? 10.755 -9.365 -7.221 1.00 31.06 34 TRP C C 1
ATOM 2070 O O . TRP C 1 35 ? 10.291 -10.492 -7.189 1.00 34.13 34 TRP C O 1
ATOM 2081 N N . SER C 1 36 ? 12.060 -9.143 -7.258 1.00 31.17 35 SER C N 1
ATOM 2082 C CA . SER C 1 36 ? 13.017 -10.234 -7.342 1.00 29.99 35 SER C CA 1
ATOM 2083 C C . SER C 1 36 ? 13.332 -10.878 -6.008 1.00 29.92 35 SER C C 1
ATOM 2084 O O . SER C 1 36 ? 13.053 -10.329 -4.938 1.00 30.56 35 SER C O 1
ATOM 2087 N N . GLU C 1 37 ? 13.966 -12.043 -6.085 1.00 29.57 36 GLU C N 1
ATOM 2088 C CA . GLU C 1 37 ? 14.441 -12.729 -4.902 1.00 29.39 36 GLU C CA 1
ATOM 2089 C C . GLU C 1 37 ? 15.632 -11.937 -4.341 1.00 28.19 36 GLU C C 1
ATOM 2090 O O . GLU C 1 37 ? 15.850 -11.919 -3.125 1.00 28.58 36 GLU C O 1
ATOM 2093 N N . ASP C 1 38 ? 16.373 -11.258 -5.216 1.00 26.72 37 ASP C N 1
ATOM 2094 C CA . ASP C 1 38 ? 17.483 -10.375 -4.808 1.00 25.68 37 ASP C CA 1
ATOM 2095 C C . ASP C 1 38 ? 17.017 -9.268 -3.851 1.00 25.44 37 ASP C C 1
ATOM 2096 O O . ASP C 1 38 ? 17.708 -8.938 -2.890 1.00 25.60 37 ASP C O 1
ATOM 2101 N N . LEU C 1 39 ? 15.851 -8.679 -4.141 1.00 24.83 38 LEU C N 1
ATOM 2102 C CA . LEU C 1 39 ? 15.251 -7.661 -3.301 1.00 24.22 38 LEU C CA 1
ATOM 2103 C C . LEU C 1 39 ? 14.949 -8.300 -1.951 1.00 23.80 38 LEU C C 1
ATOM 2104 O O . LEU C 1 39 ? 15.315 -7.756 -0.921 1.00 22.79 38 LEU C O 1
ATOM 2109 N N . TYR C 1 40 ? 14.279 -9.449 -1.960 1.00 23.53 39 TYR C N 1
ATOM 2110 C CA . TYR C 1 40 ? 13.980 -10.138 -0.704 1.00 24.47 39 TYR C CA 1
ATOM 2111 C C . TYR C 1 40 ? 15.243 -10.296 0.116 1.00 24.29 39 TYR C C 1
ATOM 2112 O O . TYR C 1 40 ? 15.279 -9.962 1.288 1.00 23.35 39 TYR C O 1
ATOM 2121 N N . SER C 1 41 ? 16.299 -10.748 -0.532 1.00 25.21 40 SER C N 1
ATOM 2122 C CA . SER C 1 41 ? 17.579 -10.911 0.120 1.00 25.41 40 SER C CA 1
ATOM 2123 C C . SER C 1 41 ? 18.141 -9.601 0.748 1.00 26.08 40 SER C C 1
ATOM 2124 O O . SER C 1 41 ? 18.656 -9.632 1.860 1.00 27.16 40 SER C O 1
ATOM 2127 N N . ARG C 1 42 ? 18.016 -8.457 0.072 1.00 26.04 41 ARG C N 1
ATOM 2128 C CA . ARG C 1 42 ? 18.513 -7.189 0.626 1.00 26.09 41 ARG C CA 1
ATOM 2129 C C . ARG C 1 42 ? 17.589 -6.611 1.708 1.00 26.60 41 ARG C C 1
ATOM 2130 O O . ARG C 1 42 ? 18.062 -6.040 2.691 1.00 27.59 41 ARG C O 1
ATOM 2138 N N . LEU C 1 43 ? 16.283 -6.742 1.519 1.00 25.54 42 LEU C N 1
ATOM 2139 C CA . LEU C 1 43 ? 15.328 -6.326 2.525 1.00 26.42 42 LEU C CA 1
ATOM 2140 C C . LEU C 1 43 ? 15.527 -7.150 3.806 1.00 27.36 42 LEU C C 1
ATOM 2141 O O . LEU C 1 43 ? 15.488 -6.617 4.916 1.00 26.82 42 LEU C O 1
ATOM 2146 N N . SER C 1 44 ? 15.741 -8.449 3.630 1.00 27.84 43 SER C N 1
ATOM 2147 C CA . SER C 1 44 ? 15.978 -9.373 4.737 1.00 28.03 43 SER C CA 1
ATOM 2148 C C . SER C 1 44 ? 17.222 -8.985 5.514 1.00 28.23 43 SER C C 1
ATOM 2149 O O . SER C 1 44 ? 17.203 -8.945 6.738 1.00 29.44 43 SER C O 1
ATOM 2152 N N . ALA C 1 45 ? 18.283 -8.631 4.802 1.00 28.00 44 ALA C N 1
ATOM 2153 C CA . ALA C 1 45 ? 19.536 -8.190 5.436 1.00 27.95 44 ALA C CA 1
ATOM 2154 C C . ALA C 1 45 ? 19.409 -6.855 6.193 1.00 28.08 44 ALA C C 1
ATOM 2155 O O . ALA C 1 45 ? 20.236 -6.552 7.049 1.00 27.27 44 ALA C O 1
ATOM 2157 N N . ALA C 1 46 ? 18.380 -6.074 5.843 1.00 28.04 45 ALA C N 1
ATOM 2158 C CA . ALA C 1 46 ? 18.046 -4.789 6.462 1.00 27.09 45 ALA C CA 1
ATOM 2159 C C . ALA C 1 46 ? 17.062 -4.895 7.637 1.00 26.95 45 ALA C C 1
ATOM 2160 O O . ALA C 1 46 ? 16.840 -3.912 8.338 1.00 27.46 45 ALA C O 1
ATOM 2162 N N . GLY C 1 47 ? 16.459 -6.071 7.828 1.00 27.14 46 GLY C N 1
ATOM 2163 C CA . GLY C 1 47 ? 15.524 -6.317 8.924 1.00 27.17 46 GLY C CA 1
ATOM 2164 C C . GLY C 1 47 ? 14.209 -7.024 8.613 1.00 27.49 46 GLY C C 1
ATOM 2165 O O . GLY C 1 47 ? 13.436 -7.277 9.534 1.00 27.78 46 GLY C O 1
ATOM 2166 N N . LEU C 1 48 ? 13.932 -7.339 7.345 1.00 27.53 47 LEU C N 1
ATOM 2167 C CA . LEU C 1 48 ? 12.697 -8.031 6.975 1.00 27.90 47 LEU C CA 1
ATOM 2168 C C . LEU C 1 48 ? 12.769 -9.501 7.373 1.00 28.20 47 LEU C C 1
ATOM 2169 O O . LEU C 1 48 ? 13.664 -10.226 6.932 1.00 28.38 47 LEU C O 1
ATOM 2174 N N . ILE C 1 49 ? 11.795 -9.939 8.152 1.00 27.81 48 ILE C N 1
ATOM 2175 C CA 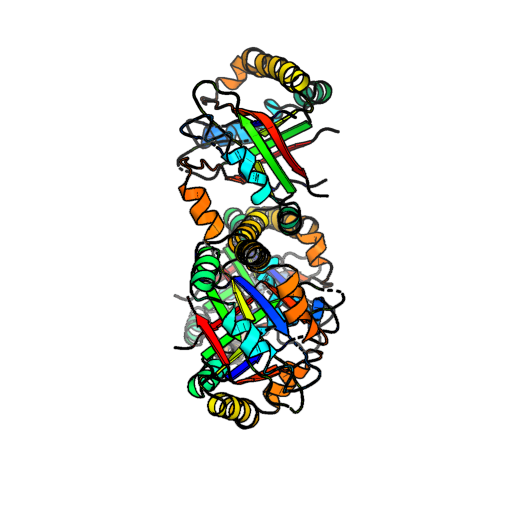. ILE C 1 49 ? 11.738 -11.311 8.636 1.00 29.17 48 ILE C CA 1
ATOM 2176 C C . ILE C 1 49 ? 10.751 -12.149 7.820 1.00 29.56 48 ILE C C 1
ATOM 2177 O O . ILE C 1 49 ? 11.074 -13.274 7.432 1.00 30.20 48 ILE C O 1
ATOM 2182 N N . ARG C 1 50 ? 9.572 -11.589 7.541 1.00 30.17 49 ARG C N 1
ATOM 2183 C CA . ARG C 1 50 ? 8.536 -12.280 6.788 1.00 31.73 49 ARG C CA 1
ATOM 2184 C C . ARG C 1 50 ? 7.673 -11.295 5.990 1.00 29.45 49 ARG C C 1
ATOM 2185 O O . ARG C 1 50 ? 7.456 -10.159 6.399 1.00 28.02 49 ARG C O 1
ATOM 2193 N N . HIS C 1 51 ? 7.209 -11.739 4.831 1.00 29.01 50 HIS C N 1
ATOM 2194 C CA . HIS C 1 51 ? 6.290 -10.960 3.995 1.00 29.13 50 HIS C CA 1
ATOM 2195 C C . HIS C 1 51 ? 5.279 -11.953 3.463 1.00 28.25 50 HIS C C 1
ATOM 2196 O O . HIS C 1 51 ? 5.644 -12.915 2.776 1.00 28.62 50 HIS C O 1
ATOM 2203 N N . VAL C 1 52 ? 4.016 -11.745 3.799 1.00 27.20 51 VAL C N 1
ATOM 2204 C CA . VAL C 1 52 ? 2.961 -12.650 3.345 1.00 27.74 51 VAL C CA 1
ATOM 2205 C C . VAL C 1 52 ? 1.972 -11.853 2.533 1.00 27.31 51 VAL C C 1
ATOM 2206 O O . VAL C 1 52 ? 1.648 -10.719 2.872 1.00 26.10 51 VAL C O 1
ATOM 2210 N N . ILE C 1 53 ? 1.528 -12.447 1.437 1.00 27.52 52 ILE C N 1
ATOM 2211 C CA . ILE C 1 53 ? 0.506 -11.847 0.594 1.00 27.66 52 ILE C CA 1
ATOM 2212 C C . ILE C 1 53 ? -0.627 -12.863 0.529 1.00 27.59 52 ILE C C 1
ATOM 2213 O O . ILE C 1 53 ? -0.392 -14.065 0.287 1.00 26.61 52 ILE C O 1
ATOM 2218 N N . SER C 1 54 ? -1.836 -12.351 0.764 1.00 27.51 53 SER C N 1
ATOM 2219 C CA A SER C 1 54 ? -3.039 -13.168 0.733 0.50 27.65 53 SER C CA 1
ATOM 2220 C CA B SER C 1 54 ? -3.062 -13.135 0.795 0.50 27.52 53 SER C CA 1
ATOM 2221 C C . SER C 1 54 ? -4.201 -12.479 0.010 1.00 28.02 53 SER C C 1
ATOM 2222 O O . SER C 1 54 ? -4.286 -11.241 -0.071 1.00 25.81 53 SER C O 1
ATOM 2227 N N . LYS C 1 55 ? -5.071 -13.316 -0.555 1.00 29.62 54 LYS C N 1
ATOM 2228 C CA . LYS C 1 55 ? -6.277 -12.867 -1.249 1.00 31.08 54 LYS C CA 1
ATOM 2229 C C . LYS C 1 55 ? -7.410 -12.966 -0.257 1.00 30.85 54 LYS C C 1
ATOM 2230 O O . LYS C 1 55 ? -7.503 -13.980 0.385 1.00 31.54 54 LYS C O 1
ATOM 2236 N N . VAL C 1 56 ? -8.281 -11.960 -0.149 1.00 31.05 55 VAL C N 1
ATOM 2237 C CA . VAL C 1 56 ? -9.456 -12.057 0.727 1.00 30.98 55 VAL C CA 1
ATOM 2238 C C . VAL C 1 56 ? -10.527 -12.968 0.083 1.00 32.19 55 VAL C C 1
ATOM 2239 O O . VAL C 1 56 ? -10.858 -12.805 -1.087 1.00 31.51 55 VAL C O 1
ATOM 2243 N N . TRP C 1 57 ? -11.079 -13.898 0.870 1.00 33.64 56 TRP C N 1
ATOM 2244 C CA . TRP C 1 57 ? -12.043 -14.895 0.380 1.00 35.08 56 TRP C CA 1
ATOM 2245 C C . TRP C 1 57 ? -13.531 -14.527 0.437 1.00 36.67 56 TRP C C 1
ATOM 2246 O O . TRP C 1 57 ? -14.366 -15.439 0.377 1.00 37.77 56 TRP C O 1
ATOM 2248 N N . ASN C 1 58 ? -13.880 -13.244 0.586 1.00 37.40 57 ASN C N 1
ATOM 2249 C CA . ASN C 1 58 ? -15.295 -12.840 0.590 1.00 38.13 57 ASN C CA 1
ATOM 2250 C C . ASN C 1 58 ? -15.762 -12.830 -0.852 1.00 38.54 57 ASN C C 1
ATOM 2251 O O . ASN C 1 58 ? -14.922 -12.942 -1.764 1.00 39.15 57 ASN C O 1
ATOM 2253 N N . GLU C 1 60 ? -17.872 -10.749 -2.381 1.00 35.71 59 GLU C N 1
ATOM 2254 C CA . GLU C 1 60 ? -16.847 -10.691 -3.409 1.00 36.28 59 GLU C CA 1
ATOM 2255 C C . GLU C 1 60 ? -16.062 -9.384 -3.321 1.00 36.80 59 GLU C C 1
ATOM 2256 O O . GLU C 1 60 ? -16.231 -8.478 -4.146 1.00 37.45 59 GLU C O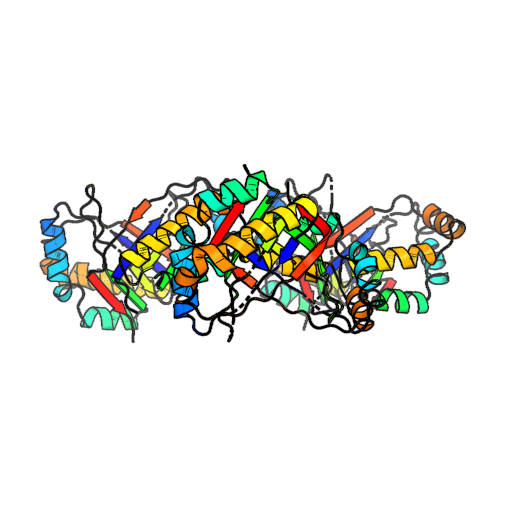 1
ATOM 2258 N N . GLN C 1 61 ? -15.212 -9.299 -2.304 1.00 35.93 60 GLN C N 1
ATOM 2259 C CA . GLN C 1 61 ? -14.336 -8.170 -2.136 1.00 35.65 60 GLN C CA 1
ATOM 2260 C C . GLN C 1 61 ? -13.172 -8.451 -3.057 1.00 34.56 60 GLN C C 1
ATOM 2261 O O . GLN C 1 61 ? -12.836 -9.619 -3.323 1.00 35.66 60 GLN C O 1
ATOM 2267 N N . HIS C 1 62 ? -12.560 -7.389 -3.558 1.00 32.28 61 HIS C N 1
ATOM 2268 C CA . HIS C 1 62 ? -11.398 -7.520 -4.418 1.00 29.88 61 HIS C CA 1
ATOM 2269 C C . HIS C 1 62 ? -10.283 -6.889 -3.615 1.00 28.88 61 HIS C C 1
ATOM 2270 O O . HIS C 1 62 ? -9.817 -5.783 -3.915 1.00 27.26 61 HIS C O 1
ATOM 2277 N N . ARG C 1 63 ? -9.900 -7.607 -2.557 1.00 27.67 62 ARG C N 1
ATOM 2278 C CA . ARG C 1 63 ? -8.896 -7.135 -1.635 1.00 27.44 62 ARG C CA 1
ATOM 2279 C C . ARG C 1 63 ? -7.715 -8.085 -1.456 1.00 26.40 62 ARG C C 1
ATOM 2280 O O . ARG C 1 63 ? -7.858 -9.310 -1.461 1.00 23.51 62 ARG C O 1
ATOM 2288 N N . ILE C 1 64 ? -6.551 -7.460 -1.270 1.00 27.22 63 ILE C N 1
ATOM 2289 C CA . ILE C 1 64 ? -5.285 -8.137 -1.028 1.00 27.87 63 ILE C CA 1
ATOM 2290 C C . ILE C 1 64 ? -4.790 -7.705 0.336 1.00 27.69 63 ILE C C 1
ATOM 2291 O O . ILE C 1 64 ? -4.799 -6.498 0.641 1.00 27.53 63 ILE C O 1
ATOM 2296 N N . SER C 1 65 ? -4.346 -8.670 1.147 1.00 26.31 64 SER C N 1
ATOM 2297 C CA . SER C 1 65 ? -3.764 -8.354 2.439 1.00 26.30 64 SER C CA 1
ATOM 2298 C C . SER C 1 65 ? -2.287 -8.647 2.386 1.00 25.91 64 SER C C 1
ATOM 2299 O O . SER C 1 65 ? -1.885 -9.730 1.940 1.00 25.33 64 SER C O 1
ATOM 2310 N N . VAL C 1 67 ? 1.289 -8.552 4.891 1.00 26.36 66 VAL C N 1
ATOM 2311 C CA . VAL C 1 67 ? 1.873 -8.423 6.216 1.00 27.41 66 VAL C CA 1
ATOM 2312 C C . VAL C 1 67 ? 3.392 -8.490 6.069 1.00 27.42 66 VAL C C 1
ATOM 2313 O O . VAL C 1 67 ? 3.926 -9.430 5.498 1.00 27.54 66 VAL C O 1
ATOM 2317 N N . PHE C 1 68 ? 4.057 -7.455 6.567 1.00 27.89 67 PHE C N 1
ATOM 2318 C CA . PHE C 1 68 ? 5.495 -7.367 6.597 1.00 28.16 67 PHE C CA 1
ATOM 2319 C C . PHE C 1 68 ? 5.885 -7.407 8.069 1.00 28.44 67 PHE C C 1
ATOM 2320 O O . PHE C 1 68 ? 5.310 -6.677 8.896 1.00 27.26 67 PHE C O 1
ATOM 2328 N N . GLU C 1 69 ? 6.833 -8.276 8.395 1.00 29.17 68 GLU C N 1
ATOM 2329 C CA . GLU C 1 69 ? 7.338 -8.413 9.761 1.00 30.15 68 GLU C CA 1
ATOM 2330 C C . GLU C 1 69 ? 8.810 -8.013 9.784 1.00 29.51 68 GLU C C 1
ATOM 2331 O O . GLU C 1 69 ? 9.586 -8.496 8.965 1.00 28.87 68 GLU C O 1
ATOM 2337 N N . TYR C 1 70 ? 9.184 -7.140 10.721 1.00 28.37 69 TYR C N 1
ATOM 2338 C CA . TYR C 1 70 ? 10.537 -6.615 10.778 1.00 28.81 69 TYR C CA 1
ATOM 2339 C C . TYR C 1 70 ? 11.142 -6.795 12.149 1.00 28.30 69 TYR C C 1
ATOM 2340 O O . TYR C 1 70 ? 10.424 -6.893 13.141 1.00 29.21 69 TYR C O 1
ATOM 2349 N N . ASP C 1 71 ? 12.466 -6.786 12.204 1.00 27.58 70 ASP C N 1
ATOM 2350 C CA . ASP C 1 71 ? 13.178 -6.971 13.470 1.00 27.49 70 ASP C CA 1
ATOM 2351 C C . ASP C 1 71 ? 13.157 -5.730 14.351 1.00 26.77 70 ASP C C 1
ATOM 2352 O O . ASP C 1 71 ? 13.510 -5.807 15.517 1.00 26.88 70 ASP C O 1
ATOM 2357 N N . SER C 1 72 ? 12.748 -4.590 13.786 1.00 26.41 71 SER C N 1
ATOM 2358 C CA . SER C 1 72 ? 12.712 -3.340 14.496 1.00 25.67 71 SER C CA 1
ATOM 2359 C C . SER C 1 72 ? 12.063 -2.235 13.661 1.00 25.95 71 SER C C 1
ATOM 2360 O O . SER C 1 72 ? 11.822 -2.389 12.472 1.00 24.25 71 SER C O 1
ATOM 2363 N N . LYS C 1 73 ? 11.819 -1.099 14.299 1.00 26.16 72 LYS C N 1
ATOM 2364 C CA . LYS C 1 73 ? 11.333 0.086 13.594 1.00 26.65 72 LYS C CA 1
ATOM 2365 C C . LYS C 1 73 ? 12.385 0.535 12.551 1.00 26.74 72 LYS C C 1
ATOM 2366 O O . LYS C 1 73 ? 12.036 0.944 11.443 1.00 25.14 72 LYS C O 1
ATOM 2372 N N . GLU C 1 74 ? 13.666 0.460 12.936 1.00 26.62 73 GLU C N 1
ATOM 2373 C CA . GLU C 1 74 ? 14.786 0.761 12.045 1.00 27.14 73 GLU C CA 1
ATOM 2374 C C . GLU C 1 74 ? 14.707 -0.120 10.811 1.00 26.33 73 GLU C C 1
ATOM 2375 O O . GLU C 1 74 ? 14.892 0.369 9.712 1.00 24.99 73 GLU C O 1
ATOM 2381 N N . GLY C 1 75 ? 14.460 -1.417 11.009 1.00 27.29 74 GLY C N 1
ATOM 2382 C CA . GLY C 1 75 ? 14.350 -2.378 9.895 1.00 28.08 74 GLY C CA 1
ATOM 2383 C C . GLY C 1 75 ? 13.230 -2.029 8.919 1.00 28.21 74 GLY C C 1
ATOM 2384 O O . GLY C 1 75 ? 13.379 -2.148 7.695 1.00 28.15 74 GLY C O 1
ATOM 2385 N N . TYR C 1 76 ? 12.093 -1.626 9.472 1.00 29.11 75 TYR C N 1
ATOM 2386 C CA . TYR C 1 76 ? 10.970 -1.164 8.663 1.00 28.96 75 TYR C CA 1
ATOM 2387 C C . TYR C 1 76 ? 11.422 0.044 7.834 1.00 28.86 75 TYR C C 1
ATOM 2388 O O . TYR C 1 76 ? 11.262 0.048 6.604 1.00 27.54 75 TYR C O 1
ATOM 2397 N N . GLN C 1 77 ? 12.022 1.037 8.511 1.00 27.84 76 GLN C N 1
ATOM 2398 C CA . GLN C 1 77 ? 12.456 2.260 7.846 1.00 29.20 76 GLN C CA 1
ATOM 2399 C C . GLN C 1 77 ? 13.468 2.027 6.724 1.00 28.51 76 GLN C C 1
ATOM 2400 O O . GLN C 1 77 ? 13.322 2.599 5.646 1.00 26.94 76 GLN C O 1
ATOM 2406 N N . LYS C 1 78 ? 14.494 1.217 6.994 1.00 28.78 77 LYS C N 1
ATOM 2407 C CA . LYS C 1 78 ? 15.538 0.926 6.011 1.00 28.23 77 LYS C CA 1
ATOM 2408 C C . LYS C 1 78 ? 14.914 0.187 4.812 1.00 27.54 77 LYS C C 1
ATOM 2409 O O . LYS C 1 78 ? 15.245 0.456 3.649 1.00 27.00 77 LYS C O 1
ATOM 2415 N N . CYS C 1 79 ? 13.967 -0.698 5.093 1.00 27.47 78 CYS C N 1
ATOM 2416 C CA . CYS C 1 79 ? 13.303 -1.457 4.031 1.00 27.20 78 CYS C CA 1
ATOM 2417 C C . CYS C 1 79 ? 12.429 -0.573 3.193 1.00 27.36 78 CYS C C 1
ATOM 2418 O O . CYS C 1 79 ? 12.310 -0.817 2.008 1.00 27.34 78 CYS C O 1
ATOM 2421 N N . GLN C 1 80 ? 11.805 0.434 3.794 1.00 27.87 79 GLN C N 1
ATOM 2422 C CA . GLN C 1 80 ? 11.015 1.371 3.008 1.00 28.63 79 GLN C CA 1
ATOM 2423 C C . GLN C 1 80 ? 11.918 2.103 2.036 1.00 28.88 79 GLN C C 1
ATOM 2424 O O . GLN C 1 80 ? 11.540 2.267 0.880 1.00 28.85 79 GLN C O 1
ATOM 2430 N N . GLU C 1 81 ? 13.105 2.519 2.492 1.00 28.64 80 GLU C N 1
ATOM 2431 C CA . GLU C 1 81 ? 14.070 3.233 1.622 1.00 29.75 80 GLU C CA 1
ATOM 2432 C C . GLU C 1 81 ? 14.554 2.377 0.451 1.00 28.16 80 GLU C C 1
ATOM 2433 O O . GLU C 1 81 ? 14.730 2.879 -0.654 1.00 26.95 80 GLU C O 1
ATOM 2439 N N . ILE C 1 82 ? 14.765 1.093 0.718 1.00 28.06 81 ILE C N 1
ATOM 2440 C CA . ILE C 1 82 ? 15.201 0.127 -0.300 1.00 28.21 81 ILE C CA 1
ATOM 2441 C C . ILE C 1 82 ? 14.120 -0.015 -1.367 1.00 28.43 81 ILE C C 1
ATOM 2442 O O . ILE C 1 82 ? 14.405 0.058 -2.557 1.00 29.22 81 ILE C O 1
ATOM 2447 N N . ILE C 1 83 ? 12.882 -0.200 -0.920 1.00 28.63 82 ILE C N 1
ATOM 2448 C CA . ILE C 1 83 ? 11.719 -0.316 -1.798 1.00 28.28 82 ILE C CA 1
ATOM 2449 C C . ILE C 1 83 ? 11.480 0.929 -2.667 1.00 28.03 82 ILE C C 1
ATOM 2450 O O . ILE C 1 83 ? 11.146 0.799 -3.861 1.00 26.61 82 ILE C O 1
ATOM 2455 N N . ASP C 1 84 ? 11.645 2.105 -2.068 1.00 27.16 83 ASP C N 1
ATOM 2456 C CA . ASP C 1 84 ? 11.511 3.376 -2.778 1.00 28.99 83 ASP C CA 1
ATOM 2457 C C . ASP C 1 84 ? 12.545 3.482 -3.924 1.00 28.27 83 ASP C C 1
ATOM 2458 O O . ASP C 1 84 ? 12.214 3.913 -5.030 1.00 27.50 83 ASP C O 1
ATOM 2463 N N . LYS C 1 85 ? 13.789 3.107 -3.638 1.00 26.88 84 LYS C N 1
ATOM 2464 C CA . LYS C 1 85 ? 14.839 3.110 -4.649 1.00 27.58 84 LYS C CA 1
ATOM 2465 C C . LYS C 1 85 ? 14.724 1.927 -5.632 1.00 27.30 84 LYS C C 1
ATOM 2466 O O . LYS C 1 85 ? 15.356 1.929 -6.675 1.00 26.54 84 LYS C O 1
ATOM 2472 N N . GLU C 1 86 ? 13.954 0.902 -5.281 1.00 27.45 85 GLU C N 1
ATOM 2473 C CA . GLU C 1 86 ? 13.825 -0.274 -6.127 1.00 27.06 85 GLU C CA 1
ATOM 2474 C C . GLU C 1 86 ? 13.038 -0.044 -7.402 1.00 27.21 85 GLU C C 1
ATOM 2475 O O . GLU C 1 86 ? 13.435 -0.518 -8.458 1.00 27.44 85 GLU C O 1
ATOM 2481 N N . PHE C 1 87 ? 11.926 0.674 -7.284 1.00 27.17 86 PHE C N 1
ATOM 2482 C CA . PHE C 1 87 ? 11.014 0.910 -8.384 1.00 27.79 86 PHE C CA 1
ATOM 2483 C C . PHE C 1 87 ? 10.927 2.375 -8.777 1.00 28.41 86 PHE C C 1
ATOM 2484 O O . PHE C 1 87 ? 10.949 3.253 -7.923 1.00 26.94 86 PHE C O 1
ATOM 2492 N N . GLY C 1 88 ? 10.833 2.621 -10.087 1.00 29.89 87 GLY C N 1
ATOM 2493 C CA . GLY C 1 88 ? 10.745 3.984 -10.627 1.00 30.26 87 GLY C CA 1
ATOM 2494 C C . GLY C 1 88 ? 9.371 4.599 -10.438 1.00 31.08 87 GLY C C 1
ATOM 2495 O O . GLY C 1 88 ? 8.393 3.887 -10.121 1.00 30.50 87 GLY C O 1
ATOM 2496 N N . ILE C 1 89 ? 9.288 5.918 -10.628 1.00 31.11 88 ILE C N 1
ATOM 2497 C CA . ILE C 1 89 ? 8.019 6.638 -10.471 1.00 31.62 88 ILE C CA 1
ATOM 2498 C C . ILE C 1 89 ? 6.977 6.185 -11.496 1.00 31.36 88 ILE C C 1
ATOM 2499 O O . ILE C 1 89 ? 5.795 6.119 -11.179 1.00 31.16 88 ILE C O 1
ATOM 2504 N N . THR C 1 90 ? 7.420 5.831 -12.696 1.00 31.57 89 THR C N 1
ATOM 2505 C CA . THR C 1 90 ? 6.521 5.338 -13.733 1.00 31.36 89 THR C CA 1
ATOM 2506 C C . THR C 1 90 ? 5.898 3.991 -13.351 1.00 30.86 89 THR C C 1
ATOM 2507 O O . THR C 1 90 ? 4.711 3.780 -13.578 1.00 31.47 89 THR C O 1
ATOM 2511 N N . LEU C 1 91 ? 6.694 3.101 -12.762 1.00 30.18 90 LEU C N 1
ATOM 2512 C CA . LEU C 1 91 ? 6.229 1.783 -12.313 1.00 29.60 90 LEU C CA 1
ATOM 2513 C C . LEU C 1 91 ? 5.323 1.916 -11.086 1.00 29.86 90 LEU C C 1
ATOM 2514 O O . LEU C 1 91 ? 4.283 1.266 -10.982 1.00 27.82 90 LEU C O 1
ATOM 2519 N N . LYS C 1 92 ? 5.764 2.748 -10.146 1.00 30.93 91 LYS C N 1
ATOM 2520 C CA . LYS C 1 92 ? 5.006 3.084 -8.959 1.00 31.49 91 LYS C CA 1
ATOM 2521 C C . LYS C 1 92 ? 3.622 3.565 -9.377 1.00 32.62 91 LYS C C 1
ATOM 2522 O O . LYS C 1 92 ? 2.619 3.100 -8.849 1.00 31.89 91 LYS C O 1
ATOM 2528 N N . GLU C 1 93 ? 3.567 4.501 -10.322 1.00 33.97 92 GLU C N 1
ATOM 2529 C CA . GLU C 1 93 ? 2.275 4.981 -10.810 1.00 36.11 92 GLU C CA 1
ATOM 2530 C C . GLU C 1 93 ? 1.458 3.861 -11.472 1.00 36.97 92 GLU C C 1
ATOM 2531 O O . GLU C 1 93 ? 0.271 3.737 -11.178 1.00 38.61 92 GLU C O 1
ATOM 2537 N N . LYS C 1 94 ? 2.080 3.047 -12.328 1.00 37.68 93 LYS C N 1
ATOM 2538 C CA . LYS C 1 94 ? 1.386 1.925 -12.986 1.00 38.87 93 LYS C CA 1
ATOM 2539 C C . LYS C 1 94 ? 0.713 0.999 -11.966 1.00 38.81 93 LYS C C 1
ATOM 2540 O O . LYS C 1 94 ? -0.473 0.682 -12.083 1.00 38.90 93 LYS C O 1
ATOM 2545 N N . LEU C 1 95 ? 1.469 0.578 -10.961 1.00 38.64 94 LEU C N 1
ATOM 2546 C CA . LEU C 1 95 ? 0.928 -0.297 -9.928 1.00 38.49 94 LEU C CA 1
ATOM 2547 C C . LEU C 1 95 ? -0.160 0.391 -9.081 1.00 38.55 94 LEU C C 1
ATOM 2548 O O . LEU C 1 95 ? -1.229 -0.195 -8.861 1.00 39.28 94 LEU C O 1
ATOM 2553 N N . LYS C 1 96 ? 0.090 1.618 -8.625 1.00 37.91 95 LYS C N 1
ATOM 2554 C CA . LYS C 1 96 ? -0.885 2.362 -7.796 1.00 37.85 95 LYS C CA 1
ATOM 2555 C C . LYS C 1 96 ? -2.219 2.594 -8.488 1.00 38.18 95 LYS C C 1
ATOM 2556 O O . LYS C 1 96 ? -3.273 2.614 -7.839 1.00 38.13 95 LYS C O 1
ATOM 2558 N N . LYS C 1 97 ? -2.164 2.784 -9.805 1.00 38.12 96 LYS C N 1
ATOM 2559 C CA . LYS C 1 97 ? -3.363 3.018 -10.604 1.00 38.32 96 LYS C CA 1
ATOM 2560 C C . LYS C 1 97 ? -4.346 1.830 -10.528 1.00 38.10 96 LYS C C 1
ATOM 2561 O O . LYS C 1 97 ? -5.557 2.041 -10.633 1.00 36.94 96 LYS C O 1
ATOM 2565 N N . PHE C 1 98 ? -3.833 0.604 -10.325 1.00 38.21 97 PHE C N 1
ATOM 2566 C CA . PHE C 1 98 ? -4.701 -0.593 -10.189 1.00 38.04 97 PHE C CA 1
ATOM 2567 C C . PHE C 1 98 ? -5.541 -0.551 -8.914 1.00 38.40 97 PHE C C 1
ATOM 2568 O O . PHE C 1 98 ? -6.650 -1.072 -8.877 1.00 39.50 97 PHE C O 1
ATOM 2576 N N . VAL C 1 99 ? -5.006 0.084 -7.882 1.00 38.58 98 VAL C N 1
ATOM 2577 C CA . VAL C 1 99 ? -5.600 0.078 -6.556 1.00 38.42 98 VAL C CA 1
ATOM 2578 C C . VAL C 1 99 ? -6.575 1.230 -6.309 1.00 38.47 98 VAL C C 1
ATOM 2579 O O . VAL C 1 99 ? -6.275 2.383 -6.618 1.00 38.46 98 VAL C O 1
ATOM 2583 N N . PHE C 1 100 ? -7.737 0.894 -5.740 1.00 38.46 99 PHE C N 1
ATOM 2584 C CA . PHE C 1 100 ? -8.747 1.875 -5.340 1.00 38.20 99 PHE C CA 1
ATOM 2585 C C . PHE C 1 100 ? -8.318 2.644 -4.082 1.00 37.86 99 PHE C C 1
ATOM 2586 O O . PHE C 1 100 ? -8.554 3.848 -3.994 1.00 38.36 99 PHE C O 1
ATOM 2589 N N . LYS C 1 101 ? -7.721 1.950 -3.105 1.00 37.44 100 LYS C N 1
ATOM 2590 C CA . LYS C 1 101 ? -7.219 2.593 -1.880 1.00 36.44 100 LYS C CA 1
ATOM 2591 C C . LYS C 1 101 ? -6.381 1.664 -0.971 1.00 35.87 100 LYS C C 1
ATOM 2592 O O . LYS C 1 101 ? -6.831 0.570 -0.603 1.00 36.13 100 LYS C O 1
ATOM 2593 N N . ILE C 1 102 ? -5.175 2.116 -0.604 1.00 34.37 101 ILE C N 1
ATOM 2594 C CA . ILE C 1 102 ? -4.282 1.356 0.269 1.00 33.76 101 ILE C CA 1
ATOM 2595 C C . ILE C 1 102 ? -4.472 1.789 1.731 1.00 32.66 101 ILE C C 1
ATOM 2596 O O . ILE C 1 102 ? -4.447 2.973 2.038 1.00 33.39 101 ILE C O 1
ATOM 2601 N N . HIS C 1 103 ? -4.670 0.829 2.625 1.00 31.16 102 HIS C N 1
ATOM 2602 C CA . HIS C 1 103 ? -4.802 1.129 4.047 1.00 30.11 102 HIS C CA 1
ATOM 2603 C C . HIS C 1 103 ? -3.550 0.559 4.701 1.00 29.17 102 HIS C C 1
ATOM 2604 O O . HIS C 1 103 ? -3.169 -0.579 4.451 1.00 27.75 102 HIS C O 1
ATOM 2611 N N . ASN C 1 104 ? -2.895 1.381 5.509 1.00 28.25 103 ASN C N 1
ATOM 2612 C CA . ASN C 1 104 ? -1.609 1.029 6.107 1.00 28.72 103 ASN C CA 1
ATOM 2613 C C . ASN C 1 104 ? -1.743 1.013 7.616 1.00 27.06 103 ASN C C 1
ATOM 2614 O O . ASN C 1 104 ? -2.162 2.002 8.200 1.00 26.37 103 ASN C O 1
ATOM 2619 N N . ASN C 1 105 ? -1.422 -0.123 8.229 1.00 26.91 104 ASN C N 1
ATOM 2620 C CA . ASN C 1 105 ? -1.470 -0.287 9.679 1.00 27.00 104 ASN C CA 1
ATOM 2621 C C . ASN C 1 105 ? -0.124 -0.754 10.119 1.00 26.99 104 ASN C C 1
ATOM 2622 O O . ASN C 1 105 ? 0.273 -1.876 9.858 1.00 28.33 104 ASN C O 1
ATOM 2627 N N . ARG C 1 106 ? 0.544 0.119 10.846 1.00 27.90 105 ARG C N 1
ATOM 2628 C CA . ARG C 1 106 ? 1.916 -0.052 11.229 1.00 27.93 105 ARG C CA 1
ATOM 2629 C C . ARG C 1 106 ? 2.113 0.086 12.721 1.00 26.71 105 ARG C C 1
ATOM 2630 O O . ARG C 1 106 ? 1.517 0.961 13.355 1.00 26.48 105 ARG C O 1
ATOM 2638 N N . GLY C 1 107 ? 2.956 -0.764 13.291 1.00 26.20 106 GLY C N 1
ATOM 2639 C CA . GLY C 1 107 ? 3.220 -0.665 14.717 1.00 26.41 106 GLY C CA 1
ATOM 2640 C C . GLY C 1 107 ? 4.080 -1.754 15.336 1.00 26.16 106 GLY C C 1
ATOM 2641 O O . GLY C 1 107 ? 4.573 -2.657 14.662 1.00 24.74 106 GLY C O 1
ATOM 2642 N N . VAL C 1 108 ? 4.198 -1.648 16.658 1.00 25.66 107 VAL C N 1
ATOM 2643 C CA . VAL C 1 108 ? 5.039 -2.512 17.469 1.00 24.97 107 VAL C CA 1
ATOM 2644 C C . VAL C 1 108 ? 4.306 -3.751 17.946 1.00 24.02 107 VAL C C 1
ATOM 2645 O O . VAL C 1 108 ? 3.134 -3.690 18.337 1.00 21.90 107 VAL C O 1
ATOM 2649 N N . VAL C 1 109 ? 5.013 -4.880 17.900 1.00 23.81 108 VAL C N 1
ATOM 2650 C CA . VAL C 1 109 ? 4.444 -6.168 18.294 1.00 23.67 108 VAL C CA 1
ATOM 2651 C C . VAL C 1 109 ? 4.358 -6.275 19.791 1.00 23.15 108 VAL C C 1
ATOM 2652 O O . VAL C 1 109 ? 5.334 -6.037 20.470 1.00 23.17 108 VAL C O 1
ATOM 2656 N N . VAL C 1 110 ? 3.201 -6.703 20.277 1.00 23.94 109 VAL C N 1
ATOM 2657 C CA . VAL C 1 110 ? 2.918 -6.842 21.709 1.00 24.95 109 VAL C CA 1
ATOM 2658 C C . VAL C 1 110 ? 2.969 -8.301 22.201 1.00 24.68 109 VAL C C 1
ATOM 2659 O O . VAL C 1 110 ? 3.201 -8.549 23.364 1.00 24.47 109 VAL C O 1
ATOM 2663 N N . SER C 1 111 ? 2.684 -9.260 21.331 1.00 25.57 110 SER C N 1
ATOM 2664 C CA . SER C 1 111 ? 2.639 -10.649 21.725 1.00 25.90 110 SER C CA 1
ATOM 2665 C C . SER C 1 111 ? 2.738 -11.521 20.486 1.00 26.48 110 SER C C 1
ATOM 2666 O O . SER C 1 111 ? 2.260 -11.172 19.396 1.00 25.18 110 SER C O 1
ATOM 2669 N N . GLU C 1 112 ? 3.385 -12.663 20.642 1.00 27.11 111 GLU C N 1
ATOM 2670 C CA . GLU C 1 112 ? 3.537 -13.573 19.528 1.00 27.68 111 GLU C CA 1
ATOM 2671 C C . GLU C 1 112 ? 3.468 -15.010 19.991 1.00 27.44 111 GLU C C 1
ATOM 2672 O O . GLU C 1 112 ? 4.119 -15.386 20.967 1.00 26.50 111 GLU C O 1
ATOM 2678 N N . PHE C 1 113 ? 2.640 -15.794 19.300 1.00 27.50 112 PHE C N 1
ATOM 2679 C CA . PHE C 1 113 ? 2.524 -17.220 19.553 1.00 27.22 112 PHE C CA 1
ATOM 2680 C C . PHE C 1 113 ? 2.935 -17.976 18.301 1.00 27.82 112 PHE C C 1
ATOM 2681 O O . PHE C 1 113 ? 2.484 -17.656 17.218 1.00 26.58 112 PHE C O 1
ATOM 2689 N N . ILE C 1 114 ? 3.827 -18.953 18.462 1.00 29.06 113 ILE C N 1
ATOM 2690 C CA . ILE C 1 114 ? 4.235 -19.825 17.361 1.00 30.37 113 ILE C CA 1
ATOM 2691 C C . ILE C 1 114 ? 4.106 -21.235 17.932 1.00 30.19 113 ILE C C 1
ATOM 2692 O O . ILE C 1 114 ? 4.625 -21.517 19.020 1.00 29.60 113 ILE C O 1
ATOM 2697 N N . ARG C 1 115 ? 3.415 -22.118 17.217 1.00 30.52 114 ARG C N 1
ATOM 2698 C CA . ARG C 1 115 ? 3.159 -23.455 17.753 1.00 31.04 114 ARG C CA 1
ATOM 2699 C C . ARG C 1 115 ? 4.381 -24.369 17.829 1.00 31.75 114 ARG C C 1
ATOM 2700 O O . ARG C 1 115 ? 5.438 -24.085 17.260 1.00 31.35 114 ARG C O 1
ATOM 2708 N N . SER C 1 116 ? 4.184 -25.480 18.539 1.00 32.91 115 SER C N 1
ATOM 2709 C CA . SER C 1 116 ? 5.207 -26.495 18.759 1.00 33.89 115 SER C CA 1
ATOM 2710 C C . SER C 1 116 ? 4.905 -27.783 17.975 1.00 33.68 115 SER C C 1
ATOM 2711 O O . SER C 1 116 ? 4.055 -28.582 18.366 1.00 33.40 115 SER C O 1
ATOM 2714 N N . ALA D 1 9 ? -1.701 -22.635 2.877 1.00 27.97 8 ALA D N 1
ATOM 2715 C CA . ALA D 1 9 ? -1.741 -21.821 4.113 1.00 27.38 8 ALA D CA 1
ATOM 2716 C C . ALA D 1 9 ? -2.840 -20.800 3.960 1.00 26.73 8 ALA D C 1
ATOM 2717 O O . ALA D 1 9 ? -3.171 -20.386 2.844 1.00 24.90 8 ALA D O 1
ATOM 2719 N N . PHE D 1 10 ? -3.412 -20.420 5.094 1.00 26.38 9 PHE D N 1
ATOM 2720 C CA . PHE D 1 10 ? -4.571 -19.529 5.150 1.00 26.26 9 PHE D CA 1
ATOM 2721 C C . PHE D 1 10 ? -4.301 -18.464 6.212 1.00 26.30 9 PHE D C 1
ATOM 2722 O O . PHE D 1 10 ? -3.732 -18.761 7.258 1.00 24.85 9 PHE D O 1
ATOM 2730 N N . LEU D 1 11 ? -4.741 -17.238 5.944 1.00 27.84 10 LEU D N 1
ATOM 2731 C CA . LEU D 1 11 ? -4.454 -16.080 6.820 1.00 28.82 10 LEU D CA 1
ATOM 2732 C C . LEU D 1 11 ? -5.652 -15.234 7.174 1.00 28.28 10 LEU D C 1
ATOM 2733 O O . LEU D 1 11 ? -6.544 -15.090 6.374 1.00 28.17 10 LEU D O 1
ATOM 2738 N N . ASN D 1 12 ? -5.639 -14.671 8.375 1.00 28.91 11 ASN D N 1
ATOM 2739 C CA . ASN D 1 12 ? -6.611 -13.653 8.772 1.00 29.15 11 ASN D CA 1
ATOM 2740 C C . ASN D 1 12 ? -5.843 -12.452 9.308 1.00 28.73 11 ASN D C 1
ATOM 2741 O O . ASN D 1 12 ? -5.309 -12.514 10.411 1.00 27.83 11 ASN D O 1
ATOM 2746 N N . SER D 1 13 ? -5.742 -11.383 8.525 1.00 28.65 12 SER D N 1
ATOM 2747 C CA . SER D 1 13 ? -5.073 -10.175 9.015 1.00 29.30 12 SER D CA 1
ATOM 2748 C C . SER D 1 13 ? -6.181 -9.249 9.403 1.00 29.31 12 SER D C 1
ATOM 2749 O O . SER D 1 13 ? -6.853 -8.682 8.545 1.00 29.13 12 SER D O 1
ATOM 2752 N N . LEU D 1 14 ? -6.411 -9.127 10.702 1.00 28.85 13 LEU D N 1
ATOM 2753 C CA . LEU D 1 14 ? -7.519 -8.344 11.166 1.00 29.82 13 LEU D CA 1
ATOM 2754 C C . LEU D 1 14 ? -7.056 -7.185 12.004 1.00 29.68 13 LEU D C 1
ATOM 2755 O O . LEU D 1 14 ? -5.912 -7.142 12.453 1.00 29.67 13 LEU D O 1
ATOM 2760 N N . PHE D 1 15 ? -7.949 -6.216 12.160 1.00 29.27 14 PHE D N 1
ATOM 2761 C CA . PHE D 1 15 ? -7.731 -5.173 13.132 1.00 28.70 14 PHE D CA 1
ATOM 2762 C C . PHE D 1 15 ? -9.024 -4.930 13.894 1.00 28.21 14 PHE D C 1
ATOM 2763 O O . PHE D 1 15 ? -10.106 -5.337 13.469 1.00 27.13 14 PHE D O 1
ATOM 2779 N N . ASP D 1 17 ? -10.841 -1.755 16.419 1.00 25.42 16 ASP D N 1
ATOM 2780 C CA . ASP D 1 17 ? -10.870 -0.362 16.859 1.00 25.35 16 ASP D CA 1
ATOM 2781 C C . ASP D 1 17 ? -11.703 -0.249 18.128 1.00 24.06 16 ASP D C 1
ATOM 2782 O O . ASP D 1 17 ? -12.848 -0.703 18.159 1.00 22.45 16 ASP D O 1
ATOM 2787 N N . PHE D 1 18 ? -11.113 0.346 19.165 1.00 23.36 17 PHE D N 1
ATOM 2788 C CA . PHE D 1 18 ? -11.765 0.476 20.463 1.00 23.74 17 PHE D CA 1
ATOM 2789 C C . PHE D 1 18 ? -12.386 1.843 20.598 1.00 23.86 17 PHE D C 1
ATOM 2790 O O . PHE D 1 18 ? -12.160 2.725 19.774 1.00 24.64 17 PHE D O 1
ATOM 2798 N N . THR D 1 19 ? -13.187 2.008 21.637 1.00 23.86 18 THR D N 1
ATOM 2799 C CA . THR D 1 19 ? -13.879 3.249 21.890 1.00 23.46 18 THR D CA 1
ATOM 2800 C C . THR D 1 19 ? -12.976 4.281 22.597 1.00 23.37 18 THR D C 1
ATOM 2801 O O . THR D 1 19 ? -13.308 5.471 22.649 1.00 22.78 18 THR D O 1
ATOM 2805 N N . SER D 1 20 ? -11.867 3.816 23.175 1.00 23.18 19 SER D N 1
ATOM 2806 C CA . SER D 1 20 ? -10.896 4.687 23.835 1.00 23.93 19 SER D CA 1
ATOM 2807 C C . SER D 1 20 ? -9.559 3.997 23.924 1.00 25.07 19 SER D C 1
ATOM 2808 O O . SER D 1 20 ? -9.429 2.794 23.662 1.00 24.88 19 SER D O 1
ATOM 2811 N N . GLU D 1 21 ? -8.554 4.777 24.296 1.00 26.28 20 GLU D N 1
ATOM 2812 C CA . GLU D 1 21 ? -7.205 4.262 24.446 1.00 26.90 20 GLU D CA 1
ATOM 2813 C C . GLU D 1 21 ? -7.156 3.437 25.754 1.00 26.01 20 GLU D C 1
ATOM 2814 O O . GLU D 1 21 ? -6.522 2.390 25.798 1.00 25.95 20 GLU D O 1
ATOM 2820 N N . ASN D 1 22 ? -7.865 3.876 26.797 1.00 25.54 21 ASN D N 1
ATOM 2821 C CA . ASN D 1 22 ? -7.912 3.127 28.073 1.00 25.59 21 ASN D CA 1
ATOM 2822 C C . ASN D 1 22 ? -8.491 1.729 27.905 1.00 25.77 21 ASN D C 1
ATOM 2823 O O . ASN D 1 22 ? -8.050 0.788 28.583 1.00 24.96 21 ASN D O 1
ATOM 2828 N N . GLU D 1 23 ? -9.485 1.599 27.026 1.00 25.80 22 GLU D N 1
ATOM 2829 C CA . GLU D 1 23 ? -10.072 0.282 26.743 1.00 27.01 22 GLU D CA 1
ATOM 2830 C C . GLU D 1 23 ? -9.083 -0.641 26.028 1.00 26.00 22 GLU D C 1
ATOM 2831 O O . GLU D 1 23 ? -9.060 -1.847 26.271 1.00 25.86 22 GLU D O 1
ATOM 2837 N N . LEU D 1 24 ? -8.278 -0.057 25.145 1.00 26.11 23 LEU D N 1
ATOM 2838 C CA . LEU D 1 24 ? -7.247 -0.785 24.403 1.00 25.65 23 LEU D CA 1
ATOM 2839 C C . LEU D 1 24 ? -6.128 -1.241 25.358 1.00 25.72 23 LEU D C 1
ATOM 2840 O O . LEU D 1 24 ? -5.673 -2.382 25.280 1.00 25.88 23 LEU D O 1
ATOM 2845 N N . GLU D 1 25 ? -5.707 -0.364 26.268 1.00 26.14 24 GLU D N 1
ATOM 2846 C CA . GLU D 1 25 ? -4.648 -0.695 27.211 1.00 26.92 24 GLU D CA 1
ATOM 2847 C C . GLU D 1 25 ? -5.115 -1.809 28.156 1.00 26.29 24 GLU D C 1
ATOM 2848 O O . GLU D 1 25 ? -4.348 -2.727 28.466 1.00 25.71 24 GLU D O 1
ATOM 2854 N N . LEU D 1 26 ? -6.372 -1.737 28.593 1.00 25.12 25 LEU D N 1
ATOM 2855 C CA . LEU D 1 26 ? -6.969 -2.782 29.436 1.00 24.54 25 LEU D CA 1
ATOM 2856 C C . LEU D 1 26 ? -7.072 -4.126 28.694 1.00 24.05 25 LEU D C 1
ATOM 2857 O O . LEU D 1 26 ? -6.887 -5.191 29.278 1.00 22.49 25 LEU D O 1
ATOM 2862 N N . PHE D 1 27 ? -7.428 -4.063 27.418 1.00 25.03 26 PHE D N 1
ATOM 2863 C CA . PHE D 1 27 ? -7.493 -5.251 26.584 1.00 25.85 26 PHE D CA 1
ATOM 2864 C C . PHE D 1 27 ? -6.087 -5.889 26.500 1.00 26.23 26 PHE D C 1
ATOM 2865 O O . PHE D 1 27 ? -5.910 -7.088 26.721 1.00 26.49 26 PHE D O 1
ATOM 2873 N N . LEU D 1 28 ? -5.077 -5.077 26.219 1.00 26.41 27 LEU D N 1
ATOM 2874 C CA . LEU D 1 28 ? -3.720 -5.581 26.136 1.00 26.49 27 LEU D CA 1
ATOM 2875 C C . LEU D 1 28 ? -3.273 -6.204 27.451 1.00 26.56 27 LEU D C 1
ATOM 2876 O O . LEU D 1 28 ? -2.531 -7.179 27.453 1.00 27.37 27 LEU D O 1
ATOM 2881 N N . LYS D 1 29 ? -3.737 -5.650 28.562 1.00 26.03 28 LYS D N 1
ATOM 2882 C CA . LYS D 1 29 ? -3.441 -6.208 29.873 1.00 26.19 28 LYS D CA 1
ATOM 2883 C C . LYS D 1 29 ? -4.249 -7.464 30.224 1.00 26.69 28 LYS D C 1
ATOM 2884 O O . LYS D 1 29 ? -4.016 -8.077 31.261 1.00 27.53 28 LYS D O 1
ATOM 2890 N N . SER D 1 30 ? -5.190 -7.866 29.377 1.00 27.87 29 SER D N 1
ATOM 2891 C CA . SER D 1 30 ? -6.044 -9.009 29.695 1.00 28.78 29 SER D CA 1
ATOM 2892 C C . SER D 1 30 ? -5.931 -10.171 28.698 1.00 29.57 29 SER D C 1
ATOM 2893 O O . SER D 1 30 ? -6.724 -11.117 28.748 1.00 29.06 29 SER D O 1
ATOM 2896 N N . LEU D 1 31 ? -4.922 -10.121 27.841 1.00 30.56 30 LEU D N 1
ATOM 2897 C CA . LEU D 1 31 ? -4.768 -11.098 26.755 1.00 31.91 30 LEU D CA 1
ATOM 2898 C C . LEU D 1 31 ? -4.816 -12.565 27.162 1.00 31.97 30 LEU D C 1
ATOM 2899 O O . LEU D 1 31 ? -5.451 -13.363 26.490 1.00 31.88 30 LEU D O 1
ATOM 2904 N N . ASP D 1 32 ? -4.200 -12.901 28.289 1.00 33.70 31 ASP D N 1
ATOM 2905 C CA . ASP D 1 32 ? -4.173 -14.289 28.791 1.00 34.70 31 ASP D CA 1
ATOM 2906 C C . ASP D 1 32 ? -5.553 -14.829 29.187 1.00 34.67 31 ASP D C 1
ATOM 2907 O O . ASP D 1 32 ? -5.724 -16.045 29.320 1.00 34.16 31 ASP D O 1
ATOM 2912 N N . GLU D 1 33 ? -6.531 -13.939 29.368 1.00 33.89 32 GLU D N 1
ATOM 2913 C CA . GLU D 1 33 ? -7.867 -14.353 29.772 1.00 33.92 32 GLU D CA 1
ATOM 2914 C C . GLU D 1 33 ? -8.657 -14.987 28.623 1.00 33.51 32 GLU D C 1
ATOM 2915 O O . GLU D 1 33 ? -9.548 -15.808 28.868 1.00 31.37 32 GLU D O 1
ATOM 2921 N N . VAL D 1 34 ? -8.311 -14.630 27.383 1.00 33.24 33 VAL D N 1
ATOM 2922 C CA . VAL D 1 34 ? -8.924 -15.248 26.200 1.00 33.60 33 VAL D CA 1
ATOM 2923 C C . VAL D 1 34 ? -7.908 -16.161 25.527 1.00 32.96 33 VAL D C 1
ATOM 2924 O O . VAL D 1 34 ? -8.162 -17.355 25.346 1.00 33.28 33 VAL D O 1
ATOM 2928 N N . TRP D 1 35 ? -6.761 -15.587 25.166 1.00 32.02 34 TRP D N 1
ATOM 2929 C CA . TRP D 1 35 ? -5.697 -16.315 24.488 1.00 30.45 34 TRP D CA 1
ATOM 2930 C C . TRP D 1 35 ? -4.827 -17.015 25.530 1.00 29.56 34 TRP D C 1
ATOM 2931 O O . TRP D 1 35 ? -3.709 -16.586 25.856 1.00 28.97 34 TRP D O 1
ATOM 2942 N N . SER D 1 36 ? -5.382 -18.117 26.039 1.00 28.49 35 SER D N 1
ATOM 2943 C CA . SER D 1 36 ? -4.757 -18.910 27.089 1.00 27.21 35 SER D CA 1
ATOM 2944 C C . SER D 1 36 ? -4.024 -20.087 26.500 1.00 26.26 35 SER D C 1
ATOM 2945 O O . SER D 1 36 ? -4.221 -20.457 25.341 1.00 25.71 35 SER D O 1
ATOM 2948 N N . GLU D 1 37 ? -3.151 -20.664 27.306 1.00 25.81 36 GLU D N 1
ATOM 2949 C CA . GLU D 1 37 ? -2.401 -21.828 26.876 1.00 25.93 36 GLU D CA 1
ATOM 2950 C C . GLU D 1 37 ? -3.367 -22.927 26.486 1.00 25.19 36 GLU D C 1
ATOM 2951 O O . GLU D 1 37 ? -3.088 -23.674 25.560 1.00 25.35 36 GLU D O 1
ATOM 2957 N N . ASP D 1 38 ? -4.486 -23.048 27.207 1.00 24.26 37 ASP D N 1
ATOM 2958 C CA . ASP D 1 38 ? -5.511 -24.037 26.848 1.00 23.90 37 ASP D CA 1
ATOM 2959 C C . ASP D 1 38 ? -6.119 -23.738 25.468 1.00 23.36 37 ASP D C 1
ATOM 2960 O O . ASP D 1 38 ? -6.253 -24.629 24.644 1.00 22.44 37 ASP D O 1
ATOM 2965 N N . LEU D 1 39 ? -6.475 -22.485 25.212 1.00 24.02 38 LEU D N 1
ATOM 2966 C CA . LEU D 1 39 ? -6.999 -22.123 23.908 1.00 24.26 38 LEU D CA 1
ATOM 2967 C C . LEU D 1 39 ? -5.945 -22.356 22.850 1.00 24.13 38 LEU D C 1
ATOM 2968 O O . LEU D 1 39 ? -6.228 -22.966 21.834 1.00 24.66 38 LEU D O 1
ATOM 2973 N N . TYR D 1 40 ? -4.740 -21.848 23.066 1.00 23.62 39 TYR D N 1
ATOM 2974 C CA . TYR D 1 40 ? -3.675 -22.068 22.106 1.00 23.74 39 TYR D CA 1
ATOM 2975 C C . TYR D 1 40 ? -3.383 -23.552 21.862 1.00 24.15 39 TYR D C 1
ATOM 2976 O O . TYR D 1 40 ? -3.092 -23.945 20.735 1.00 24.48 39 TYR D O 1
ATOM 2985 N N . SER D 1 41 ? -3.454 -24.370 22.908 1.00 24.84 40 SER D N 1
ATOM 2986 C CA . SER D 1 41 ? -3.258 -25.822 22.772 1.00 24.34 40 SER D CA 1
ATOM 2987 C C . SER D 1 41 ? -4.257 -26.429 21.775 1.00 24.54 40 SER D C 1
ATOM 2988 O O . SER D 1 41 ? -3.876 -27.209 20.909 1.00 23.86 40 SER D O 1
ATOM 2991 N N . ARG D 1 42 ? -5.532 -26.055 21.892 1.00 25.53 41 ARG D N 1
ATOM 2992 C CA . ARG D 1 42 ? -6.569 -26.537 20.963 1.00 25.81 41 ARG D CA 1
ATOM 2993 C C . ARG D 1 42 ? -6.374 -25.982 19.550 1.00 25.37 41 ARG D C 1
ATOM 2994 O O . ARG D 1 42 ? -6.364 -26.729 18.562 1.00 25.17 41 ARG D O 1
ATOM 3002 N N . LEU D 1 43 ? -6.225 -24.669 19.458 1.00 25.26 42 LEU D N 1
ATOM 3003 C CA . LEU D 1 43 ? -6.099 -24.045 18.167 1.00 25.24 42 LEU D CA 1
ATOM 3004 C C . LEU D 1 43 ? -4.891 -24.596 17.422 1.00 24.95 42 LEU D C 1
ATOM 3005 O O . LEU D 1 43 ? -5.014 -24.996 16.268 1.00 24.82 42 LEU D O 1
ATOM 3010 N N . SER D 1 44 ? -3.749 -24.668 18.091 1.00 23.73 43 SER D N 1
ATOM 3011 C CA . SER D 1 44 ? -2.549 -25.133 17.436 1.00 24.15 43 SER D CA 1
ATOM 3012 C C . SER D 1 44 ? -2.682 -26.584 16.984 1.00 23.97 43 SER D C 1
ATOM 3013 O O . SER D 1 44 ? -2.235 -26.917 15.891 1.00 24.09 43 SER D O 1
ATOM 3016 N N . ALA D 1 45 ? -3.328 -27.429 17.781 1.00 23.38 44 ALA D N 1
ATOM 3017 C CA . ALA D 1 45 ? -3.558 -28.818 17.365 1.00 24.37 44 ALA D CA 1
ATOM 3018 C C . ALA D 1 45 ? -4.462 -28.861 16.133 1.00 24.67 44 ALA D C 1
ATOM 3019 O O . ALA D 1 45 ? -4.310 -29.737 15.277 1.00 25.44 44 ALA D O 1
ATOM 3021 N N . ALA D 1 46 ? -5.388 -27.907 16.044 1.00 25.22 45 ALA D N 1
ATOM 3022 C CA . ALA D 1 46 ? -6.297 -27.789 14.899 1.00 25.80 45 ALA D CA 1
ATOM 3023 C C . ALA D 1 46 ? -5.636 -27.157 13.663 1.00 26.48 45 ALA D C 1
ATOM 3024 O O . ALA D 1 46 ? -6.233 -27.163 12.597 1.00 28.04 45 ALA D O 1
ATOM 3026 N N . GLY D 1 47 ? -4.426 -26.613 13.791 1.00 26.82 46 GLY D N 1
ATOM 3027 C CA . GLY D 1 47 ? -3.722 -26.004 12.650 1.00 27.02 46 GLY D CA 1
ATOM 3028 C C . GLY D 1 47 ? -3.405 -24.505 12.709 1.00 26.87 46 GLY D C 1
ATOM 3029 O O . GLY D 1 47 ? -3.021 -23.906 11.697 1.00 26.58 46 GLY D O 1
ATOM 3030 N N . LEU D 1 48 ? -3.577 -23.872 13.861 1.00 26.66 47 LEU D N 1
ATOM 3031 C CA . LEU D 1 48 ? -3.140 -22.484 13.981 1.00 26.80 47 LEU D CA 1
ATOM 3032 C C . LEU D 1 48 ? -1.618 -22.599 14.101 1.00 26.95 47 LEU D C 1
ATOM 3033 O O . LEU D 1 48 ? -1.121 -23.321 14.957 1.00 26.29 47 LEU D O 1
ATOM 3038 N N . ILE D 1 49 ? -0.882 -21.900 13.249 1.00 28.05 48 ILE D N 1
ATOM 3039 C CA . ILE D 1 49 ? 0.583 -21.957 13.298 1.00 29.19 48 ILE D CA 1
ATOM 3040 C C . ILE D 1 49 ? 1.174 -20.777 14.066 1.00 29.63 48 ILE D C 1
ATOM 3041 O O . ILE D 1 49 ? 2.163 -20.916 14.771 1.00 30.01 48 ILE D O 1
ATOM 3046 N N . ARG D 1 50 ? 0.552 -19.620 13.926 1.00 30.87 49 ARG D N 1
ATOM 3047 C CA . ARG D 1 50 ? 1.112 -18.412 14.445 1.00 31.27 49 ARG D CA 1
ATOM 3048 C C . ARG D 1 50 ? 0.027 -17.391 14.793 1.00 29.85 49 ARG D C 1
ATOM 3049 O O . ARG D 1 50 ? -1.001 -17.333 14.144 1.00 27.66 49 ARG D O 1
ATOM 3057 N N . HIS D 1 51 ? 0.291 -16.587 15.818 1.00 29.23 50 HIS D N 1
ATOM 3058 C CA . HIS D 1 51 ? -0.620 -15.522 16.232 1.00 29.29 50 HIS D CA 1
ATOM 3059 C C . HIS D 1 51 ? 0.193 -14.301 16.677 1.00 28.77 50 HIS D C 1
ATOM 3060 O O . HIS D 1 51 ? 1.029 -14.420 17.556 1.00 27.92 50 HIS D O 1
ATOM 3067 N N . VAL D 1 52 ? -0.014 -13.154 16.009 1.00 28.38 51 VAL D N 1
ATOM 3068 C CA . VAL D 1 52 ? 0.719 -11.928 16.321 1.00 28.44 51 VAL D CA 1
ATOM 3069 C C . VAL D 1 52 ? -0.213 -10.762 16.616 1.00 28.04 51 VAL D C 1
ATOM 3070 O O . VAL D 1 52 ? -1.134 -10.482 15.859 1.00 27.88 51 VAL D O 1
ATOM 3074 N N . ILE D 1 53 ? 0.063 -10.092 17.731 1.00 27.78 52 ILE D N 1
ATOM 3075 C CA . ILE D 1 53 ? -0.718 -8.960 18.236 1.00 27.87 52 ILE D CA 1
ATOM 3076 C C . ILE D 1 53 ? 0.216 -7.750 18.208 1.00 27.24 52 ILE D C 1
ATOM 3077 O O . ILE D 1 53 ? 1.306 -7.779 18.753 1.00 24.84 52 ILE D O 1
ATOM 3082 N N . SER D 1 54 ? -0.245 -6.686 17.574 1.00 28.27 53 SER D N 1
ATOM 3083 C CA . SER D 1 54 ? 0.506 -5.469 17.435 1.00 29.22 53 SER D CA 1
ATOM 3084 C C . SER D 1 54 ? -0.351 -4.251 17.723 1.00 29.67 53 SER D C 1
ATOM 3085 O O . SER D 1 54 ? -1.542 -4.220 17.412 1.00 28.41 53 SER D O 1
ATOM 3088 N N . LYS D 1 55 ? 0.264 -3.254 18.357 1.00 31.03 54 LYS D N 1
ATOM 3089 C CA . LYS D 1 55 ? -0.358 -1.954 18.550 1.00 31.70 54 LYS D CA 1
ATOM 3090 C C . LYS D 1 55 ? -0.241 -1.254 17.193 1.00 31.42 54 LYS D C 1
ATOM 3091 O O . LYS D 1 55 ? 0.603 -1.629 16.377 1.00 30.84 54 LYS D O 1
ATOM 3097 N N . VAL D 1 56 ? -1.107 -0.275 16.937 1.00 30.72 55 VAL D N 1
ATOM 3098 C CA . VAL D 1 56 ? -1.084 0.453 15.671 1.00 31.17 55 VAL D CA 1
ATOM 3099 C C . VAL D 1 56 ? -1.024 1.953 15.930 1.00 32.64 55 VAL D C 1
ATOM 3100 O O . VAL D 1 56 ? -1.745 2.483 16.792 1.00 31.95 55 VAL D O 1
ATOM 3104 N N . TRP D 1 57 ? -0.141 2.617 15.174 1.00 34.48 56 TRP D N 1
ATOM 3105 C CA . TRP D 1 57 ? 0.111 4.043 15.299 1.00 35.92 56 TRP D CA 1
ATOM 3106 C C . TRP D 1 57 ? -0.907 4.901 14.550 1.00 37.81 56 TRP D C 1
ATOM 3107 O O . TRP D 1 57 ? -0.713 5.204 13.382 1.00 39.46 56 TRP D O 1
ATOM 3109 N N . ASN D 1 58 ? -1.993 5.264 15.233 1.00 38.97 57 ASN D N 1
ATOM 3110 C CA . ASN D 1 58 ? -3.002 6.199 14.720 1.00 39.94 57 ASN D CA 1
ATOM 3111 C C . ASN D 1 58 ? -3.235 7.249 15.786 1.00 39.41 57 ASN D C 1
ATOM 3112 O O . ASN D 1 58 ? -3.757 8.311 15.494 1.00 39.79 57 ASN D O 1
ATOM 3117 N N . GLU D 1 60 ? -6.174 9.317 15.335 1.00 35.71 59 GLU D N 1
ATOM 3118 C CA . GLU D 1 60 ? -7.616 9.137 15.191 1.00 35.40 59 GLU D CA 1
ATOM 3119 C C . GLU D 1 60 ? -8.179 7.930 15.971 1.00 35.04 59 GLU D C 1
ATOM 3120 O O . GLU D 1 60 ? -8.980 8.089 16.907 1.00 33.94 59 GLU D O 1
ATOM 3122 N N . GLN D 1 61 ? -7.734 6.736 15.584 1.00 34.40 60 GLN D N 1
ATOM 3123 C CA . GLN D 1 61 ? -8.270 5.483 16.111 1.00 34.43 60 GLN D CA 1
ATOM 3124 C C . GLN D 1 61 ? -7.376 4.756 17.129 1.00 33.39 60 GLN D C 1
ATOM 3125 O O . GLN D 1 61 ? -6.153 4.958 17.182 1.00 34.37 60 GLN D O 1
ATOM 3131 N N . HIS D 1 62 ? -8.030 3.916 17.935 1.00 31.08 61 HIS D N 1
ATOM 3132 C CA . HIS D 1 62 ? -7.408 3.138 19.006 1.00 28.16 61 HIS D CA 1
ATOM 3133 C C . HIS D 1 62 ? -7.417 1.710 18.497 1.00 27.66 61 HIS D C 1
ATOM 3134 O O . HIS D 1 62 ? -8.318 0.909 18.804 1.00 26.48 61 HIS D O 1
ATOM 3141 N N . ARG D 1 63 ? -6.380 1.402 17.723 1.00 26.75 62 ARG D N 1
ATOM 3142 C CA . ARG D 1 63 ? -6.319 0.170 16.968 1.00 26.40 62 ARG D CA 1
ATOM 3143 C C . ARG D 1 63 ? -5.283 -0.885 17.377 1.00 26.30 62 ARG D C 1
ATOM 3144 O O . ARG D 1 63 ? -4.158 -0.574 17.741 1.00 25.89 62 ARG D O 1
ATOM 3152 N N . ILE D 1 64 ? -5.695 -2.139 17.243 1.00 26.56 63 ILE D N 1
ATOM 3153 C CA . ILE D 1 64 ? -4.872 -3.302 17.501 1.00 27.64 63 ILE D CA 1
ATOM 3154 C C . ILE D 1 64 ? -4.962 -4.190 16.286 1.00 27.98 63 ILE D C 1
ATOM 3155 O O . ILE D 1 64 ? -6.055 -4.472 15.787 1.00 29.06 63 ILE D O 1
ATOM 3160 N N . SER D 1 65 ? -3.816 -4.693 15.868 1.00 27.25 64 SER D N 1
ATOM 3161 C CA . SER D 1 65 ? -3.727 -5.577 14.740 1.00 27.06 64 SER D CA 1
ATOM 3162 C C . SER D 1 65 ? -3.459 -6.984 15.238 1.00 26.46 64 SER D C 1
ATOM 3163 O O . SER D 1 65 ? -2.730 -7.172 16.213 1.00 26.42 64 SER D O 1
ATOM 3174 N N . VAL D 1 67 ? -2.679 -10.922 13.473 1.00 25.62 66 VAL D N 1
ATOM 3175 C CA . VAL D 1 67 ? -2.560 -11.768 12.297 1.00 27.30 66 VAL D CA 1
ATOM 3176 C C . VAL D 1 67 ? -2.593 -13.225 12.758 1.00 27.92 66 VAL D C 1
ATOM 3177 O O . VAL D 1 67 ? -1.830 -13.613 13.660 1.00 27.42 66 VAL D O 1
ATOM 3181 N N . PHE D 1 68 ? -3.486 -14.017 12.169 1.00 28.30 67 PHE D N 1
ATOM 3182 C CA . PHE D 1 68 ? -3.558 -15.454 12.460 1.00 28.93 67 PHE D CA 1
ATOM 3183 C C . PHE D 1 68 ? -3.174 -16.207 11.179 1.00 29.27 67 PHE D C 1
ATOM 3184 O O . PHE D 1 68 ? -3.728 -15.925 10.095 1.00 28.00 67 PHE D O 1
ATOM 3192 N N . GLU D 1 69 ? -2.246 -17.157 11.308 1.00 29.84 68 GLU D N 1
ATOM 3193 C CA . GLU D 1 69 ? -1.837 -17.983 10.197 1.00 31.33 68 GLU D CA 1
ATOM 3194 C C . GLU D 1 69 ? -2.135 -19.442 10.519 1.00 30.79 68 GLU D C 1
ATOM 3195 O O . GLU D 1 69 ? -1.819 -19.936 11.615 1.00 31.84 68 GLU D O 1
ATOM 3201 N N . TYR D 1 70 ? -2.738 -20.120 9.546 1.00 29.75 69 TYR D N 1
ATOM 3202 C CA . TYR D 1 70 ? -3.168 -21.505 9.668 1.00 28.81 69 TYR D CA 1
ATOM 3203 C C . TYR D 1 70 ? -2.454 -22.355 8.628 1.00 28.05 69 TYR D C 1
ATOM 3204 O O . TYR D 1 70 ? -2.076 -21.858 7.571 1.00 27.19 69 TYR D O 1
ATOM 3213 N N . ASP D 1 71 ? -2.307 -23.641 8.898 1.00 27.94 70 ASP D N 1
ATOM 3214 C CA . ASP D 1 71 ? -1.631 -24.504 7.935 1.00 28.28 70 ASP D CA 1
ATOM 3215 C C . ASP D 1 71 ? -2.487 -24.832 6.710 1.00 27.83 70 ASP D C 1
ATOM 3216 O O . ASP D 1 71 ? -1.977 -25.449 5.775 1.00 28.69 70 ASP D O 1
ATOM 3221 N N . SER D 1 72 ? -3.775 -24.454 6.738 1.00 27.41 71 SER D N 1
ATOM 3222 C CA . SER D 1 72 ? -4.747 -24.662 5.637 1.00 26.99 71 SER D CA 1
ATOM 3223 C C . SER D 1 72 ? -6.070 -23.960 5.981 1.00 26.70 71 SER D C 1
ATOM 3224 O O . SER D 1 72 ? -6.268 -23.544 7.117 1.00 26.32 71 SER D O 1
ATOM 3227 N N . LYS D 1 73 ? -6.976 -23.838 5.011 1.00 27.27 72 LYS D N 1
ATOM 3228 C CA . LYS D 1 73 ? -8.293 -23.192 5.244 1.00 27.94 72 LYS D CA 1
ATOM 3229 C C . LYS D 1 73 ? -9.168 -24.089 6.122 1.00 27.64 72 LYS D C 1
ATOM 3230 O O . LYS D 1 73 ? -10.049 -23.622 6.843 1.00 27.24 72 LYS D O 1
ATOM 3232 N N . GLU D 1 74 ? -8.907 -25.387 6.020 1.00 28.02 73 GLU D N 1
ATOM 3233 C CA . GLU D 1 74 ? -9.558 -26.418 6.826 1.00 28.26 73 GLU D CA 1
ATOM 3234 C C . GLU D 1 74 ? -9.112 -26.204 8.280 1.00 27.92 73 GLU D C 1
ATOM 3235 O O . GLU D 1 74 ? -9.912 -26.292 9.199 1.00 27.30 73 GLU D O 1
ATOM 3241 N N . GLY D 1 75 ? -7.828 -25.900 8.480 1.00 28.21 74 GLY D N 1
ATOM 3242 C CA . GLY D 1 75 ? -7.304 -25.583 9.815 1.00 27.99 74 GLY D CA 1
ATOM 3243 C C . GLY D 1 75 ? -7.993 -24.362 10.404 1.00 28.15 74 GLY D C 1
ATOM 3244 O O . GLY D 1 75 ? -8.313 -24.337 11.602 1.00 27.77 74 GLY D O 1
ATOM 3245 N N . TYR D 1 76 ? -8.204 -23.337 9.574 1.00 28.73 75 TYR D N 1
ATOM 3246 C CA . TYR D 1 76 ? -8.942 -22.139 10.010 1.00 29.24 75 TYR D CA 1
ATOM 3247 C C . TYR D 1 76 ? -10.365 -22.514 10.438 1.00 29.07 75 TYR D C 1
ATOM 3248 O O . TYR D 1 76 ? -10.809 -22.171 11.517 1.00 28.04 75 TYR D O 1
ATOM 3257 N N . GLN D 1 77 ? -11.064 -23.243 9.578 1.00 29.37 76 GLN D N 1
ATOM 3258 C CA . GLN D 1 77 ? -12.449 -23.634 9.853 1.00 30.45 76 GLN D CA 1
ATOM 3259 C C . GLN D 1 77 ? -12.595 -24.428 11.151 1.00 29.74 76 GLN D C 1
ATOM 3260 O O . GLN D 1 77 ? -13.444 -24.095 11.993 1.00 29.24 76 GLN D O 1
ATOM 3266 N N . LYS D 1 78 ? -11.757 -25.454 11.306 1.00 28.98 77 LYS D N 1
ATOM 3267 C CA . LYS D 1 78 ? -11.778 -26.288 12.503 1.00 28.84 77 LYS D CA 1
ATOM 3268 C C . LYS D 1 78 ? -11.464 -25.444 13.755 1.00 28.25 77 LYS D C 1
ATOM 3269 O O . LYS D 1 78 ? -12.032 -25.698 14.799 1.00 28.16 77 LYS D O 1
ATOM 3274 N N . CYS D 1 79 ? -10.591 -24.443 13.647 1.00 28.16 78 CYS D N 1
ATOM 3275 C CA . CYS D 1 79 ? -10.355 -23.540 14.775 1.00 28.07 78 CYS D CA 1
ATOM 3276 C C . CYS D 1 79 ? -11.632 -22.798 15.129 1.00 28.03 78 CYS D C 1
ATOM 3277 O O . CYS D 1 79 ? -11.989 -22.707 16.295 1.00 27.45 78 CYS D O 1
ATOM 3280 N N . GLN D 1 80 ? -12.318 -22.285 14.113 1.00 28.43 79 GLN D N 1
ATOM 3281 C CA . GLN D 1 80 ? -13.574 -21.580 14.324 1.00 29.20 79 GLN D CA 1
ATOM 3282 C C . GLN D 1 80 ? -14.572 -22.499 14.995 1.00 29.18 79 GLN D C 1
ATOM 3283 O O . GLN D 1 80 ? -15.293 -22.050 15.880 1.00 28.71 79 GLN D O 1
ATOM 3289 N N . GLU D 1 81 ? -14.609 -23.773 14.586 1.00 29.69 80 GLU D N 1
ATOM 3290 C CA . GLU D 1 81 ? -15.493 -24.753 15.237 1.00 30.70 80 GLU D CA 1
ATOM 3291 C C . GLU D 1 81 ? -15.090 -24.905 16.703 1.00 30.14 80 GLU D C 1
ATOM 3292 O O . GLU D 1 81 ? -15.964 -24.940 17.552 1.00 30.14 80 GLU D O 1
ATOM 3298 N N . ILE D 1 82 ? -13.779 -25.000 16.986 1.00 29.72 81 ILE D N 1
ATOM 3299 C CA . ILE D 1 82 ? -13.283 -25.127 18.368 1.00 29.59 81 ILE D CA 1
ATOM 3300 C C . ILE D 1 82 ? -13.844 -23.954 19.157 1.00 29.47 81 ILE D C 1
ATOM 3301 O O . ILE D 1 82 ? -14.491 -24.147 20.191 1.00 28.99 81 ILE D O 1
ATOM 3306 N N . ILE D 1 83 ? -13.593 -22.757 18.646 1.00 28.99 82 ILE D N 1
ATOM 3307 C CA . ILE D 1 83 ? -14.059 -21.518 19.251 1.00 30.37 82 ILE D CA 1
ATOM 3308 C C . ILE D 1 83 ? -15.568 -21.519 19.566 1.00 30.99 82 ILE D C 1
ATOM 3309 O O . ILE D 1 83 ? -15.972 -21.089 20.649 1.00 31.58 82 ILE D O 1
ATOM 3314 N N . ASP D 1 84 ? -16.379 -22.016 18.631 1.00 31.38 83 ASP D N 1
ATOM 3315 C CA . ASP D 1 84 ? -17.847 -22.039 18.776 1.00 31.39 83 ASP D CA 1
ATOM 3316 C C . ASP D 1 84 ? -18.438 -23.237 19.532 1.00 30.77 83 ASP D C 1
ATOM 3317 O O . ASP D 1 84 ? -19.404 -23.080 20.288 1.00 29.95 83 ASP D O 1
ATOM 3319 N N . LYS D 1 85 ? -17.887 -24.426 19.307 1.00 30.19 84 LYS D N 1
ATOM 3320 C CA . LYS D 1 85 ? -18.402 -25.644 19.939 1.00 30.74 84 LYS D CA 1
ATOM 3321 C C . LYS D 1 85 ? -17.741 -26.006 21.278 1.00 30.85 84 LYS D C 1
ATOM 3322 O O . LYS D 1 85 ? -18.407 -26.599 22.128 1.00 30.61 84 LYS D O 1
ATOM 3324 N N . GLU D 1 86 ? -16.461 -25.666 21.473 1.00 30.63 85 GLU D N 1
ATOM 3325 C CA . GLU D 1 86 ? -15.768 -25.974 22.740 1.00 30.58 85 GLU D CA 1
ATOM 3326 C C . GLU D 1 86 ? -15.694 -24.798 23.705 1.00 30.21 85 GLU D C 1
ATOM 3327 O O . GLU D 1 86 ? -15.880 -24.976 24.898 1.00 29.39 85 GLU D O 1
ATOM 3333 N N . PHE D 1 87 ? -15.405 -23.609 23.195 1.00 30.43 86 PHE D N 1
ATOM 3334 C CA . PHE D 1 87 ? -15.285 -22.429 24.059 1.00 31.70 86 PHE D CA 1
ATOM 3335 C C . PHE D 1 87 ? -16.626 -21.680 24.263 1.00 32.20 86 PHE D C 1
ATOM 3336 O O . PHE D 1 87 ? -16.856 -21.122 25.350 1.00 32.04 86 PHE D O 1
ATOM 3344 N N . GLY D 1 88 ? -17.497 -21.705 23.242 1.00 31.87 87 GLY D N 1
ATOM 3345 C CA . GLY D 1 88 ? -18.879 -21.176 23.325 1.00 31.50 87 GLY D CA 1
ATOM 3346 C C . GLY D 1 88 ? -19.166 -19.744 23.773 1.00 31.81 87 GLY D C 1
ATOM 3347 O O . GLY D 1 88 ? -18.318 -18.843 23.643 1.00 31.19 87 GLY D O 1
ATOM 3348 N N . ILE D 1 89 ? -20.382 -19.535 24.296 1.00 32.03 88 ILE D N 1
ATOM 3349 C CA . ILE D 1 89 ? -20.831 -18.200 24.763 1.00 32.25 88 ILE D CA 1
ATOM 3350 C C . ILE D 1 89 ? -20.045 -17.695 25.976 1.00 31.91 88 ILE D C 1
ATOM 3351 O O . ILE D 1 89 ? -20.026 -16.502 26.226 1.00 31.95 88 ILE D O 1
ATOM 3353 N N . THR D 1 90 ? -19.429 -18.607 26.734 1.00 32.58 89 THR D N 1
ATOM 3354 C CA . THR D 1 90 ? -18.561 -18.237 27.862 1.00 32.57 89 THR D CA 1
ATOM 3355 C C . THR D 1 90 ? -17.393 -17.380 27.371 1.00 33.02 89 THR D C 1
ATOM 3356 O O . THR D 1 90 ? -17.083 -16.352 27.978 1.00 32.97 89 THR D O 1
ATOM 3360 N N . LEU D 1 91 ? -16.755 -17.798 26.280 1.00 33.39 90 LEU D N 1
ATOM 3361 C CA . LEU D 1 91 ? -15.646 -17.025 25.725 1.00 34.46 90 LEU D CA 1
ATOM 3362 C C . LEU D 1 91 ? -16.147 -15.773 25.004 1.00 35.57 90 LEU D C 1
ATOM 3363 O O . LEU D 1 91 ? -15.605 -14.686 25.203 1.00 35.03 90 LEU D O 1
ATOM 3368 N N . LYS D 1 92 ? -17.186 -15.919 24.182 1.00 37.02 91 LYS D N 1
ATOM 3369 C CA . LYS D 1 92 ? -17.729 -14.773 23.436 1.00 38.07 91 LYS D CA 1
ATOM 3370 C C . LYS D 1 92 ? -18.052 -13.609 24.383 1.00 38.66 91 LYS D C 1
ATOM 3371 O O . LYS D 1 92 ? -17.701 -12.460 24.091 1.00 38.76 91 LYS D O 1
ATOM 3373 N N . GLU D 1 93 ? -18.679 -13.923 25.520 1.00 39.15 92 GLU D N 1
ATOM 3374 C CA . GLU D 1 93 ? -19.006 -12.917 26.549 1.00 39.91 92 GLU D CA 1
ATOM 3375 C C . GLU D 1 93 ? -17.766 -12.299 27.221 1.00 39.97 92 GLU D C 1
ATOM 3376 O O . GLU D 1 93 ? -17.855 -11.195 27.776 1.00 40.73 92 GLU D O 1
ATOM 3382 N N . LYS D 1 94 ? -16.634 -13.013 27.193 1.00 39.61 93 LYS D N 1
ATOM 3383 C CA . LYS D 1 94 ? -15.372 -12.485 27.711 1.00 39.40 93 LYS D CA 1
ATOM 3384 C C . LYS D 1 94 ? -14.914 -11.371 26.775 1.00 38.75 93 LYS D C 1
ATOM 3385 O O . LYS D 1 94 ? -14.582 -10.281 27.223 1.00 38.65 93 LYS D O 1
ATOM 3387 N N . LEU D 1 95 ? -14.900 -11.647 25.471 1.00 38.49 94 LEU D N 1
ATOM 3388 C CA . LEU D 1 95 ? -14.533 -10.620 24.477 1.00 37.79 94 LEU D CA 1
ATOM 3389 C C . LEU D 1 95 ? -15.544 -9.491 24.418 1.00 36.64 94 LEU D C 1
ATOM 3390 O O . LEU D 1 95 ? -15.182 -8.378 24.106 1.00 35.79 94 LEU D O 1
ATOM 3395 N N . LYS D 1 96 ? -16.809 -9.789 24.697 1.00 36.67 95 LYS D N 1
ATOM 3396 C CA . LYS D 1 96 ? -17.869 -8.780 24.675 1.00 36.88 95 LYS D CA 1
ATOM 3397 C C . LYS D 1 96 ? -17.734 -7.734 25.773 1.00 36.58 95 LYS D C 1
ATOM 3398 O O . LYS D 1 96 ? -18.336 -6.665 25.670 1.00 37.43 95 LYS D O 1
ATOM 3401 N N . LYS D 1 97 ? -16.963 -8.030 26.822 1.00 36.05 96 LYS D N 1
ATOM 3402 C CA . LYS D 1 97 ? -16.718 -7.049 27.888 1.00 35.20 96 LYS D CA 1
ATOM 3403 C C . LYS D 1 97 ? -16.019 -5.809 27.315 1.00 34.43 96 LYS D C 1
ATOM 3404 O O . LYS D 1 97 ? -16.204 -4.699 27.828 1.00 33.87 96 LYS D O 1
ATOM 3407 N N . PHE D 1 98 ? -15.227 -6.006 26.261 1.00 33.28 97 PHE D N 1
ATOM 3408 C CA . PHE D 1 98 ? -14.561 -4.910 25.559 1.00 33.34 97 PHE D CA 1
ATOM 3409 C C . PHE D 1 98 ? -15.338 -4.548 24.309 1.00 33.00 97 PHE D C 1
ATOM 3410 O O . PHE D 1 98 ? -15.790 -5.429 23.571 1.00 34.62 97 PHE D O 1
ATOM 3418 N N . VAL D 1 99 ? -15.486 -3.255 24.057 1.00 31.96 98 VAL D N 1
ATOM 3419 C CA . VAL D 1 99 ? -16.209 -2.805 22.883 1.00 30.82 98 VAL D CA 1
ATOM 3420 C C . VAL D 1 99 ? -15.211 -2.450 21.810 1.00 30.12 98 VAL D C 1
ATOM 3421 O O . VAL D 1 99 ? -14.392 -1.549 21.978 1.00 29.17 98 VAL D O 1
ATOM 3425 N N . PHE D 1 100 ? -15.271 -3.185 20.710 1.00 29.74 99 PHE D N 1
ATOM 3426 C CA . PHE D 1 100 ? -14.421 -2.913 19.574 1.00 29.46 99 PHE D CA 1
ATOM 3427 C C . PHE D 1 100 ? -15.112 -3.273 18.246 1.00 29.39 99 PHE D C 1
ATOM 3428 O O . PHE D 1 100 ? -15.949 -4.191 18.182 1.00 27.68 99 PHE D O 1
ATOM 3436 N N . LYS D 1 101 ? -14.753 -2.534 17.199 1.00 28.91 100 LYS D N 1
ATOM 3437 C CA . LYS D 1 101 ? -15.235 -2.820 15.861 1.00 29.60 100 LYS D CA 1
ATOM 3438 C C . LYS D 1 101 ? -14.160 -3.682 15.198 1.00 29.50 100 LYS D C 1
ATOM 3439 O O . LYS D 1 101 ? -13.000 -3.317 15.178 1.00 29.52 100 LYS D O 1
ATOM 3445 N N . ILE D 1 102 ? -14.534 -4.846 14.704 1.00 29.90 101 ILE D N 1
ATOM 3446 C CA . ILE D 1 102 ? -13.569 -5.729 14.078 1.00 31.31 101 ILE D CA 1
ATOM 3447 C C . ILE D 1 102 ? -13.640 -5.668 12.573 1.00 30.17 101 ILE D C 1
ATOM 3448 O O . ILE D 1 102 ? -14.702 -5.499 11.996 1.00 28.88 101 ILE D O 1
ATOM 3453 N N . HIS D 1 103 ? -12.469 -5.798 11.963 1.00 30.24 102 HIS D N 1
ATOM 3454 C CA . HIS D 1 103 ? -12.321 -5.851 10.517 1.00 30.00 102 HIS D CA 1
ATOM 3455 C C . HIS D 1 103 ? -11.519 -7.103 10.212 1.00 29.03 102 HIS D C 1
ATOM 3456 O O . HIS D 1 103 ? -10.333 -7.137 10.456 1.00 28.61 102 HIS D O 1
ATOM 3463 N N . ASN D 1 104 ? -12.196 -8.114 9.681 1.00 28.28 103 ASN D N 1
ATOM 3464 C CA . ASN D 1 104 ? -11.618 -9.388 9.314 1.00 27.69 103 ASN D CA 1
ATOM 3465 C C . ASN D 1 104 ? -11.207 -9.388 7.848 1.00 27.51 103 ASN D C 1
ATOM 3466 O O . ASN D 1 104 ? -11.853 -8.760 7.031 1.00 26.33 103 ASN D O 1
ATOM 3471 N N . ASN D 1 105 ? -10.104 -10.077 7.546 1.00 27.90 104 ASN D N 1
ATOM 3472 C CA . ASN D 1 105 ? -9.564 -10.223 6.178 1.00 27.36 104 ASN D CA 1
ATOM 3473 C C . ASN D 1 105 ? -8.974 -11.596 6.076 1.00 26.68 104 ASN D C 1
ATOM 3474 O O . ASN D 1 105 ? -7.785 -11.793 6.274 1.00 26.44 104 ASN D O 1
ATOM 3479 N N . ARG D 1 106 ? -9.840 -12.543 5.767 1.00 27.57 105 ARG D N 1
ATOM 3480 C CA . ARG D 1 106 ? -9.498 -13.944 5.729 1.00 28.50 105 ARG D CA 1
ATOM 3481 C C . ARG D 1 106 ? -9.341 -14.401 4.300 1.00 26.74 105 ARG D C 1
ATOM 3482 O O . ARG D 1 106 ? -10.150 -14.045 3.450 1.00 25.96 105 ARG D O 1
ATOM 3490 N N . GLY D 1 107 ? -8.301 -15.184 4.035 1.00 25.50 106 GLY D N 1
ATOM 3491 C CA . GLY D 1 107 ? -8.087 -15.721 2.684 1.00 25.96 106 GLY D CA 1
ATOM 3492 C C . GLY D 1 107 ? -6.841 -16.587 2.543 1.00 25.24 106 GLY D C 1
ATOM 3493 O O . GLY D 1 107 ? -6.018 -16.647 3.457 1.00 24.72 106 GLY D O 1
ATOM 3494 N N . VAL D 1 108 ? -6.682 -17.233 1.393 1.00 24.71 107 VAL D N 1
ATOM 3495 C CA . VAL D 1 108 ? -5.500 -18.061 1.181 1.00 24.91 107 VAL D CA 1
ATOM 3496 C C . VAL D 1 108 ? -4.254 -17.209 0.953 1.00 24.10 107 VAL D C 1
ATOM 3497 O O . VAL D 1 108 ? -4.339 -16.089 0.484 1.00 22.59 107 VAL D O 1
ATOM 3501 N N . VAL D 1 109 ? -3.108 -17.790 1.287 1.00 24.38 108 VAL D N 1
ATOM 3502 C CA . VAL D 1 109 ? -1.802 -17.182 1.073 1.00 24.43 108 VAL D CA 1
ATOM 3503 C C . VAL D 1 109 ? -1.394 -17.443 -0.378 1.00 23.91 108 VAL D C 1
ATOM 3504 O O . VAL D 1 109 ? -1.382 -18.586 -0.806 1.00 23.92 108 VAL D O 1
ATOM 3508 N N . VAL D 1 110 ? -1.086 -16.387 -1.130 1.00 24.32 109 VAL D N 1
ATOM 3509 C CA . VAL D 1 110 ? -0.635 -16.535 -2.529 1.00 25.00 109 VAL D CA 1
ATOM 3510 C C . VAL D 1 110 ? 0.883 -16.470 -2.655 1.00 25.13 109 VAL D C 1
ATOM 3511 O O . VAL D 1 110 ? 1.446 -16.885 -3.682 1.00 25.23 109 VAL D O 1
ATOM 3515 N N . SER D 1 111 ? 1.531 -15.926 -1.623 1.00 24.93 110 SER D N 1
ATOM 3516 C CA . SER D 1 111 ? 2.964 -15.718 -1.612 1.00 25.61 110 SER D CA 1
ATOM 3517 C C . SER D 1 111 ? 3.454 -15.457 -0.182 1.00 26.16 110 SER D C 1
ATOM 3518 O O . SER D 1 111 ? 2.798 -14.772 0.603 1.00 24.68 110 SER D O 1
ATOM 3521 N N . GLU D 1 112 ? 4.625 -16.015 0.120 1.00 27.20 111 GLU D N 1
ATOM 3522 C CA . GLU D 1 112 ? 5.216 -15.945 1.434 1.00 27.79 111 GLU D CA 1
ATOM 3523 C C . GLU D 1 112 ? 6.745 -15.980 1.409 1.00 27.18 111 GLU D C 1
ATOM 3524 O O . GLU D 1 112 ? 7.328 -16.942 0.918 1.00 25.74 111 GLU D O 1
ATOM 3530 N N . PHE D 1 113 ? 7.381 -14.947 1.963 1.00 26.89 112 PHE D N 1
ATOM 3531 C CA . PHE D 1 113 ? 8.825 -14.933 2.151 1.00 26.68 112 PHE D CA 1
ATOM 3532 C C . PHE D 1 113 ? 9.061 -15.117 3.639 1.00 27.73 112 PHE D C 1
ATOM 3533 O O . PHE D 1 113 ? 8.445 -14.438 4.457 1.00 26.55 112 PHE D O 1
ATOM 3541 N N . ILE D 1 114 ? 9.927 -16.062 3.989 1.00 29.05 113 ILE D N 1
ATOM 3542 C CA . ILE D 1 114 ? 10.338 -16.255 5.383 1.00 30.55 113 ILE D CA 1
ATOM 3543 C C . ILE D 1 114 ? 11.857 -16.270 5.378 1.00 30.15 113 ILE D C 1
ATOM 3544 O O . ILE D 1 114 ? 12.471 -16.961 4.550 1.00 30.72 113 ILE D O 1
ATOM 3549 N N . ARG D 1 115 ? 12.470 -15.493 6.265 1.00 30.23 114 ARG D N 1
ATOM 3550 C CA . ARG D 1 115 ? 13.933 -15.483 6.330 1.00 30.74 114 ARG D CA 1
ATOM 3551 C C . ARG D 1 115 ? 14.460 -16.786 6.925 1.00 30.43 114 ARG D C 1
ATOM 3552 O O . ARG D 1 115 ? 15.320 -17.428 6.331 1.00 31.95 114 ARG D O 1
ATOM 3560 N N . ASP E 1 6 ? 15.734 -13.296 59.268 1.00 44.49 5 ASP E N 1
ATOM 3561 C CA . ASP E 1 6 ? 15.226 -11.915 59.570 1.00 44.30 5 ASP E CA 1
ATOM 3562 C C . ASP E 1 6 ? 13.767 -11.973 59.991 1.00 42.72 5 ASP E C 1
ATOM 3563 O O . ASP E 1 6 ? 12.860 -12.023 59.146 1.00 42.86 5 ASP E O 1
ATOM 3568 N N . GLU E 1 7 ? 13.549 -11.996 61.306 1.00 40.50 6 GLU E N 1
ATOM 3569 C CA . GLU E 1 7 ? 12.208 -12.003 61.852 1.00 38.74 6 GLU E CA 1
ATOM 3570 C C . GLU E 1 7 ? 11.602 -10.616 61.664 1.00 36.82 6 GLU E C 1
ATOM 3571 O O . GLU E 1 7 ? 12.314 -9.599 61.544 1.00 37.06 6 GLU E O 1
ATOM 3574 N N . THR E 1 8 ? 10.278 -10.607 61.631 1.00 34.45 7 THR E N 1
ATOM 3575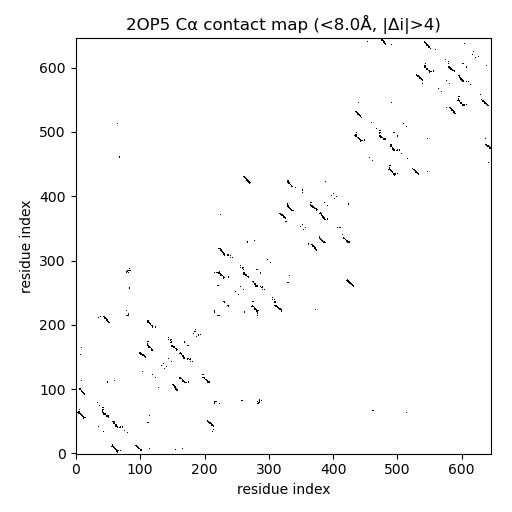 C CA . THR E 1 8 ? 9.472 -9.421 61.438 1.00 32.38 7 THR E CA 1
ATOM 3576 C C . THR E 1 8 ? 9.228 -8.796 62.799 1.00 31.17 7 THR E C 1
ATOM 3577 O O . THR E 1 8 ? 8.798 -9.493 63.723 1.00 30.65 7 THR E O 1
ATOM 3581 N N . ALA E 1 9 ? 9.531 -7.501 62.928 1.00 29.00 8 ALA E N 1
ATOM 3582 C CA . ALA E 1 9 ? 9.301 -6.768 64.180 1.00 27.84 8 ALA E CA 1
ATOM 3583 C C . ALA E 1 9 ? 8.077 -5.859 64.089 1.00 26.05 8 ALA E C 1
ATOM 3584 O O . ALA E 1 9 ? 7.403 -5.628 65.080 1.00 25.57 8 ALA E O 1
ATOM 3586 N N . PHE E 1 10 ? 7.818 -5.318 62.912 1.00 25.93 9 PHE E N 1
ATOM 3587 C CA . PHE E 1 10 ? 6.664 -4.453 62.687 1.00 26.51 9 PHE E CA 1
ATOM 3588 C C . PHE E 1 10 ? 5.889 -4.874 61.461 1.00 27.06 9 PHE E C 1
ATOM 3589 O O . PHE E 1 10 ? 6.446 -5.434 60.544 1.00 26.88 9 PHE E O 1
ATOM 3597 N N . LEU E 1 11 ? 4.593 -4.587 61.458 1.00 28.55 10 LEU E N 1
ATOM 3598 C CA . LEU E 1 11 ? 3.731 -5.023 60.381 1.00 29.35 10 LEU E CA 1
ATOM 3599 C C . LEU E 1 11 ? 2.582 -4.063 60.139 1.00 29.43 10 LEU E C 1
ATOM 3600 O O . LEU E 1 11 ? 1.866 -3.732 61.074 1.00 30.05 10 LEU E O 1
ATOM 3605 N N . ASN E 1 12 ? 2.429 -3.586 58.905 1.00 29.34 11 ASN E N 1
ATOM 3606 C CA . ASN E 1 12 ? 1.252 -2.788 58.537 1.00 29.46 11 ASN E CA 1
ATOM 3607 C C . ASN E 1 12 ? 0.349 -3.703 57.689 1.00 29.16 11 ASN E C 1
ATOM 3608 O O . ASN E 1 12 ? 0.788 -4.322 56.713 1.00 27.31 11 ASN E O 1
ATOM 3613 N N . SER E 1 13 ? -0.896 -3.816 58.131 1.00 29.70 12 SER E N 1
ATOM 3614 C CA . SER E 1 13 ? -1.926 -4.556 57.438 1.00 30.10 12 SER E CA 1
ATOM 3615 C C . SER E 1 13 ? -2.851 -3.481 56.882 1.00 30.68 12 SER E C 1
ATOM 3616 O O . SER E 1 13 ? -3.688 -2.927 57.601 1.00 32.30 12 SER E O 1
ATOM 3619 N N . LEU E 1 14 ? -2.691 -3.192 55.598 1.00 29.56 13 LEU E N 1
ATOM 3620 C CA . LEU 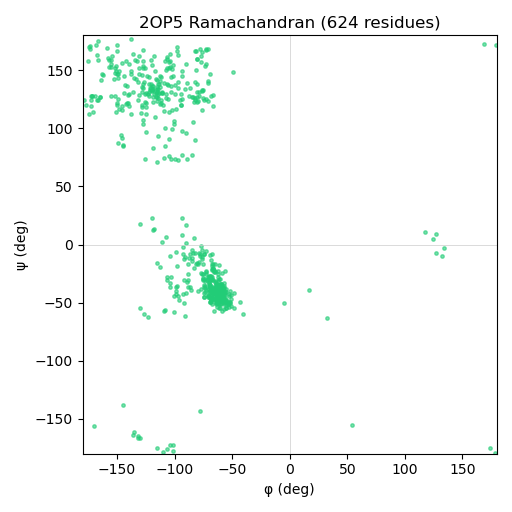E 1 14 ? -3.411 -2.134 54.952 1.00 29.23 13 LEU E CA 1
ATOM 3621 C C . LEU E 1 14 ? -4.565 -2.630 54.049 1.00 28.72 13 LEU E C 1
ATOM 3622 O O . LEU E 1 14 ? -4.555 -3.771 53.595 1.00 29.01 13 LEU E O 1
ATOM 3627 N N . PHE E 1 15 ? -5.591 -1.794 53.873 1.00 28.83 14 PHE E N 1
ATOM 3628 C CA . PHE E 1 15 ? -6.682 -2.059 52.910 1.00 28.33 14 PHE E CA 1
ATOM 3629 C C . PHE E 1 15 ? -6.938 -0.820 52.047 1.00 28.77 14 PHE E C 1
ATOM 3630 O O . PHE E 1 15 ? -6.925 0.299 52.549 1.00 28.06 14 PHE E O 1
ATOM 3646 N N . ASP E 1 17 ? -9.762 0.613 49.458 1.00 27.24 16 ASP E N 1
ATOM 3647 C CA . ASP E 1 17 ? -11.124 0.429 48.947 1.00 25.98 16 ASP E CA 1
ATOM 3648 C C . ASP E 1 17 ? -11.331 1.349 47.755 1.00 24.69 16 ASP E C 1
ATOM 3649 O O . ASP E 1 17 ? -11.321 2.562 47.901 1.00 23.40 16 ASP E O 1
ATOM 3654 N N . PHE E 1 18 ? -11.506 0.768 46.576 1.00 23.62 17 PHE E N 1
ATOM 3655 C CA . PHE E 1 18 ? -11.657 1.553 45.363 1.00 23.62 17 PHE E CA 1
ATOM 3656 C C . PHE E 1 18 ? -13.076 2.066 45.210 1.00 23.06 17 PHE E C 1
ATOM 3657 O O . PHE E 1 18 ? -13.959 1.637 45.929 1.00 22.93 17 PHE E O 1
ATOM 3665 N N . THR E 1 19 ? -13.280 3.017 44.294 1.00 23.02 18 THR E N 1
ATOM 3666 C CA . THR E 1 19 ? -14.613 3.538 44.023 1.00 23.59 18 THR E CA 1
ATOM 3667 C C . THR E 1 19 ? -15.339 2.683 42.985 1.00 23.58 18 THR E C 1
ATOM 3668 O O . THR E 1 19 ? -16.522 2.908 42.729 1.00 22.74 18 THR E O 1
ATOM 3672 N N . SER E 1 20 ? -14.627 1.732 42.376 1.00 23.61 19 SER E N 1
ATOM 3673 C CA . SER E 1 20 ? -15.208 0.817 41.395 1.00 24.63 19 SER E CA 1
ATOM 3674 C C . SER E 1 20 ? -14.390 -0.472 41.284 1.00 24.82 19 SER E C 1
ATOM 3675 O O . SER E 1 20 ? -13.207 -0.507 41.651 1.00 24.70 19 SER E O 1
ATOM 3678 N N . GLU E 1 21 ? -15.027 -1.527 40.778 1.00 26.22 20 GLU E N 1
ATOM 3679 C CA . GLU E 1 21 ? -14.366 -2.826 40.554 1.00 27.45 20 GLU E CA 1
ATOM 3680 C C . GLU E 1 21 ? -13.417 -2.682 39.359 1.00 27.38 20 GLU E C 1
ATOM 3681 O O . GLU E 1 21 ? -12.378 -3.344 39.299 1.00 27.65 20 GLU E O 1
ATOM 3687 N N . ASN E 1 22 ? -13.788 -1.794 38.429 1.00 26.40 21 ASN E N 1
ATOM 3688 C CA . ASN E 1 22 ? -12.990 -1.511 37.241 1.00 25.83 21 ASN E CA 1
ATOM 3689 C C . ASN E 1 22 ? -11.633 -0.948 37.648 1.00 25.17 21 ASN E C 1
ATOM 3690 O O . ASN E 1 22 ? -10.619 -1.331 37.093 1.00 24.27 21 ASN E O 1
ATOM 3695 N N . GLU E 1 23 ? -11.628 -0.003 38.586 1.00 25.77 22 GLU E N 1
ATOM 3696 C CA . GLU E 1 23 ? -10.374 0.537 39.103 1.00 26.65 22 GLU E CA 1
ATOM 3697 C C . GLU E 1 23 ? -9.566 -0.581 39.751 1.00 26.11 22 GLU E C 1
ATOM 3698 O O . GLU E 1 23 ? -8.365 -0.704 39.487 1.00 25.95 22 GLU E O 1
ATOM 3704 N N . LEU E 1 24 ? -10.221 -1.381 40.599 1.00 25.46 23 LEU E N 1
ATOM 3705 C CA . LEU E 1 24 ? -9.535 -2.485 41.294 1.00 25.38 23 LEU E CA 1
ATOM 3706 C C . LEU E 1 24 ? -8.784 -3.402 40.320 1.00 25.69 23 LEU E C 1
ATOM 3707 O O . LEU E 1 24 ? -7.587 -3.609 40.490 1.00 25.40 23 LEU E O 1
ATOM 3712 N N . GLU E 1 25 ? -9.483 -3.923 39.304 1.00 26.10 24 GLU E N 1
ATOM 3713 C CA . GLU E 1 25 ? -8.875 -4.815 38.308 1.00 26.84 24 GLU E CA 1
ATOM 3714 C C . GLU E 1 25 ? -7.728 -4.149 37.578 1.00 26.09 24 GLU E C 1
ATOM 3715 O O . GLU E 1 25 ? -6.666 -4.746 37.400 1.00 25.50 24 GLU E O 1
ATOM 3721 N N . LEU E 1 26 ? -7.960 -2.912 37.144 1.00 26.05 25 LEU E N 1
ATOM 3722 C CA . LEU E 1 26 ? -6.934 -2.131 36.437 1.00 25.66 25 LEU E CA 1
ATOM 3723 C C . LEU E 1 26 ? -5.673 -2.026 37.285 1.00 26.40 25 LEU E C 1
ATOM 3724 O O . LEU E 1 26 ? -4.559 -2.138 36.766 1.00 26.66 25 LEU E O 1
ATOM 3729 N N . PHE E 1 27 ? -5.865 -1.802 38.585 1.00 26.34 26 PHE E N 1
ATOM 3730 C CA . PHE E 1 27 ? -4.772 -1.692 39.501 1.00 27.08 26 PHE E CA 1
ATOM 3731 C C . PHE E 1 27 ? -4.020 -3.016 39.565 1.00 26.75 26 PHE E C 1
ATOM 3732 O O . PHE E 1 27 ? -2.810 -3.027 39.420 1.00 26.05 26 PHE E O 1
ATOM 3740 N N . LEU E 1 28 ? -4.740 -4.124 39.759 1.00 27.40 27 LEU E N 1
ATOM 3741 C CA . LEU E 1 28 ? -4.120 -5.468 39.819 1.00 28.42 27 LEU E CA 1
ATOM 3742 C C . LEU E 1 28 ? -3.397 -5.868 38.508 1.00 28.64 27 LEU E C 1
ATOM 3743 O O . LEU E 1 28 ? -2.363 -6.554 38.547 1.00 28.15 27 LEU E O 1
ATOM 3748 N N . LYS E 1 29 ? -3.935 -5.438 37.361 1.00 27.69 28 LYS E N 1
ATOM 3749 C CA . LYS E 1 29 ? -3.297 -5.704 36.066 1.00 27.57 28 LYS E CA 1
ATOM 3750 C C . LYS E 1 29 ? -2.186 -4.690 35.745 1.00 27.49 28 LYS E C 1
ATOM 3751 O O . LYS E 1 29 ? -1.649 -4.713 34.655 1.00 28.29 28 LYS E O 1
ATOM 3757 N N . SER E 1 30 ? -1.853 -3.805 36.679 1.00 28.16 29 SER E N 1
ATOM 3758 C CA . SER E 1 30 ? -0.810 -2.808 36.474 1.00 28.96 29 SER E CA 1
ATOM 3759 C C . SER E 1 30 ? 0.214 -2.753 37.616 1.00 29.16 29 SER E C 1
ATOM 3760 O O . SER E 1 30 ? 0.975 -1.789 37.722 1.00 29.75 29 SER E O 1
ATOM 3763 N N . LEU E 1 31 ? 0.283 -3.794 38.437 1.00 29.39 30 LEU E N 1
ATOM 3764 C CA . LEU E 1 31 ? 1.189 -3.797 39.598 1.00 30.23 30 LEU E CA 1
ATOM 3765 C C . LEU E 1 31 ? 2.685 -3.568 39.278 1.00 30.32 30 LEU E C 1
ATOM 3766 O O . LEU E 1 31 ? 3.393 -2.889 40.049 1.00 28.59 30 LEU E O 1
ATOM 3771 N N . ASP E 1 32 ? 3.148 -4.094 38.143 1.00 30.59 31 ASP E N 1
ATOM 3772 C CA . ASP E 1 32 ? 4.555 -3.967 37.730 1.00 32.03 31 ASP E CA 1
ATOM 3773 C C . ASP E 1 32 ? 4.976 -2.522 37.435 1.00 32.57 31 ASP E C 1
ATOM 3774 O O . ASP E 1 32 ? 6.180 -2.194 37.485 1.00 32.63 31 ASP E O 1
ATOM 3779 N N . GLU E 1 33 ? 3.981 -1.689 37.127 1.00 32.30 32 GLU E N 1
ATOM 3780 C CA . GLU E 1 33 ? 4.169 -0.288 36.800 1.00 32.80 32 GLU E CA 1
ATOM 3781 C C . GLU E 1 33 ? 4.133 0.592 38.031 1.00 32.39 32 GLU E C 1
ATOM 3782 O O . GLU E 1 33 ? 4.575 1.741 37.972 1.00 32.78 32 GLU E O 1
ATOM 3788 N N . VAL E 1 34 ? 3.610 0.041 39.127 1.00 31.77 33 VAL E N 1
ATOM 3789 C CA . VAL E 1 34 ? 3.495 0.733 40.409 1.00 32.27 33 VAL E CA 1
ATOM 3790 C C . VAL E 1 34 ? 4.489 0.148 41.421 1.00 31.16 33 VAL E C 1
ATOM 3791 O O . VAL E 1 34 ? 5.314 0.864 41.950 1.00 31.78 33 VAL E O 1
ATOM 3795 N N . TRP E 1 35 ? 4.395 -1.155 41.668 1.00 29.86 34 TRP E N 1
ATOM 3796 C CA . TRP E 1 35 ? 5.291 -1.849 42.580 1.00 29.20 34 TRP E CA 1
ATOM 3797 C C . TRP E 1 35 ? 6.414 -2.513 41.788 1.00 28.48 34 TRP E C 1
ATOM 3798 O O . TRP E 1 35 ? 6.449 -3.720 41.619 1.00 28.50 34 TRP E O 1
ATOM 3809 N N . SER E 1 36 ? 7.327 -1.676 41.296 1.00 27.83 35 SER E N 1
ATOM 3810 C CA . SER E 1 36 ? 8.428 -2.093 40.443 1.00 26.22 35 SER E CA 1
ATOM 3811 C C . SER E 1 36 ? 9.512 -2.855 41.177 1.00 25.92 35 SER E C 1
ATOM 3812 O O . SER E 1 36 ? 9.572 -2.855 42.414 1.00 24.31 35 SER E O 1
ATOM 3815 N N . GLU E 1 37 ? 10.389 -3.480 40.396 1.00 25.89 36 GLU E N 1
ATOM 3816 C CA . GLU E 1 37 ? 11.527 -4.203 40.955 1.00 26.55 36 GLU E CA 1
ATOM 3817 C C . GLU E 1 37 ? 12.482 -3.245 41.671 1.00 25.64 36 GLU E C 1
ATOM 3818 O O . GLU E 1 37 ? 12.950 -3.542 42.742 1.00 25.86 36 GLU E O 1
ATOM 3824 N N . ASP E 1 38 ? 12.770 -2.102 41.081 1.00 25.56 37 ASP E N 1
ATOM 3825 C CA . ASP E 1 38 ? 13.664 -1.165 41.719 1.00 25.88 37 ASP E CA 1
ATOM 3826 C C . ASP E 1 38 ? 13.127 -0.649 43.063 1.00 24.71 37 ASP E C 1
ATOM 3827 O O . ASP E 1 38 ? 13.887 -0.413 43.988 1.00 25.09 37 ASP E O 1
ATOM 3832 N N . LEU E 1 39 ? 11.822 -0.428 43.149 1.00 23.69 38 LEU E N 1
ATOM 3833 C CA . LEU E 1 39 ? 11.216 0.002 44.386 1.00 23.25 38 LEU E CA 1
ATOM 3834 C C . LEU E 1 39 ? 11.388 -1.099 45.453 1.00 22.79 38 LEU E C 1
ATOM 3835 O O . LEU E 1 39 ? 11.819 -0.818 46.559 1.00 22.25 38 LEU E O 1
ATOM 3840 N N . TYR E 1 40 ? 11.047 -2.342 45.107 1.00 23.57 39 TYR E N 1
ATOM 3841 C CA . TYR E 1 40 ? 11.227 -3.485 46.016 1.00 23.85 39 TYR E CA 1
ATOM 3842 C C . TYR E 1 40 ? 12.689 -3.599 46.491 1.00 24.19 39 TYR E C 1
ATOM 3843 O O . TYR E 1 40 ? 12.964 -3.865 47.688 1.00 22.55 39 TYR E O 1
ATOM 3852 N N . SER E 1 41 ? 13.598 -3.365 45.555 1.00 23.81 40 SER E N 1
ATOM 3853 C CA . SER E 1 41 ? 15.025 -3.317 45.830 1.00 24.84 40 SER E CA 1
ATOM 3854 C C . SER E 1 41 ? 15.345 -2.199 46.858 1.00 25.21 40 SER E C 1
ATOM 3855 O O . SER E 1 41 ? 16.029 -2.448 47.849 1.00 23.75 40 SER E O 1
ATOM 3858 N N . ARG E 1 42 ? 14.816 -0.987 46.648 1.00 25.67 41 ARG E N 1
ATOM 3859 C CA . ARG E 1 42 ? 15.048 0.109 47.612 1.00 26.59 41 ARG E CA 1
ATOM 3860 C C . ARG E 1 42 ? 14.390 -0.138 48.967 1.00 26.85 41 ARG E C 1
ATOM 3861 O O . ARG E 1 42 ? 14.990 0.171 49.993 1.00 27.38 41 ARG E O 1
ATOM 3869 N N . LEU E 1 43 ? 13.182 -0.715 48.978 1.00 26.91 42 LEU E N 1
ATOM 3870 C CA . LEU E 1 43 ? 12.483 -0.988 50.242 1.00 26.03 42 LEU E CA 1
ATOM 3871 C C . LEU E 1 43 ? 13.182 -2.098 50.988 1.00 25.18 42 LEU E C 1
ATOM 3872 O O . LEU E 1 43 ? 13.394 -1.977 52.186 1.00 25.19 42 LEU E O 1
ATOM 3877 N N . SER E 1 44 ? 13.549 -3.155 50.259 1.00 24.98 43 SER E N 1
ATOM 3878 C CA . SER E 1 44 ? 14.276 -4.311 50.788 1.00 26.12 43 SER E CA 1
ATOM 3879 C C . SER E 1 44 ? 15.554 -3.900 51.575 1.00 26.77 43 SER E C 1
ATOM 3880 O O . SER E 1 44 ? 15.758 -4.317 52.706 1.00 26.31 43 SER E O 1
ATOM 3883 N N . ALA E 1 45 ? 16.376 -3.046 50.975 1.00 27.23 44 ALA E N 1
ATOM 3884 C CA . ALA E 1 45 ? 17.593 -2.539 51.613 1.00 27.74 44 ALA E CA 1
ATOM 3885 C C . ALA E 1 45 ? 17.315 -1.619 52.833 1.00 28.68 44 ALA E C 1
ATOM 3886 O O . ALA E 1 45 ? 18.195 -1.409 53.676 1.00 29.51 44 ALA E O 1
ATOM 3888 N N . ALA E 1 46 ? 16.114 -1.045 52.897 1.00 28.19 45 ALA E N 1
ATOM 3889 C CA . ALA E 1 46 ? 15.734 -0.151 53.986 1.00 27.49 45 ALA E CA 1
ATOM 3890 C C . ALA E 1 46 ? 15.024 -0.882 55.138 1.00 27.60 45 ALA E C 1
ATOM 3891 O O . ALA E 1 46 ? 14.800 -0.287 56.155 1.00 29.06 45 ALA E O 1
ATOM 3893 N N . GLY E 1 47 ? 14.678 -2.156 54.980 1.00 27.64 46 GLY E N 1
ATOM 3894 C CA . GLY E 1 47 ? 14.075 -2.926 56.055 1.00 27.14 46 GLY E CA 1
ATOM 3895 C C . GLY E 1 47 ? 12.780 -3.642 55.755 1.00 27.25 46 GLY E C 1
ATOM 3896 O O . GLY E 1 47 ? 12.159 -4.157 56.684 1.00 27.56 46 GLY E O 1
ATOM 3897 N N . LEU E 1 48 ? 12.359 -3.690 54.487 1.00 27.04 47 LEU E N 1
ATOM 3898 C CA . LEU E 1 48 ? 11.113 -4.391 54.115 1.00 27.10 47 LEU E CA 1
ATOM 3899 C C . LEU E 1 48 ? 11.456 -5.842 53.973 1.00 27.50 47 LEU E C 1
ATOM 3900 O O . LEU E 1 48 ? 12.337 -6.184 53.200 1.00 27.11 47 LEU E O 1
ATOM 3905 N N . ILE E 1 49 ? 10.786 -6.698 54.731 1.00 28.17 48 ILE E N 1
ATOM 3906 C CA . ILE E 1 49 ? 11.033 -8.135 54.632 1.00 28.85 48 ILE E CA 1
ATOM 3907 C C . ILE E 1 49 ? 10.067 -8.774 53.624 1.00 29.07 48 ILE E C 1
ATOM 3908 O O . ILE E 1 49 ? 10.457 -9.589 52.805 1.00 27.29 48 ILE E O 1
ATOM 3913 N N . ARG E 1 50 ? 8.806 -8.371 53.669 1.00 30.22 49 ARG E N 1
ATOM 3914 C CA . ARG E 1 50 ? 7.799 -9.009 52.838 1.00 31.61 49 ARG E CA 1
ATOM 3915 C C . ARG E 1 50 ? 6.682 -8.032 52.498 1.00 30.21 49 ARG E C 1
ATOM 3916 O O . ARG E 1 50 ? 6.449 -7.071 53.216 1.00 28.04 49 ARG E O 1
ATOM 3921 N N . HIS E 1 51 ? 6.028 -8.283 51.367 1.00 29.33 50 HIS E N 1
ATOM 3922 C CA . HIS E 1 51 ? 4.901 -7.499 50.937 1.00 29.28 50 HIS E CA 1
ATOM 3923 C C . HIS E 1 51 ? 3.941 -8.429 50.220 1.00 27.32 50 HIS E C 1
ATOM 3924 O O . HIS E 1 51 ? 4.269 -8.987 49.180 1.00 26.00 50 HIS E O 1
ATOM 3931 N N . VAL E 1 52 ? 2.766 -8.589 50.799 1.00 25.56 51 VAL E N 1
ATOM 3932 C CA . VAL E 1 52 ? 1.760 -9.471 50.241 1.00 27.06 51 VAL E CA 1
ATOM 3933 C C . VAL E 1 52 ? 0.568 -8.661 49.813 1.00 26.75 51 VAL E C 1
ATOM 3934 O O . VAL E 1 52 ? 0.040 -7.872 50.580 1.00 24.89 51 VAL E O 1
ATOM 3938 N N . ILE E 1 53 ? 0.186 -8.847 48.556 1.00 27.33 52 ILE E N 1
ATOM 3939 C CA . ILE E 1 53 ? -0.943 -8.158 47.983 1.00 27.11 52 ILE E CA 1
ATOM 3940 C C . ILE E 1 53 ? -1.952 -9.235 47.670 1.00 26.38 52 ILE E C 1
ATOM 3941 O O . ILE E 1 53 ? -1.629 -10.159 46.936 1.00 23.66 52 ILE E O 1
ATOM 3946 N N . SER E 1 54 ? -3.164 -9.103 48.220 1.00 26.78 53 SER E N 1
ATOM 3947 C CA . SER E 1 54 ? -4.223 -10.072 47.997 1.00 28.17 53 SER E CA 1
ATOM 3948 C C . SER E 1 54 ? -5.617 -9.477 47.789 1.00 28.53 53 SER E C 1
ATOM 3949 O O . SER E 1 54 ? -5.910 -8.352 48.187 1.00 29.36 53 SER E O 1
ATOM 3952 N N . LYS E 1 55 ? -6.453 -10.251 47.108 1.00 29.83 54 LYS E N 1
ATOM 3953 C CA . LYS E 1 55 ? -7.841 -9.915 46.870 1.00 30.82 54 LYS E CA 1
ATOM 3954 C C . LYS E 1 55 ? -8.618 -10.267 48.137 1.00 31.11 54 LYS E C 1
ATOM 3955 O O . LYS E 1 55 ? -8.143 -11.048 48.968 1.00 31.69 54 LYS E O 1
ATOM 3959 N N . VAL E 1 56 ? -9.794 -9.673 48.292 1.00 29.60 55 VAL E N 1
ATOM 3960 C CA . VAL E 1 56 ? -10.597 -9.841 49.490 1.00 29.06 55 VAL E CA 1
ATOM 3961 C C . VAL E 1 56 ? -12.027 -10.172 49.082 1.00 28.75 55 VAL E C 1
ATOM 3962 O O . VAL E 1 56 ? -12.613 -9.426 48.301 1.00 27.64 55 VAL E O 1
ATOM 3966 N N . TRP E 1 57 ? -12.582 -11.287 49.562 1.00 29.66 56 TRP E N 1
ATOM 3967 C CA A TRP E 1 57 ? -13.965 -11.609 49.207 0.50 29.98 56 TRP E CA 1
ATOM 3968 C CA B TRP E 1 57 ? -13.973 -11.657 49.258 0.50 30.21 56 TRP E CA 1
ATOM 3969 C C . TRP E 1 57 ? -14.880 -10.644 49.958 1.00 30.63 56 TRP E C 1
ATOM 3970 O O . TRP E 1 57 ? -14.908 -10.615 51.182 1.00 30.35 56 TRP E O 1
ATOM 3991 N N . ASN E 1 58 ? -15.628 -9.838 49.207 1.00 33.29 57 ASN E N 1
ATOM 3992 C CA . ASN E 1 58 ? -16.490 -8.793 49.797 1.00 35.12 57 ASN E CA 1
ATOM 3993 C C . ASN E 1 58 ? -17.336 -8.125 48.707 1.00 36.00 57 ASN E C 1
ATOM 3994 O O . ASN E 1 58 ? -16.802 -7.415 47.849 1.00 36.20 57 ASN E O 1
ATOM 3999 N N . LYS E 1 59 ? -18.644 -8.343 48.746 1.00 36.87 58 LYS E N 1
ATOM 4000 C CA . LYS E 1 59 ? -19.557 -7.755 47.770 1.00 37.79 58 LYS E CA 1
ATOM 4001 C C . LYS E 1 59 ? -19.850 -6.270 48.001 1.00 38.64 58 LYS E C 1
ATOM 4002 O O . LYS E 1 59 ? -20.188 -5.558 47.063 1.00 39.67 58 LYS E O 1
ATOM 4003 N N . GLU E 1 60 ? -19.715 -5.807 49.242 1.00 39.41 59 GLU E N 1
ATOM 4004 C CA . GLU E 1 60 ? -19.989 -4.406 49.602 1.00 39.63 59 GLU E CA 1
ATOM 4005 C C . GLU E 1 60 ? -18.897 -3.420 49.166 1.00 39.64 59 GLU E C 1
ATOM 4006 O O . GLU E 1 60 ? -19.191 -2.251 48.888 1.00 40.28 59 GLU E O 1
ATOM 4008 N N . GLN E 1 61 ? -17.647 -3.877 49.120 1.00 38.42 60 GLN E N 1
ATOM 4009 C CA . GLN E 1 61 ? -16.533 -3.002 48.753 1.00 37.55 60 GLN E CA 1
ATOM 4010 C C . GLN E 1 61 ? -15.629 -3.599 47.698 1.00 34.75 60 GLN E C 1
ATOM 4011 O O . GLN E 1 61 ? -15.674 -4.801 47.424 1.00 34.21 60 GLN E O 1
ATOM 4017 N N . HIS E 1 62 ? -14.848 -2.717 47.083 1.00 31.95 61 HIS E N 1
ATOM 4018 C CA . HIS E 1 62 ? -13.892 -3.075 46.048 1.00 29.70 61 HIS E CA 1
ATOM 4019 C C . HIS E 1 62 ? -12.564 -2.995 46.754 1.00 27.59 61 HIS E C 1
ATOM 4020 O O . HIS E 1 62 ? -11.798 -2.081 46.556 1.00 26.73 61 HIS E O 1
ATOM 4027 N N . ARG E 1 63 ? -12.300 -4.010 47.560 1.00 26.99 62 ARG E N 1
ATOM 4028 C CA . ARG E 1 63 ? -11.152 -4.028 48.449 1.00 27.75 62 ARG E CA 1
ATOM 4029 C C . ARG E 1 63 ? -9.969 -4.910 48.096 1.00 26.70 62 ARG E C 1
ATOM 4030 O O . ARG E 1 63 ? -10.131 -6.061 47.714 1.00 26.00 62 ARG E O 1
ATOM 4038 N N . ILE E 1 64 ? -8.774 -4.352 48.270 1.00 26.73 63 ILE E N 1
ATOM 4039 C CA . ILE E 1 64 ? -7.554 -5.154 48.241 1.00 27.82 63 ILE E CA 1
ATOM 4040 C C . ILE E 1 64 ? -6.783 -4.987 49.562 1.00 27.46 63 ILE E C 1
ATOM 4041 O O . ILE E 1 64 ? -6.776 -3.901 50.170 1.00 27.07 63 ILE E O 1
ATOM 4046 N N . SER E 1 65 ? -6.164 -6.087 50.000 1.00 26.75 64 SER E N 1
ATOM 4047 C CA . SER E 1 65 ? -5.320 -6.104 51.195 1.00 26.69 64 SER E CA 1
ATOM 4048 C C . SER E 1 65 ? -3.854 -6.070 50.816 1.00 25.97 64 SER E C 1
ATOM 4049 O O . SER E 1 65 ? -3.443 -6.667 49.803 1.00 24.79 64 SER E O 1
ATOM 4060 N N . VAL E 1 67 ? -0.209 -6.494 53.060 1.00 27.01 66 VAL E N 1
ATOM 4061 C CA . VAL E 1 67 ? 0.503 -6.714 54.290 1.00 27.55 66 VAL E CA 1
ATOM 4062 C C . VAL E 1 67 ? 1.960 -6.347 54.089 1.00 27.63 66 VAL E C 1
ATOM 4063 O O . VAL E 1 67 ? 2.596 -6.897 53.197 1.00 27.90 66 VAL E O 1
ATOM 4067 N N . PHE E 1 68 ? 2.475 -5.440 54.923 1.00 27.10 67 PHE E N 1
ATOM 4068 C CA . PHE E 1 68 ? 3.884 -5.030 54.875 1.00 28.27 67 PHE E CA 1
ATOM 4069 C C . PHE E 1 68 ? 4.574 -5.474 56.169 1.00 28.78 67 PHE E C 1
ATOM 4070 O O . PHE E 1 68 ? 4.101 -5.159 57.249 1.00 27.02 67 PHE E O 1
ATOM 4078 N N . GLU E 1 69 ? 5.671 -6.211 56.038 1.00 29.33 68 GLU E N 1
ATOM 4079 C CA . GLU E 1 69 ? 6.447 -6.678 57.172 1.00 30.40 68 GLU E CA 1
ATOM 4080 C C . GLU E 1 69 ? 7.823 -6.013 57.127 1.00 29.91 68 GLU E C 1
ATOM 4081 O O . GLU E 1 69 ? 8.451 -5.923 56.062 1.00 30.00 68 GLU E O 1
ATOM 4087 N N . TYR E 1 70 ? 8.265 -5.507 58.277 1.00 29.07 69 TYR E N 1
ATOM 4088 C CA . TYR E 1 70 ? 9.555 -4.833 58.373 1.00 28.34 69 TYR E CA 1
ATOM 4089 C C . TYR E 1 70 ? 10.405 -5.431 59.502 1.00 27.56 69 TYR E C 1
ATOM 4090 O O . TYR E 1 70 ? 9.875 -5.940 60.479 1.00 26.60 69 TYR E O 1
ATOM 4099 N N . ASP E 1 71 ? 11.728 -5.344 59.338 1.00 27.81 70 ASP E N 1
ATOM 4100 C CA . ASP E 1 71 ? 12.711 -5.860 60.291 1.00 26.98 70 ASP E CA 1
ATOM 4101 C C . ASP E 1 71 ? 12.954 -4.984 61.509 1.00 26.65 70 ASP E C 1
ATOM 4102 O O . ASP E 1 71 ? 13.657 -5.398 62.417 1.00 26.44 70 ASP E O 1
ATOM 4107 N N . SER E 1 72 ? 12.375 -3.786 61.524 1.00 26.21 71 SER E N 1
ATOM 4108 C CA . SER E 1 72 ? 12.592 -2.839 62.584 1.00 25.44 71 SER E CA 1
ATOM 4109 C C . SER E 1 72 ? 11.679 -1.624 62.381 1.00 25.37 71 SER E C 1
ATOM 4110 O O . SER E 1 72 ? 11.062 -1.480 61.352 1.00 23.67 71 SER E O 1
ATOM 4113 N N . LYS E 1 73 ? 11.619 -0.766 63.391 1.00 26.44 72 LYS E N 1
ATOM 4114 C CA . LYS E 1 73 ? 10.821 0.466 63.383 1.00 27.76 72 LYS E CA 1
ATOM 4115 C C . LYS E 1 73 ? 11.422 1.544 62.476 1.00 27.19 72 LYS E C 1
ATOM 4116 O O . LYS E 1 73 ? 10.691 2.279 61.816 1.00 27.16 72 LYS E O 1
ATOM 4122 N N . GLU E 1 74 ? 12.745 1.668 62.473 1.00 26.87 73 GLU E N 1
ATOM 4123 C CA . GLU E 1 74 ? 13.404 2.617 61.580 1.00 27.51 73 GLU E CA 1
ATOM 4124 C C . GLU E 1 74 ? 13.253 2.137 60.119 1.00 26.65 73 GLU E C 1
ATOM 4125 O O . GLU E 1 74 ? 13.199 2.954 59.203 1.00 24.81 73 GLU E O 1
ATOM 4131 N N . GLY E 1 75 ? 13.162 0.816 59.932 1.00 27.17 74 GLY E N 1
ATOM 4132 C CA . GLY E 1 75 ? 12.948 0.212 58.622 1.00 26.82 74 GLY E CA 1
ATOM 4133 C C . GLY E 1 75 ? 11.597 0.628 58.076 1.00 27.81 74 GLY E C 1
ATOM 4134 O O . GLY E 1 75 ? 11.487 1.105 56.948 1.00 25.96 74 GLY E O 1
ATOM 4135 N N . TYR E 1 76 ? 10.568 0.451 58.899 1.00 28.54 75 TYR E N 1
ATOM 4136 C CA . TYR E 1 76 ? 9.217 0.873 58.549 1.00 28.98 75 TYR E CA 1
ATOM 4137 C C . TYR E 1 76 ? 9.221 2.368 58.132 1.00 28.05 75 TYR E C 1
ATOM 4138 O O . TYR E 1 76 ? 8.747 2.731 57.060 1.00 26.97 75 TYR E O 1
ATOM 4147 N N . GLN E 1 77 ? 9.811 3.199 58.970 1.00 27.84 76 GLN E N 1
ATOM 4148 C CA . GLN E 1 77 ? 9.895 4.648 58.735 1.00 29.44 76 GLN E CA 1
ATOM 4149 C C . GLN E 1 77 ? 10.652 5.013 57.457 1.00 28.67 76 GLN E C 1
ATOM 4150 O O . GLN E 1 77 ? 10.098 5.697 56.617 1.00 29.43 76 GLN E O 1
ATOM 4156 N N . LYS E 1 78 ? 11.884 4.544 57.285 1.00 28.26 77 LYS E N 1
ATOM 4157 C CA . LYS E 1 78 ? 12.630 4.830 56.046 1.00 28.62 77 LYS E CA 1
ATOM 4158 C C . LYS E 1 78 ? 11.836 4.362 54.807 1.00 27.69 77 LYS E C 1
ATOM 4159 O O . LYS E 1 78 ? 11.748 5.082 53.812 1.00 27.22 77 LYS E O 1
ATOM 4165 N N . CYS E 1 79 ? 11.247 3.165 54.892 1.00 27.35 78 CYS E N 1
ATOM 4166 C CA . CYS E 1 79 ? 10.403 2.613 53.825 1.00 27.30 78 CYS E CA 1
ATOM 4167 C C . CYS E 1 79 ? 9.154 3.436 53.599 1.00 26.96 78 CYS E C 1
ATOM 4168 O O . CYS E 1 79 ? 8.693 3.547 52.474 1.00 27.79 78 CYS E O 1
ATOM 4171 N N . GLN E 1 80 ? 8.580 3.973 54.666 1.00 27.48 79 GLN E N 1
ATOM 4172 C CA . GLN E 1 80 ? 7.394 4.807 54.536 1.00 28.48 79 GLN E CA 1
ATOM 4173 C C . GLN E 1 80 ? 7.769 6.066 53.742 1.00 28.63 79 GLN E C 1
ATOM 4174 O O . GLN E 1 80 ? 7.004 6.513 52.907 1.00 28.97 79 GLN E O 1
ATOM 4180 N N . GLU E 1 81 ? 8.959 6.615 53.997 1.00 28.18 80 GLU E N 1
ATOM 4181 C CA . GLU E 1 81 ? 9.452 7.810 53.283 1.00 27.66 80 GLU E CA 1
ATOM 4182 C C . GLU E 1 81 ? 9.638 7.549 51.775 1.00 27.19 80 GLU E C 1
ATOM 4183 O O . GLU E 1 81 ? 9.267 8.360 50.944 1.00 26.23 80 GLU E O 1
ATOM 4189 N N . ILE E 1 82 ? 10.162 6.369 51.461 1.00 27.19 81 ILE E N 1
ATOM 4190 C CA . ILE E 1 82 ? 10.376 5.912 50.101 1.00 26.55 81 ILE E CA 1
ATOM 4191 C C . ILE E 1 82 ? 9.052 5.750 49.358 1.00 26.83 81 ILE E C 1
ATOM 4192 O O . ILE E 1 82 ? 8.934 6.139 48.207 1.00 26.06 81 ILE E O 1
ATOM 4197 N N . ILE E 1 83 ? 8.067 5.181 50.044 1.00 27.62 82 ILE E N 1
ATOM 4198 C CA . ILE E 1 83 ? 6.733 4.960 49.520 1.00 27.69 82 ILE E CA 1
ATOM 4199 C C . ILE E 1 83 ? 5.984 6.271 49.293 1.00 26.98 82 ILE E C 1
ATOM 4200 O O . ILE E 1 83 ? 5.407 6.467 48.237 1.00 27.10 82 ILE E O 1
ATOM 4205 N N . ASP E 1 84 ? 6.033 7.170 50.267 1.00 26.27 83 ASP E N 1
ATOM 4206 C CA . ASP E 1 84 ? 5.361 8.458 50.184 1.00 26.39 83 ASP E CA 1
ATOM 4207 C C . ASP E 1 84 ? 5.894 9.265 48.983 1.00 25.64 83 ASP E C 1
ATOM 4208 O O . ASP E 1 84 ? 5.127 9.878 48.239 1.00 24.95 83 ASP E O 1
ATOM 4213 N N . LYS E 1 85 ? 7.214 9.256 48.797 1.00 25.10 84 LYS E N 1
ATOM 4214 C CA . LYS E 1 85 ? 7.827 9.994 47.701 1.00 24.58 84 LYS E CA 1
ATOM 4215 C C . LYS E 1 85 ? 7.485 9.364 46.342 1.00 24.01 84 LYS E C 1
ATOM 4216 O O . LYS E 1 85 ? 7.099 10.044 45.408 1.00 22.81 84 LYS E O 1
ATOM 4222 N N . GLU E 1 86 ? 7.679 8.062 46.253 1.00 24.01 85 GLU E N 1
ATOM 4223 C CA . GLU E 1 86 ? 7.404 7.307 45.044 1.00 25.50 85 GLU E CA 1
ATOM 4224 C C . GLU E 1 86 ? 5.988 7.587 44.508 1.00 25.75 85 GLU E C 1
ATOM 4225 O O . GLU E 1 86 ? 5.791 7.971 43.333 1.00 26.11 85 GLU E O 1
ATOM 4231 N N . PHE E 1 87 ? 5.012 7.426 45.384 1.00 25.76 86 PHE E N 1
ATOM 4232 C CA . PHE E 1 87 ? 3.617 7.576 45.002 1.00 26.86 86 PHE E CA 1
ATOM 4233 C C . PHE E 1 87 ? 3.038 8.964 45.100 1.00 26.30 86 PHE E C 1
ATOM 4234 O O . PHE E 1 87 ? 2.174 9.299 44.314 1.00 25.76 86 PHE E O 1
ATOM 4242 N N . GLY E 1 88 ? 3.526 9.776 46.038 1.00 26.44 87 GLY E N 1
ATOM 4243 C CA . GLY E 1 88 ? 3.074 11.151 46.159 1.00 25.55 87 GLY E CA 1
ATOM 4244 C C . GLY E 1 88 ? 3.670 12.073 45.108 1.00 25.69 87 GLY E C 1
ATOM 4245 O O . GLY E 1 88 ? 3.085 13.105 44.796 1.00 24.65 87 GLY E O 1
ATOM 4246 N N . ILE E 1 89 ? 4.835 11.713 44.565 1.00 26.11 88 ILE E N 1
ATOM 4247 C CA . ILE E 1 89 ? 5.544 12.571 43.609 1.00 26.06 88 ILE E CA 1
ATOM 4248 C C . ILE E 1 89 ? 5.973 11.871 42.342 1.00 26.47 88 ILE E C 1
ATOM 4249 O O . ILE E 1 89 ? 5.661 12.334 41.272 1.00 26.75 88 ILE E O 1
ATOM 4254 N N . THR E 1 90 ? 6.713 10.775 42.460 1.00 27.87 89 THR E N 1
ATOM 4255 C CA . THR E 1 90 ? 7.272 10.096 41.285 1.00 27.94 89 THR E CA 1
ATOM 4256 C C . THR E 1 90 ? 6.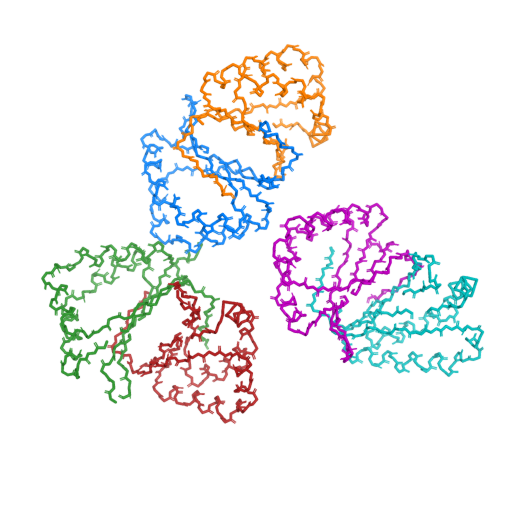213 9.480 40.370 1.00 27.92 89 THR E C 1
ATOM 4257 O O . THR E 1 90 ? 6.151 9.806 39.207 1.00 28.29 89 THR E O 1
ATOM 4261 N N . LEU E 1 91 ? 5.378 8.598 40.897 1.00 29.07 90 LEU E N 1
ATOM 4262 C CA . LEU E 1 91 ? 4.300 7.994 40.107 1.00 29.32 90 LEU E CA 1
ATOM 4263 C C . LEU E 1 91 ? 2.990 8.766 40.260 1.00 29.15 90 LEU E C 1
ATOM 4264 O O . LEU E 1 91 ? 1.912 8.219 40.033 1.00 28.85 90 LEU E O 1
ATOM 4269 N N . LYS E 1 92 ? 3.098 10.035 40.642 1.00 29.69 91 LYS E N 1
ATOM 4270 C CA . LYS E 1 92 ? 1.956 10.935 40.855 1.00 31.03 91 LYS E CA 1
ATOM 4271 C C . LYS E 1 92 ? 0.937 10.937 39.707 1.00 31.90 91 LYS E C 1
ATOM 4272 O O . LYS E 1 92 ? -0.255 10.706 39.938 1.00 31.91 91 LYS E O 1
ATOM 4278 N N . GLU E 1 93 ? 1.402 11.189 38.483 1.00 33.72 92 GLU E N 1
ATOM 4279 C CA . GLU E 1 93 ? 0.499 11.268 37.308 1.00 35.36 92 GLU E CA 1
ATOM 4280 C C . GLU E 1 93 ? -0.136 9.921 36.913 1.00 35.12 92 GLU E C 1
ATOM 4281 O O . GLU E 1 93 ? -1.309 9.882 36.540 1.00 34.56 92 GLU E O 1
ATOM 4287 N N . LYS E 1 94 ? 0.630 8.836 36.990 1.00 35.43 93 LYS E N 1
ATOM 4288 C CA . LYS E 1 94 ? 0.105 7.488 36.694 1.00 36.69 93 LYS E CA 1
ATOM 4289 C C . LYS E 1 94 ? -0.987 7.060 37.680 1.00 35.49 93 LYS E C 1
ATOM 4290 O O . LYS E 1 94 ? -1.909 6.317 37.322 1.00 34.48 93 LYS E O 1
ATOM 4296 N N . LEU E 1 95 ? -0.876 7.538 38.919 1.00 34.85 94 LEU E N 1
ATOM 4297 C CA . LEU E 1 95 ? -1.797 7.156 39.977 1.00 34.76 94 LEU E CA 1
ATOM 4298 C C . LEU E 1 95 ? -3.093 7.939 40.067 1.00 33.15 94 LEU E C 1
ATOM 4299 O O . LEU E 1 95 ? -3.989 7.509 40.776 1.00 30.58 94 LEU E O 1
ATOM 4304 N N . LYS E 1 96 ? -3.208 9.059 39.353 1.00 33.35 95 LYS E N 1
ATOM 4305 C CA . LYS E 1 96 ? -4.442 9.868 39.399 1.00 34.17 95 LYS E CA 1
ATOM 4306 C C . LYS E 1 96 ? -5.685 9.096 38.960 1.00 33.58 95 LYS E C 1
ATOM 4307 O O . LYS E 1 96 ? -6.801 9.443 39.351 1.00 35.05 95 LYS E O 1
ATOM 4311 N N . LYS E 1 97 ? -5.494 8.061 38.149 1.00 32.84 96 LYS E N 1
ATOM 4312 C CA . LYS E 1 97 ? -6.611 7.262 37.664 1.00 33.23 96 LYS E CA 1
ATOM 4313 C C . LYS E 1 97 ? -7.219 6.307 38.714 1.00 32.19 96 LYS E C 1
ATOM 4314 O O . LYS E 1 97 ? -8.248 5.681 38.451 1.00 32.46 96 LYS E O 1
ATOM 4320 N N . PHE E 1 98 ? -6.582 6.178 39.875 1.00 30.37 97 PHE E N 1
ATOM 4321 C CA . PHE E 1 98 ? -7.129 5.385 40.951 1.00 29.41 97 PHE E CA 1
ATOM 4322 C C . PHE E 1 98 ? -7.547 6.295 42.104 1.00 28.00 97 PHE E C 1
ATOM 4323 O O . PHE E 1 98 ? -6.751 7.059 42.605 1.00 26.53 97 PHE E O 1
ATOM 4331 N N . VAL E 1 99 ? -8.820 6.230 42.474 1.00 27.68 98 VAL E N 1
ATOM 4332 C CA . VAL E 1 99 ? -9.329 6.919 43.651 1.00 27.36 98 VAL E CA 1
ATOM 4333 C C . VAL E 1 99 ? -9.691 5.794 44.620 1.00 27.28 98 VAL E C 1
ATOM 4334 O O . VAL E 1 99 ? -10.434 4.874 44.280 1.00 27.73 98 VAL E O 1
ATOM 4338 N N . PHE E 1 100 ? -9.119 5.845 45.810 1.00 27.30 99 PHE E N 1
ATOM 4339 C CA . PHE E 1 100 ? -9.369 4.825 46.818 1.00 28.19 99 PHE E CA 1
ATOM 4340 C C . PHE E 1 100 ? -9.262 5.416 48.219 1.00 29.01 99 PHE E C 1
ATOM 4341 O O . PHE E 1 100 ? -8.791 6.544 48.398 1.00 28.66 99 PHE E O 1
ATOM 4349 N N . LYS E 1 101 ? -9.745 4.650 49.194 1.00 30.02 100 LYS E N 1
ATOM 4350 C CA . LYS E 1 101 ? -9.652 5.014 50.595 1.00 30.94 100 LYS E CA 1
ATOM 4351 C C . LYS E 1 101 ? -8.748 3.956 51.247 1.00 30.97 100 LYS E C 1
ATOM 4352 O O . LYS E 1 101 ? -8.918 2.762 51.022 1.00 29.64 100 LYS E O 1
ATOM 4356 N N . ILE E 1 102 ? -7.766 4.430 52.009 1.00 31.36 101 ILE E N 1
ATOM 4357 C CA . ILE E 1 102 ? -6.809 3.587 52.705 1.00 31.98 101 ILE E CA 1
ATOM 4358 C C . ILE E 1 102 ? -7.260 3.401 54.158 1.00 31.04 101 ILE E C 1
ATOM 4359 O O . ILE E 1 102 ? -7.742 4.336 54.792 1.00 30.76 101 ILE E O 1
ATOM 4364 N N . HIS E 1 103 ? -7.102 2.188 54.664 1.00 30.15 102 HIS E N 1
ATOM 4365 C CA . HIS E 1 103 ? -7.325 1.874 56.061 1.00 29.77 102 HIS E CA 1
ATOM 4366 C C . HIS E 1 103 ? -6.014 1.235 56.492 1.00 29.23 102 HIS E C 1
ATOM 4367 O O . HIS E 1 103 ? -5.597 0.228 55.917 1.00 29.55 102 HIS E O 1
ATOM 4374 N N . ASN E 1 104 ? -5.341 1.854 57.452 1.00 28.56 103 ASN E N 1
ATOM 4375 C CA . ASN E 1 104 ? -4.067 1.356 57.967 1.00 28.81 103 ASN E CA 1
ATOM 4376 C C . ASN E 1 104 ? -4.196 0.719 59.327 1.00 27.98 103 ASN E C 1
ATOM 4377 O O . ASN E 1 104 ? -5.036 1.109 60.133 1.00 26.87 103 ASN E O 1
ATOM 4382 N N . ASN E 1 105 ? -3.300 -0.223 59.583 1.00 28.11 104 ASN E N 1
ATOM 4383 C CA . ASN E 1 105 ? -3.200 -0.927 60.847 1.00 27.86 104 ASN E CA 1
ATOM 4384 C C . ASN E 1 105 ? -1.724 -1.190 61.042 1.00 28.78 104 ASN E C 1
ATOM 4385 O O . ASN E 1 105 ? -1.202 -2.201 60.604 1.00 27.81 104 ASN E O 1
ATOM 4390 N N . ARG E 1 106 ? -1.078 -0.244 61.715 1.00 30.04 105 ARG E N 1
ATOM 4391 C CA A ARG E 1 106 ? 0.357 -0.280 61.959 0.50 30.78 105 ARG E CA 1
ATOM 4392 C CA B ARG E 1 106 ? 0.357 -0.280 61.959 0.50 30.78 105 ARG E CA 1
ATOM 4393 C C . ARG E 1 106 ? 0.581 -0.913 63.326 1.00 29.02 105 ARG E C 1
ATOM 4394 O O . ARG E 1 106 ? 0.169 -0.373 64.336 1.00 27.04 105 ARG E O 1
ATOM 4406 N N . GLY E 1 107 ? 1.222 -2.069 63.359 1.00 27.70 106 GLY E N 1
ATOM 4407 C CA . GLY E 1 107 ? 1.431 -2.721 64.622 1.00 27.09 106 GLY E CA 1
ATOM 4408 C C . GLY E 1 107 ? 2.791 -3.307 64.858 1.00 25.36 106 GLY E C 1
ATOM 4409 O O . GLY E 1 107 ? 3.576 -3.481 63.956 1.00 25.00 106 GLY E O 1
ATOM 4410 N N . VAL E 1 108 ? 3.040 -3.597 66.123 1.00 25.09 107 VAL E N 1
ATOM 4411 C CA . VAL E 1 108 ? 4.264 -4.221 66.561 1.00 24.38 107 VAL E CA 1
ATOM 4412 C C . VAL E 1 108 ? 3.937 -5.703 66.745 1.00 23.66 107 VAL E C 1
ATOM 4413 O O . VAL E 1 108 ? 2.947 -6.088 67.374 1.00 20.90 107 VAL E O 1
ATOM 4417 N N . VAL E 1 109 ? 4.782 -6.527 66.149 1.00 23.57 108 VAL E N 1
ATOM 4418 C CA . VAL E 1 109 ? 4.629 -7.957 66.211 1.00 23.65 108 VAL E CA 1
ATOM 4419 C C . VAL E 1 109 ? 4.878 -8.436 67.621 1.00 22.63 108 VAL E C 1
ATOM 4420 O O . VAL E 1 109 ? 5.886 -8.086 68.213 1.00 22.80 108 VAL E O 1
ATOM 4424 N N . VAL E 1 110 ? 3.932 -9.197 68.158 1.00 22.99 109 VAL E N 1
ATOM 4425 C CA . VAL E 1 110 ? 4.040 -9.784 69.507 1.00 23.69 109 VAL E CA 1
ATOM 4426 C C . VAL E 1 110 ? 4.302 -11.288 69.409 1.00 24.11 109 VAL E C 1
ATOM 4427 O O . VAL E 1 110 ? 4.921 -11.867 70.287 1.00 22.40 109 VAL E O 1
ATOM 4431 N N . SER E 1 111 ? 3.842 -11.918 68.327 1.00 25.08 110 SER E N 1
ATOM 4432 C CA . SER E 1 111 ? 4.067 -13.337 68.145 1.00 26.18 110 SER E CA 1
ATOM 4433 C C . SER E 1 111 ? 4.019 -13.703 66.679 1.00 26.10 110 SER E C 1
ATOM 4434 O O . SER E 1 111 ? 3.360 -13.056 65.878 1.00 25.89 110 SER E O 1
ATOM 4437 N N . GLU E 1 112 ? 4.728 -14.769 66.349 1.00 27.18 111 GLU E N 1
ATOM 4438 C CA . GLU E 1 112 ? 4.794 -15.250 64.993 1.00 27.96 111 GLU E CA 1
ATOM 4439 C C . GLU E 1 112 ? 5.039 -16.762 64.936 1.00 27.91 111 GLU E C 1
ATOM 4440 O O . GLU E 1 112 ? 5.948 -17.279 65.592 1.00 27.39 111 GLU E O 1
ATOM 4446 N N . PHE E 1 113 ? 4.176 -17.454 64.191 1.00 27.49 112 PHE E N 1
ATOM 4447 C CA . PHE E 1 113 ? 4.320 -18.870 63.907 1.00 27.05 112 PHE E CA 1
ATOM 4448 C C . PHE E 1 113 ? 4.761 -18.969 62.449 1.00 27.91 112 PHE E C 1
ATOM 4449 O O . PHE E 1 113 ? 4.283 -18.211 61.580 1.00 26.23 112 PHE E O 1
ATOM 4457 N N . ILE E 1 114 ? 5.711 -19.868 62.207 1.00 28.57 113 ILE E N 1
ATOM 4458 C CA . ILE E 1 114 ? 6.208 -20.155 60.868 1.00 30.07 113 ILE E CA 1
ATOM 4459 C C . ILE E 1 114 ? 6.310 -21.676 60.795 1.00 29.94 113 ILE E C 1
ATOM 4460 O O . ILE E 1 114 ? 6.827 -22.316 61.724 1.00 29.49 113 ILE E O 1
ATOM 4465 N N . ARG E 1 115 ? 5.772 -22.252 59.723 1.00 30.61 114 ARG E N 1
ATOM 4466 C CA . ARG E 1 115 ? 5.817 -23.711 59.508 1.00 31.29 114 ARG E CA 1
ATOM 4467 C C . ARG E 1 115 ? 7.245 -24.183 59.168 1.00 31.48 114 ARG E C 1
ATOM 4468 O O . ARG E 1 115 ? 7.960 -23.527 58.415 1.00 32.24 114 ARG E O 1
ATOM 4476 N N . SER E 1 116 ? 7.656 -25.312 59.715 1.00 32.67 115 SER E N 1
ATOM 4477 C CA . SER E 1 116 ? 8.974 -25.874 59.401 1.00 33.55 115 SER E CA 1
ATOM 4478 C C . SER E 1 116 ? 9.040 -26.317 57.924 1.00 34.03 115 SER E C 1
ATOM 4479 O O . SER E 1 116 ? 8.545 -27.392 57.542 1.00 34.22 115 SER E O 1
ATOM 4482 N N . THR F 1 8 ? 2.727 -19.046 49.837 1.00 32.67 7 THR F N 1
ATOM 4483 C CA . THR F 1 8 ? 1.378 -18.561 50.299 1.00 32.60 7 THR F CA 1
ATOM 4484 C C . THR F 1 8 ? 0.479 -18.176 49.118 1.00 31.54 7 THR F C 1
ATOM 4485 O O . THR F 1 8 ? 0.857 -17.333 48.307 1.00 32.15 7 THR F O 1
ATOM 4487 N N . ALA F 1 9 ? -0.688 -18.819 49.001 1.00 29.99 8 ALA F N 1
ATOM 4488 C CA . ALA F 1 9 ? -1.634 -18.514 47.924 1.00 28.29 8 ALA F CA 1
ATOM 4489 C C . ALA F 1 9 ? -2.925 -17.873 48.421 1.00 27.61 8 ALA F C 1
ATOM 4490 O O . ALA F 1 9 ? -3.636 -17.255 47.645 1.00 26.92 8 ALA F O 1
ATOM 4492 N N . PHE F 1 10 ? -3.234 -18.018 49.707 1.00 27.66 9 PHE F N 1
ATOM 4493 C CA . PHE F 1 10 ? -4.464 -17.477 50.271 1.00 27.23 9 PHE F CA 1
ATOM 4494 C C . PHE F 1 10 ? -4.136 -16.850 51.617 1.00 27.37 9 PHE F C 1
ATOM 4495 O O . PHE F 1 10 ? -3.279 -17.352 52.348 1.00 25.20 9 PHE F O 1
ATOM 4503 N N . LEU F 1 11 ? -4.859 -15.783 51.954 1.00 28.05 10 LEU F N 1
ATOM 4504 C CA . LEU F 1 11 ? -4.535 -15.002 53.130 1.00 29.27 10 LEU F CA 1
ATOM 4505 C C . LEU F 1 11 ? -5.739 -14.459 53.868 1.00 28.74 10 LEU F C 1
ATOM 4506 O O . LEU F 1 11 ? -6.712 -14.125 53.253 1.00 29.18 10 LEU F O 1
ATOM 4511 N N . ASN F 1 12 ? -5.660 -14.384 55.190 1.00 28.85 11 ASN F N 1
ATOM 4512 C CA . ASN F 1 12 ? -6.700 -13.756 55.992 1.00 29.46 11 ASN F CA 1
ATOM 4513 C C . ASN F 1 12 ? -6.041 -12.743 56.942 1.00 29.72 11 ASN F C 1
ATOM 4514 O O . ASN F 1 12 ? -5.262 -13.118 57.822 1.00 28.42 11 ASN F O 1
ATOM 4519 N N . SER F 1 13 ? -6.328 -11.463 56.702 1.00 29.71 12 SER F N 1
ATOM 4520 C CA . SER F 1 13 ? -5.864 -10.364 57.528 1.00 30.40 12 SER F CA 1
ATOM 4521 C C . SER F 1 13 ? -7.079 -9.980 58.376 1.00 30.83 12 SER F C 1
ATOM 4522 O O . SER F 1 13 ? -7.995 -9.272 57.922 1.00 30.87 12 SER F O 1
ATOM 4525 N N . LEU F 1 14 ? -7.061 -10.477 59.606 1.00 30.54 13 LEU F N 1
ATOM 4526 C CA . LEU F 1 14 ? -8.159 -10.357 60.555 1.00 30.50 13 LEU F CA 1
ATOM 4527 C C . LEU F 1 14 ? -7.843 -9.398 61.697 1.00 30.22 13 LEU F C 1
ATOM 4528 O O . LEU F 1 14 ? -6.677 -9.153 61.998 1.00 30.18 13 LEU F O 1
ATOM 4533 N N . PHE F 1 15 ? -8.900 -8.877 62.328 1.00 30.03 14 PHE F N 1
ATOM 4534 C CA . PHE F 1 15 ? -8.792 -7.964 63.471 1.00 30.11 14 PHE F CA 1
ATOM 4535 C C . PHE F 1 15 ? -9.751 -8.290 64.586 1.00 29.10 14 PHE F C 1
ATOM 4536 O O . PHE F 1 15 ? -10.901 -8.647 64.334 1.00 28.07 14 PHE F O 1
ATOM 4552 N N . ASP F 1 17 ? -11.279 -6.520 67.878 1.00 26.40 16 ASP F N 1
ATOM 4553 C CA . ASP F 1 17 ? -11.423 -5.266 68.592 1.00 25.56 16 ASP F CA 1
ATOM 4554 C C . ASP F 1 17 ? -12.046 -5.577 69.917 1.00 24.72 16 ASP F C 1
ATOM 4555 O O . ASP F 1 17 ? -13.053 -6.249 69.974 1.00 24.64 16 ASP F O 1
ATOM 4560 N N . PHE F 1 18 ? -11.394 -5.102 70.977 1.00 24.62 17 PHE F N 1
ATOM 4561 C CA . PHE F 1 18 ? -11.810 -5.295 72.362 1.00 24.51 17 PHE F CA 1
ATOM 4562 C C . PHE F 1 18 ? -12.433 -4.025 72.905 1.00 24.07 17 PHE F C 1
ATOM 4563 O O . PHE F 1 18 ? -12.252 -2.947 72.360 1.00 23.33 17 PHE F O 1
ATOM 4571 N N . THR F 1 19 ? -13.147 -4.151 74.010 1.00 24.72 18 THR F N 1
ATOM 4572 C CA . THR F 1 19 ? -13.818 -2.990 74.594 1.00 24.56 18 THR F CA 1
ATOM 4573 C C . THR F 1 19 ? -12.898 -2.231 75.541 1.00 24.31 18 THR F C 1
ATOM 4574 O O . THR F 1 19 ? -13.225 -1.114 75.946 1.00 24.92 18 THR F O 1
ATOM 4578 N N . SER F 1 20 ? -11.754 -2.838 75.874 1.00 24.08 19 SER F N 1
ATOM 4579 C CA A SER F 1 20 ? -10.784 -2.270 76.799 0.50 24.00 19 SER F CA 1
ATOM 4580 C CA B SER F 1 20 ? -10.781 -2.232 76.777 0.50 24.17 19 SER F CA 1
ATOM 4581 C C . SER F 1 20 ? -9.359 -2.604 76.383 1.00 24.32 19 SER F C 1
ATOM 4582 O O . SER F 1 20 ? -9.125 -3.628 75.744 1.00 24.39 19 SER F O 1
ATOM 4587 N N . GLU F 1 21 ? -8.412 -1.757 76.773 1.00 25.40 20 GLU F N 1
ATOM 4588 C CA . GLU F 1 21 ? -7.008 -2.023 76.504 1.00 26.75 20 GLU F CA 1
ATOM 4589 C C . GLU F 1 21 ? -6.515 -3.107 77.481 1.00 26.41 20 GLU F C 1
ATOM 4590 O O . GLU F 1 21 ? -5.600 -3.856 77.153 1.00 27.70 20 GLU F O 1
ATOM 4596 N N . ASN F 1 22 ? -7.113 -3.188 78.674 1.00 25.80 21 ASN F N 1
ATOM 4597 C CA . ASN F 1 22 ? -6.766 -4.236 79.651 1.00 25.60 21 ASN F CA 1
ATOM 4598 C C . ASN F 1 22 ? -7.167 -5.618 79.164 1.00 25.72 21 ASN F C 1
ATOM 4599 O O . ASN F 1 22 ? -6.414 -6.571 79.342 1.00 26.90 21 ASN F O 1
ATOM 4604 N N . GLU F 1 23 ? -8.345 -5.741 78.555 1.00 25.90 22 GLU F N 1
ATOM 4605 C CA . GLU F 1 23 ? -8.799 -7.039 78.040 1.00 26.27 22 GLU F CA 1
ATOM 4606 C C . GLU F 1 23 ? -7.948 -7.418 76.856 1.00 25.95 22 GLU F C 1
ATOM 4607 O O . GLU F 1 23 ? -7.679 -8.603 76.626 1.00 26.23 22 GLU F O 1
ATOM 4609 N N . LEU F 1 24 ? -7.546 -6.415 76.083 1.00 25.55 23 LEU F N 1
ATOM 4610 C CA . LEU F 1 24 ? -6.679 -6.656 74.960 1.00 25.30 23 LEU F CA 1
ATOM 4611 C C . LEU F 1 24 ? -5.377 -7.244 75.487 1.00 24.82 23 LEU F C 1
ATOM 4612 O O . LEU F 1 24 ? -4.995 -8.312 75.070 1.00 23.74 23 LEU F O 1
ATOM 4617 N N . GLU F 1 25 ? -4.737 -6.555 76.434 1.00 25.63 24 GLU F N 1
ATOM 4618 C CA . GLU F 1 25 ? -3.480 -7.037 77.056 1.00 26.69 24 GLU F CA 1
ATOM 4619 C C . GLU F 1 25 ? -3.607 -8.406 77.737 1.00 25.18 24 GLU F C 1
ATOM 4620 O O . GLU F 1 25 ? -2.680 -9.207 77.674 1.00 24.73 24 GLU F O 1
ATOM 4626 N N . LEU F 1 26 ? -4.719 -8.656 78.427 1.00 24.31 25 LEU F N 1
ATOM 4627 C CA . LEU F 1 26 ? -4.916 -9.961 79.058 1.00 23.72 25 LEU F CA 1
ATOM 4628 C C . LEU F 1 26 ? -4.936 -11.067 77.958 1.00 23.31 25 LEU F C 1
ATOM 4629 O O . LEU F 1 26 ? -4.319 -12.104 78.126 1.00 22.88 25 LEU F O 1
ATOM 4634 N N . PHE F 1 27 ? -5.605 -10.837 76.837 1.00 23.02 26 PHE F N 1
ATOM 4635 C CA . PHE F 1 27 ? -5.589 -11.825 75.737 1.00 24.96 26 PHE F CA 1
ATOM 4636 C C . PHE F 1 27 ? -4.140 -12.103 75.273 1.00 24.40 26 PHE F C 1
ATOM 4637 O O . PHE F 1 27 ? -3.738 -13.256 75.139 1.00 22.94 26 PHE F O 1
ATOM 4645 N N . LEU F 1 28 ? -3.357 -11.042 75.073 1.00 24.67 27 LEU F N 1
ATOM 4646 C CA . LEU F 1 28 ? -1.953 -11.171 74.631 1.00 25.92 27 LEU F CA 1
ATOM 4647 C C . LEU F 1 28 ? -1.094 -11.944 75.616 1.00 27.22 27 LEU F C 1
ATOM 4648 O O . LEU F 1 28 ? -0.297 -12.789 75.213 1.00 28.75 27 LEU F O 1
ATOM 4653 N N . LYS F 1 29 ? -1.274 -11.673 76.906 1.00 28.26 28 LYS F N 1
ATOM 4654 C CA . LYS F 1 29 ? -0.560 -12.408 77.947 1.00 28.34 28 LYS F CA 1
ATOM 4655 C C . LYS F 1 29 ? -1.051 -13.883 78.053 1.00 28.19 28 LYS F C 1
ATOM 4656 O O . LYS F 1 29 ? -0.453 -14.689 78.754 1.00 28.11 28 LYS F O 1
ATOM 4660 N N . SER F 1 30 ? -2.127 -14.226 77.352 1.00 28.53 29 SER F N 1
ATOM 4661 C CA . SER F 1 30 ? -2.692 -15.566 77.379 1.00 29.04 29 SER F CA 1
ATOM 4662 C C . SER F 1 30 ? -2.538 -16.367 76.068 1.00 29.60 29 SER F C 1
ATOM 4663 O O . SER F 1 30 ? -3.001 -17.499 76.000 1.00 29.72 29 SER F O 1
ATOM 4666 N N . LEU F 1 31 ? -1.880 -15.813 75.046 1.00 30.82 30 LEU F N 1
ATOM 4667 C CA . LEU F 1 31 ? -1.766 -16.478 73.726 1.00 31.54 30 LEU F CA 1
ATOM 4668 C C . LEU F 1 31 ? -1.343 -17.939 73.740 1.00 32.80 30 LEU F C 1
ATOM 4669 O O . LEU F 1 31 ? -1.857 -18.747 72.976 1.00 33.16 30 LEU F O 1
ATOM 4674 N N . ASP F 1 32 ? -0.373 -18.248 74.581 1.00 34.55 31 ASP F N 1
ATOM 4675 C CA . ASP F 1 32 ? 0.143 -19.593 74.739 1.00 36.44 31 ASP F CA 1
ATOM 4676 C C . ASP F 1 32 ? -0.978 -20.590 75.114 1.00 36.36 31 ASP F C 1
ATOM 4677 O O . ASP F 1 32 ? -1.032 -21.716 74.607 1.00 36.24 31 ASP F O 1
ATOM 4682 N N . GLU F 1 33 ? -1.882 -20.140 75.980 1.00 36.04 32 GLU F N 1
ATOM 4683 C CA . GLU F 1 33 ? -3.003 -20.937 76.462 1.00 35.82 32 GLU F CA 1
ATOM 4684 C C . GLU F 1 33 ? -4.070 -21.111 75.381 1.00 34.97 32 GLU F C 1
ATOM 4685 O O . GLU F 1 33 ? -4.819 -22.069 75.431 1.00 35.43 32 GLU F O 1
ATOM 4691 N N . VAL F 1 34 ? -4.122 -20.194 74.414 1.00 33.88 33 VAL F N 1
ATOM 4692 C CA . VAL F 1 34 ? -5.126 -20.188 73.342 1.00 33.28 33 VAL F CA 1
ATOM 4693 C C . VAL F 1 34 ? -4.566 -20.767 72.030 1.00 33.06 33 VAL F C 1
ATOM 4694 O O . VAL F 1 34 ? -5.104 -21.739 71.474 1.00 30.80 33 VAL F O 1
ATOM 4698 N N . TRP F 1 35 ? -3.487 -20.145 71.553 1.00 32.26 34 TRP F N 1
ATOM 4699 C CA . TRP F 1 35 ? -2.799 -20.569 70.362 1.00 31.70 34 TRP F CA 1
ATOM 4700 C C . TRP F 1 35 ? -1.692 -21.482 70.803 1.00 30.64 34 TRP F C 1
ATOM 4701 O O . TRP F 1 35 ? -0.528 -21.110 70.838 1.00 30.98 34 TRP F O 1
ATOM 4712 N N . SER F 1 36 ? -2.087 -22.699 71.135 1.00 30.32 35 SER F N 1
ATOM 4713 C CA . SER F 1 36 ? -1.171 -23.710 71.619 1.00 30.25 35 SER F CA 1
ATOM 4714 C C . SER F 1 36 ? -0.266 -24.264 70.531 1.00 30.12 35 SER F C 1
ATOM 4715 O O . SER F 1 36 ? -0.456 -24.035 69.336 1.00 28.35 35 SER F O 1
ATOM 4718 N N . GLU F 1 37 ? 0.728 -24.992 71.020 1.00 30.36 36 GLU F N 1
ATOM 4719 C CA . GLU F 1 37 ? 1.740 -25.669 70.256 1.00 30.78 36 GLU F CA 1
ATOM 4720 C C . GLU F 1 37 ? 1.056 -26.828 69.528 1.00 30.58 36 GLU F C 1
ATOM 4721 O O . GLU F 1 37 ? 1.386 -27.147 68.379 1.00 30.05 36 GLU F O 1
ATOM 4727 N N . ASP F 1 38 ? 0.085 -27.446 70.200 1.00 30.83 37 ASP F N 1
ATOM 4728 C CA . ASP F 1 38 ? -0.660 -28.547 69.614 1.00 30.96 37 ASP F CA 1
ATOM 4729 C C . ASP F 1 38 ? -1.519 -28.038 68.492 1.00 29.61 37 ASP F C 1
ATOM 4730 O O . ASP F 1 38 ? -1.506 -28.610 67.408 1.00 29.96 37 ASP F O 1
ATOM 4735 N N . LEU F 1 39 ? -2.263 -26.964 68.747 1.00 28.97 38 LEU F N 1
ATOM 4736 C CA . LEU F 1 39 ? -3.146 -26.376 67.729 1.00 28.18 38 LEU F CA 1
ATOM 4737 C C . LEU F 1 39 ? -2.381 -26.073 66.445 1.00 27.57 38 LEU F C 1
ATOM 4738 O O . LEU F 1 39 ? -2.799 -26.485 65.362 1.00 27.80 38 LEU F O 1
ATOM 4743 N N . TYR F 1 40 ? -1.260 -25.359 66.585 1.00 27.13 39 TYR F N 1
ATOM 4744 C CA . TYR F 1 40 ? -0.403 -25.016 65.449 1.00 27.25 39 TYR F CA 1
ATOM 4745 C C . TYR F 1 40 ? 0.090 -26.224 64.665 1.00 28.11 39 TYR F C 1
ATOM 4746 O O . TYR F 1 40 ? 0.300 -26.117 63.459 1.00 28.45 39 TYR F O 1
ATOM 4755 N N . SER F 1 41 ? 0.309 -27.349 65.349 1.00 29.05 40 SER F N 1
ATOM 4756 C CA . SER F 1 41 ? 0.775 -28.582 64.690 1.00 30.00 40 SER F CA 1
ATOM 4757 C C . SER F 1 41 ? -0.317 -29.105 63.763 1.00 29.72 40 SER F C 1
ATOM 4758 O O . SER F 1 41 ? -0.049 -29.489 62.627 1.00 30.79 40 SER F O 1
ATOM 4761 N N . ARG F 1 42 ? -1.551 -29.077 64.245 1.00 28.94 41 ARG F N 1
ATOM 4762 C CA . ARG F 1 42 ? -2.691 -29.493 63.452 1.00 28.56 41 ARG F CA 1
ATOM 4763 C C . ARG F 1 42 ? -2.953 -28.502 62.311 1.00 28.30 41 ARG F C 1
ATOM 4764 O O . ARG F 1 42 ? -3.160 -28.903 61.155 1.00 27.97 41 ARG F O 1
ATOM 4772 N N . LEU F 1 43 ? -2.927 -27.212 62.628 1.00 28.21 42 LEU F N 1
ATOM 4773 C CA . LEU F 1 43 ? -3.153 -26.204 61.611 1.00 28.29 42 LEU F CA 1
ATOM 4774 C C . LEU F 1 43 ? -2.086 -26.255 60.545 1.00 28.27 42 LEU F C 1
ATOM 4775 O O . LEU F 1 43 ? -2.391 -26.104 59.364 1.00 29.04 42 LEU F O 1
ATOM 4780 N N . SER F 1 44 ? -0.848 -26.465 60.961 1.00 28.21 43 SER F N 1
ATOM 4781 C CA . SER F 1 44 ? 0.273 -26.589 60.042 1.00 28.17 43 SER F CA 1
ATOM 4782 C C . SER F 1 44 ? 0.044 -27.738 59.052 1.00 28.11 43 SER F C 1
ATOM 4783 O O . SER F 1 44 ? 0.250 -27.576 57.835 1.00 28.14 43 SER F O 1
ATOM 4786 N N . ALA F 1 45 ? -0.402 -28.882 59.567 1.00 27.13 44 ALA F N 1
ATOM 4787 C CA . ALA F 1 45 ? -0.694 -30.040 58.724 1.00 27.41 44 ALA F CA 1
ATOM 4788 C C . ALA F 1 45 ? -1.832 -29.745 57.732 1.00 27.25 44 ALA F C 1
ATOM 4789 O O . ALA F 1 45 ? -1.809 -30.236 56.596 1.00 27.25 44 ALA F O 1
ATOM 4791 N N . ALA F 1 46 ? -2.801 -28.934 58.169 1.00 26.59 45 ALA F N 1
ATOM 4792 C CA . ALA F 1 46 ? -3.972 -28.551 57.362 1.00 26.00 45 ALA F CA 1
ATOM 4793 C C . ALA F 1 46 ? -3.711 -27.475 56.300 1.00 26.19 45 ALA F C 1
ATOM 4794 O O . ALA F 1 46 ? -4.603 -27.173 55.510 1.00 26.67 45 ALA F O 1
ATOM 4796 N N . GLY F 1 47 ? -2.528 -26.871 56.292 1.00 26.55 46 GLY F N 1
ATOM 4797 C CA . GLY F 1 47 ? -2.185 -25.881 55.275 1.00 26.74 46 GLY F CA 1
ATOM 4798 C C . GLY F 1 47 ? -1.743 -24.513 55.743 1.00 27.36 46 GLY F C 1
ATOM 4799 O O . GLY F 1 47 ? -1.563 -23.630 54.915 1.00 28.25 46 GLY F O 1
ATOM 4800 N N . LEU F 1 48 ? -1.590 -24.302 57.046 1.00 27.02 47 LEU F N 1
ATOM 4801 C CA . LEU F 1 48 ? -1.179 -23.006 57.547 1.00 27.14 47 LEU F CA 1
ATOM 4802 C C . LEU F 1 48 ? 0.329 -22.861 57.362 1.00 27.84 47 LEU F C 1
ATOM 4803 O O . LEU F 1 48 ? 1.088 -23.722 57.798 1.00 27.28 47 LEU F O 1
ATOM 4808 N N . ILE F 1 49 ? 0.755 -21.767 56.732 1.00 28.58 48 ILE F N 1
ATOM 4809 C CA . ILE F 1 49 ? 2.186 -21.487 56.516 1.00 29.48 48 ILE F CA 1
ATOM 4810 C C . ILE F 1 49 ? 2.741 -20.505 57.549 1.00 29.99 48 ILE F C 1
ATOM 4811 O O . ILE F 1 49 ? 3.871 -20.643 58.021 1.00 30.05 48 ILE F O 1
ATOM 4816 N N . ARG F 1 50 ? 1.947 -19.494 57.885 1.00 31.12 49 ARG F N 1
ATOM 4817 C CA . ARG F 1 50 ? 2.367 -18.450 58.814 1.00 32.31 49 ARG F CA 1
ATOM 4818 C C . ARG F 1 50 ? 1.209 -17.840 59.561 1.00 30.32 49 ARG F C 1
ATOM 4819 O O . ARG F 1 50 ? 0.092 -17.770 59.043 1.00 29.83 49 ARG F O 1
ATOM 4827 N N . HIS F 1 51 ? 1.508 -17.362 60.762 1.00 29.33 50 HIS F N 1
ATOM 4828 C CA . HIS F 1 51 ? 0.540 -16.649 61.573 1.00 29.31 50 HIS F CA 1
ATOM 4829 C C . HIS F 1 51 ? 1.306 -15.577 62.340 1.00 28.93 50 HIS F C 1
ATOM 4830 O O . HIS F 1 51 ? 2.258 -15.872 63.077 1.00 27.76 50 HIS F O 1
ATOM 4837 N N . VAL F 1 52 ? 0.931 -14.326 62.100 1.00 28.07 51 VAL F N 1
ATOM 4838 C CA . VAL F 1 52 ? 1.556 -13.199 62.765 1.00 27.60 51 VAL F CA 1
ATOM 4839 C C . VAL F 1 52 ? 0.497 -12.472 63.574 1.00 26.90 51 VAL F C 1
ATOM 4840 O O . VAL F 1 52 ? -0.559 -12.124 63.068 1.00 28.57 51 VAL F O 1
ATOM 4844 N N . ILE F 1 53 ? 0.791 -12.276 64.848 1.00 27.48 52 ILE F N 1
ATOM 4845 C CA . ILE F 1 53 ? -0.089 -11.588 65.778 1.00 27.14 52 ILE F CA 1
ATOM 4846 C C . ILE F 1 53 ? 0.642 -10.294 66.143 1.00 26.85 52 ILE F C 1
ATOM 4847 O O . ILE F 1 53 ? 1.783 -10.352 66.615 1.00 25.03 52 ILE F O 1
ATOM 4852 N N . SER F 1 54 ? 0.015 -9.149 65.872 1.00 26.33 53 SER F N 1
ATOM 4853 C CA A SER F 1 54 ? 0.616 -7.844 66.130 0.50 26.33 53 SER F CA 1
ATOM 4854 C CA B SER F 1 54 ? 0.633 -7.862 66.157 0.50 26.75 53 SER F CA 1
ATOM 4855 C C . SER F 1 54 ? -0.355 -6.954 66.868 1.00 27.04 53 SER F C 1
ATOM 4856 O O . SER F 1 54 ? -1.558 -7.100 66.727 1.00 27.55 53 SER F O 1
ATOM 4861 N N . LYS F 1 55 ? 0.187 -6.039 67.647 1.00 28.63 54 LYS F N 1
ATOM 4862 C CA . LYS F 1 55 ? -0.561 -5.091 68.437 1.00 30.22 54 LYS F CA 1
ATOM 4863 C C . LYS F 1 55 ? -0.698 -3.817 67.627 1.00 29.79 54 LYS F C 1
ATOM 4864 O O . LYS F 1 55 ? 0.303 -3.222 67.300 1.00 30.14 54 LYS F O 1
ATOM 4870 N N . VAL F 1 56 ? -1.913 -3.386 67.317 1.00 29.73 55 VAL F N 1
ATOM 4871 C CA . VAL F 1 56 ? -2.121 -2.167 66.493 1.00 30.57 55 VAL F CA 1
ATOM 4872 C C . VAL F 1 56 ? -1.999 -0.831 67.271 1.00 31.58 55 VAL F C 1
ATOM 4873 O O . VAL F 1 56 ? -2.656 -0.637 68.290 1.00 29.76 55 VAL F O 1
ATOM 4877 N N . TRP F 1 57 ? -1.156 0.076 66.769 1.00 33.59 56 TRP F N 1
ATOM 4878 C CA . TRP F 1 57 ? -0.979 1.390 67.375 1.00 35.33 56 TRP F CA 1
ATOM 4879 C C . TRP F 1 57 ? -2.056 2.330 66.866 1.00 36.20 56 TRP F C 1
ATOM 4880 O O . TRP F 1 57 ? -1.994 2.787 65.734 1.00 36.58 56 TRP F O 1
ATOM 4891 N N . ASN F 1 58 ? -3.040 2.621 67.709 1.00 37.32 57 ASN F N 1
ATOM 4892 C CA . ASN F 1 58 ? -4.153 3.487 67.337 1.00 38.23 57 ASN F CA 1
ATOM 4893 C C . ASN F 1 58 ? -4.895 3.856 68.616 1.00 38.69 57 ASN F C 1
ATOM 4894 O O . ASN F 1 58 ? -5.308 2.979 69.367 1.00 38.64 57 ASN F O 1
ATOM 4899 N N . LYS F 1 59 ? -5.034 5.158 68.869 1.00 39.55 58 LYS F N 1
ATOM 4900 C CA . LYS F 1 59 ? -5.713 5.652 70.068 1.00 39.61 58 LYS F CA 1
ATOM 4901 C C . LYS F 1 59 ? -7.241 5.464 70.041 1.00 39.75 58 LYS F C 1
ATOM 4902 O O . LYS F 1 59 ? -7.868 5.424 71.111 1.00 40.31 58 LYS F O 1
ATOM 4904 N N . GLU F 1 60 ? -7.822 5.344 68.836 1.00 39.13 59 GLU F N 1
ATOM 4905 C CA . GLU F 1 60 ? -9.276 5.183 68.649 1.00 38.63 59 GLU F CA 1
ATOM 4906 C C . GLU F 1 60 ? -9.728 3.712 68.639 1.00 38.15 59 GLU F C 1
ATOM 4907 O O . GLU F 1 60 ? -10.921 3.442 68.461 1.00 38.52 59 GLU F O 1
ATOM 4913 N N . GLN F 1 61 ? -8.786 2.779 68.825 1.00 37.20 60 GLN F N 1
ATOM 4914 C CA . GLN F 1 61 ? -9.045 1.334 68.777 1.00 36.03 60 GLN F CA 1
ATOM 4915 C C . GLN F 1 61 ? -8.383 0.558 69.938 1.00 34.05 60 GLN F C 1
ATOM 4916 O O . GLN F 1 61 ? -7.434 1.038 70.560 1.00 34.41 60 GLN F O 1
ATOM 4922 N N . HIS F 1 62 ? -8.906 -0.632 70.223 1.00 31.31 61 HIS F N 1
ATOM 4923 C CA . HIS F 1 62 ? -8.292 -1.581 71.155 1.00 29.35 61 HIS F CA 1
ATOM 4924 C C . HIS F 1 62 ? -8.207 -2.832 70.279 1.00 28.35 61 HIS F C 1
ATOM 4925 O O . HIS F 1 62 ? -8.941 -3.814 70.443 1.00 28.91 61 HIS F O 1
ATOM 4932 N N . ARG F 1 63 ? -7.261 -2.768 69.352 1.00 26.79 62 ARG F N 1
ATOM 4933 C CA . ARG F 1 63 ? -7.139 -3.730 68.278 1.00 26.26 62 ARG F CA 1
ATOM 4934 C C . ARG F 1 63 ? -5.869 -4.578 68.151 1.00 24.86 62 ARG F C 1
ATOM 4935 O O . ARG F 1 63 ? -4.753 -4.082 68.222 1.00 22.32 62 ARG F O 1
ATOM 4943 N N . ILE F 1 64 ? -6.081 -5.861 67.874 1.00 25.64 63 ILE F N 1
ATOM 4944 C CA . ILE F 1 64 ? -5.029 -6.806 67.582 1.00 26.90 63 ILE F CA 1
ATOM 4945 C C . ILE F 1 64 ? -5.221 -7.238 66.147 1.00 26.69 63 ILE F C 1
ATOM 4946 O O . ILE F 1 64 ? -6.346 -7.494 65.711 1.00 27.04 63 ILE F O 1
ATOM 4951 N N . SER F 1 65 ? -4.115 -7.334 65.430 1.00 25.70 64 SER F N 1
ATOM 4952 C CA . SER F 1 65 ? -4.102 -7.810 64.070 1.00 25.84 64 SER F CA 1
ATOM 4953 C C . SER F 1 65 ? -3.570 -9.264 63.992 1.00 25.31 64 SER F C 1
ATOM 4954 O O . SER F 1 65 ? -2.621 -9.634 64.673 1.00 23.04 64 SER F O 1
ATOM 4965 N N . VAL F 1 67 ? -2.527 -11.967 60.916 1.00 28.05 66 VAL F N 1
ATOM 4966 C CA . VAL F 1 67 ? -2.370 -12.359 59.523 1.00 27.74 66 VAL F CA 1
ATOM 4967 C C . VAL F 1 67 ? -2.095 -13.849 59.470 1.00 27.87 66 VAL F C 1
ATOM 4968 O O . VAL F 1 67 ? -1.231 -14.331 60.170 1.00 28.00 66 VAL F O 1
ATOM 4972 N N . PHE F 1 68 ? -2.886 -14.556 58.665 1.00 28.52 67 PHE F N 1
ATOM 4973 C CA . PHE F 1 68 ? -2.771 -15.987 58.431 1.00 28.53 67 PHE F CA 1
ATOM 4974 C C . PHE F 1 68 ? -2.501 -16.185 56.946 1.00 28.53 67 PHE F C 1
ATOM 4975 O O . PHE F 1 68 ? -3.185 -15.578 56.128 1.00 27.58 67 PHE F O 1
ATOM 4983 N N . GLU F 1 69 ? -1.506 -17.008 56.612 1.00 29.38 68 GLU F N 1
ATOM 4984 C CA . GLU F 1 69 ? -1.179 -17.347 55.225 1.00 29.88 68 GLU F CA 1
ATOM 4985 C C . GLU F 1 69 ? -1.283 -18.840 55.121 1.00 29.56 68 GLU F C 1
ATOM 4986 O O . GLU F 1 69 ? -0.791 -19.542 56.015 1.00 29.39 68 GLU F O 1
ATOM 4992 N N . TYR F 1 70 ? -1.871 -19.301 54.009 1.00 28.58 69 TYR F N 1
ATOM 4993 C CA . TYR F 1 70 ? -2.140 -20.707 53.776 1.00 28.40 69 TYR F CA 1
ATOM 4994 C C . TYR F 1 70 ? -1.689 -21.111 52.406 1.00 28.09 69 TYR F C 1
ATOM 4995 O O . TYR F 1 70 ? -1.625 -20.288 51.510 1.00 27.65 69 TYR F O 1
ATOM 5004 N N . ASP F 1 71 ? -1.451 -22.403 52.234 1.00 28.23 70 ASP F N 1
ATOM 5005 C CA . ASP F 1 71 ? -1.033 -22.944 50.946 1.00 28.14 70 ASP F CA 1
ATOM 5006 C C . ASP F 1 71 ? -2.120 -22.869 49.871 1.00 27.52 70 ASP F C 1
ATOM 5007 O O . ASP F 1 71 ? -1.812 -22.950 48.686 1.00 27.50 70 ASP F O 1
ATOM 5012 N N . SER F 1 72 ? -3.381 -22.748 50.281 1.00 26.91 71 SER F N 1
ATOM 5013 C CA . SER F 1 72 ? -4.500 -22.631 49.349 1.00 25.77 71 SER F CA 1
ATOM 5014 C C . SER F 1 72 ? -5.767 -22.230 50.072 1.00 25.98 71 SER F C 1
ATOM 5015 O O . SER F 1 72 ? -5.809 -22.226 51.306 1.00 24.98 71 SER F O 1
ATOM 5018 N N . LYS F 1 73 ? -6.813 -21.923 49.300 1.00 26.76 72 LYS F N 1
ATOM 5019 C CA . LYS F 1 73 ? -8.138 -21.635 49.879 1.00 27.46 72 LYS F CA 1
ATOM 5020 C C . LYS F 1 73 ? -8.636 -22.855 50.636 1.00 26.56 72 LYS F C 1
ATOM 5021 O O . LYS F 1 73 ? -9.276 -22.707 51.663 1.00 25.65 72 LYS F O 1
ATOM 5027 N N . GLU F 1 74 ? -8.364 -24.054 50.107 1.00 27.24 73 GLU F N 1
ATOM 5028 C CA . GLU F 1 74 ? -8.805 -25.308 50.753 1.00 27.18 73 GLU F CA 1
ATOM 5029 C C . GLU F 1 74 ? -8.105 -25.470 52.101 1.00 26.83 73 GLU F C 1
ATOM 5030 O O . GLU F 1 74 ? -8.693 -25.982 53.044 1.00 25.93 73 GLU F O 1
ATOM 5036 N N . GLY F 1 75 ? -6.845 -25.036 52.159 1.00 26.89 74 GLY F N 1
ATOM 5037 C CA . GLY F 1 75 ? -6.070 -24.999 53.387 1.00 27.22 74 GLY F CA 1
ATOM 5038 C C . GLY F 1 75 ? -6.702 -24.056 54.400 1.00 27.32 74 GLY F C 1
ATOM 5039 O O . GLY F 1 75 ? -6.805 -24.402 55.576 1.00 27.01 74 GLY F O 1
ATOM 5040 N N . TYR F 1 76 ? -7.110 -22.862 53.952 1.00 28.28 75 TYR F N 1
ATOM 5041 C CA . TYR F 1 76 ? -7.812 -21.913 54.821 1.00 28.33 75 TYR F CA 1
ATOM 5042 C C . TYR F 1 76 ? -9.068 -22.578 55.422 1.00 28.59 75 TYR F C 1
ATOM 5043 O O . TYR F 1 76 ? -9.297 -22.498 56.640 1.00 28.04 75 TYR F O 1
ATOM 5052 N N . GLN F 1 77 ? -9.862 -23.235 54.570 1.00 27.71 76 GLN F N 1
ATOM 5053 C CA . GLN F 1 77 ? -11.096 -23.847 55.003 1.00 28.60 76 GLN F CA 1
ATOM 5054 C C . GLN F 1 77 ? -10.870 -24.987 55.983 1.00 28.37 76 GLN F C 1
ATOM 5055 O O . GLN F 1 77 ? -11.630 -25.088 56.934 1.00 28.96 76 GLN F O 1
ATOM 5061 N N . LYS F 1 78 ? -9.872 -25.850 55.745 1.00 28.03 77 LYS F N 1
ATOM 5062 C CA . LYS F 1 78 ? -9.507 -26.927 56.704 1.00 27.77 77 LYS F CA 1
ATOM 5063 C C . LYS F 1 78 ? -9.046 -26.346 58.034 1.00 27.17 77 LYS F C 1
ATOM 5064 O O . LYS F 1 78 ? -9.389 -26.858 59.100 1.00 26.36 77 LYS F O 1
ATOM 5070 N N . CYS F 1 79 ? -8.229 -25.303 57.962 1.00 27.13 78 CYS F N 1
ATOM 5071 C CA . CYS F 1 79 ? -7.808 -24.606 59.168 1.00 27.77 78 CYS F CA 1
ATOM 5072 C C . CYS F 1 79 ? -8.976 -23.996 59.906 1.00 28.13 78 CYS F C 1
ATOM 5073 O O . CYS F 1 79 ? -9.052 -24.096 61.128 1.00 29.04 78 CYS F O 1
ATOM 5076 N N . GLN F 1 80 ? -9.909 -23.412 59.169 1.00 28.18 79 GLN F N 1
ATOM 5077 C CA . GLN F 1 80 ? -11.040 -22.756 59.810 1.00 28.65 79 GLN F CA 1
ATOM 5078 C C . GLN F 1 80 ? -11.947 -23.709 60.596 1.00 27.37 79 GLN F C 1
ATOM 5079 O O . GLN F 1 80 ? -12.418 -23.355 61.691 1.00 26.27 79 GLN F O 1
ATOM 5085 N N . GLU F 1 81 ? -12.186 -24.913 60.078 1.00 26.83 80 GLU F N 1
ATOM 5086 C CA . GLU F 1 81 ? -13.026 -25.876 60.818 1.00 26.29 80 GLU F CA 1
ATOM 5087 C C . GLU F 1 81 ? -12.307 -26.389 62.067 1.00 25.11 80 GLU F C 1
ATOM 5088 O O . GLU F 1 81 ? -12.939 -26.653 63.070 1.00 24.25 80 GLU F O 1
ATOM 5094 N N . ILE F 1 82 ? -10.984 -26.511 61.996 1.00 25.08 81 ILE F N 1
ATOM 5095 C CA . ILE F 1 82 ? -10.190 -26.921 63.149 1.00 24.64 81 ILE F CA 1
ATOM 5096 C C . ILE F 1 82 ? -10.219 -25.799 64.169 1.00 23.89 81 ILE F C 1
ATOM 5097 O O . ILE F 1 82 ? -10.415 -26.062 65.346 1.00 23.43 81 ILE F O 1
ATOM 5102 N N . ILE F 1 83 ? -10.005 -24.562 63.712 1.00 23.74 82 ILE F N 1
ATOM 5103 C CA . ILE F 1 83 ? -10.051 -23.371 64.581 1.00 24.73 82 ILE F CA 1
ATOM 5104 C C . ILE F 1 83 ? -11.420 -23.160 65.225 1.00 25.40 82 ILE F C 1
ATOM 5105 O O . ILE F 1 83 ? -11.515 -22.908 66.428 1.00 26.59 82 ILE F O 1
ATOM 5110 N N . ASP F 1 84 ? -12.474 -23.239 64.423 1.00 26.10 83 ASP F N 1
ATOM 5111 C CA . ASP F 1 84 ? -13.834 -23.096 64.936 1.00 26.66 83 ASP F CA 1
ATOM 5112 C C . ASP F 1 84 ? -14.154 -24.166 65.996 1.00 26.71 83 ASP F C 1
ATOM 5113 O O . ASP F 1 84 ? -14.895 -23.890 66.946 1.00 26.04 83 ASP F O 1
ATOM 5118 N N . LYS F 1 85 ? -13.603 -25.368 65.851 1.00 26.61 84 LYS F N 1
ATOM 5119 C CA . LYS F 1 85 ? -13.834 -26.405 66.858 1.00 27.42 84 LYS F CA 1
ATOM 5120 C C . LYS F 1 85 ? -13.024 -26.126 68.124 1.00 26.98 84 LYS F C 1
ATOM 5121 O O . LYS F 1 85 ? -13.544 -26.242 69.241 1.00 27.32 84 LYS F O 1
ATOM 5125 N N . GLU F 1 86 ? -11.759 -25.765 67.952 1.00 26.39 85 GLU F N 1
ATOM 5126 C CA . GLU F 1 86 ? -10.891 -25.482 69.087 1.00 26.06 85 GLU F CA 1
ATOM 5127 C C . GLU F 1 86 ? -11.500 -24.415 69.992 1.00 26.50 85 GLU F C 1
ATOM 5128 O O . GLU F 1 86 ? -11.709 -24.659 71.173 1.00 26.35 85 GLU F O 1
ATOM 5134 N N . PHE F 1 87 ? -11.843 -23.264 69.418 1.00 26.83 86 PHE F N 1
ATOM 5135 C CA . PHE F 1 87 ? -12.348 -22.123 70.195 1.00 26.96 86 PHE F CA 1
ATOM 5136 C C . PHE F 1 87 ? -13.862 -22.096 70.459 1.00 27.85 86 PHE F C 1
ATOM 5137 O O . PHE F 1 87 ? -14.300 -21.706 71.549 1.00 28.97 86 PHE F O 1
ATOM 5145 N N . GLY F 1 88 ? -14.666 -22.528 69.495 1.00 27.51 87 GLY F N 1
ATOM 5146 C CA . GLY F 1 88 ? -16.098 -22.586 69.704 1.00 27.23 87 GLY F CA 1
ATOM 5147 C C . GLY F 1 88 ? -16.542 -23.715 70.628 1.00 27.51 87 GLY F C 1
ATOM 5148 O O . GLY F 1 88 ? -17.595 -23.613 71.257 1.00 27.59 87 GLY F O 1
ATOM 5149 N N . ILE F 1 89 ? -15.752 -24.788 70.721 1.00 27.69 88 ILE F N 1
ATOM 5150 C CA . ILE F 1 89 ? -16.132 -25.957 71.528 1.00 28.32 88 ILE F CA 1
ATOM 5151 C C . ILE F 1 89 ? -15.109 -26.315 72.599 1.00 28.44 88 ILE F C 1
ATOM 5152 O O . ILE F 1 89 ? -15.410 -26.282 73.789 1.00 29.17 88 ILE F O 1
ATOM 5157 N N . THR F 1 90 ? -13.903 -26.662 72.162 1.00 28.50 89 THR F N 1
ATOM 5158 C CA . THR F 1 90 ? -12.864 -27.173 73.053 1.00 28.22 89 THR F CA 1
ATOM 5159 C C . THR F 1 90 ? -12.404 -26.190 74.119 1.00 28.28 89 THR F C 1
ATOM 5160 O O . THR F 1 90 ? -12.103 -26.607 75.231 1.00 28.30 89 THR F O 1
ATOM 5164 N N . LEU F 1 91 ? -12.362 -24.904 73.784 1.00 28.59 90 LEU F N 1
ATOM 5165 C CA . LEU F 1 91 ? -11.962 -23.843 74.724 1.00 29.45 90 LEU F CA 1
ATOM 5166 C C . LEU F 1 91 ? -13.064 -22.815 74.946 1.00 30.17 90 LEU F C 1
ATOM 5167 O O . LEU F 1 91 ? -12.777 -21.710 75.376 1.00 30.12 90 LEU F O 1
ATOM 5172 N N . LYS F 1 92 ? -14.323 -23.174 74.698 1.00 31.59 91 LYS F N 1
ATOM 5173 C CA . LYS F 1 92 ? -15.422 -22.208 74.836 1.00 32.38 91 LYS F CA 1
ATOM 5174 C C . LYS F 1 92 ? -15.430 -21.572 76.223 1.00 33.35 91 LYS F C 1
ATOM 5175 O O . LYS F 1 92 ? -15.491 -20.348 76.340 1.00 33.17 91 LYS F O 1
ATOM 5181 N N . GLU F 1 93 ? -15.343 -22.412 77.260 1.00 34.87 92 GLU F N 1
ATOM 5182 C CA . GLU F 1 93 ? -15.320 -21.958 78.663 1.00 35.74 92 GLU F CA 1
ATOM 5183 C C . GLU F 1 93 ? -14.082 -21.136 79.012 1.00 36.14 92 GLU F C 1
ATOM 5184 O O . GLU F 1 93 ? -14.198 -20.094 79.655 1.00 36.50 92 GLU F O 1
ATOM 5190 N N . LYS F 1 94 ? -12.899 -21.607 78.620 1.00 36.09 93 LYS F N 1
ATOM 5191 C CA . LYS F 1 94 ? -11.667 -20.862 78.886 1.00 36.38 93 LYS F CA 1
ATOM 5192 C C . LYS F 1 94 ? -11.663 -19.490 78.196 1.00 36.48 93 LYS F C 1
ATOM 5193 O O . LYS F 1 94 ? -11.100 -18.539 78.721 1.00 37.36 93 LYS F O 1
ATOM 5195 N N . LEU F 1 95 ? -12.312 -19.388 77.042 1.00 36.67 94 LEU F N 1
ATOM 5196 C CA . LEU F 1 95 ? -12.348 -18.142 76.274 1.00 37.34 94 LEU F CA 1
ATOM 5197 C C . LEU F 1 95 ? -13.523 -17.200 76.545 1.00 37.31 94 LEU F C 1
ATOM 5198 O O . LEU F 1 95 ? -13.481 -16.043 76.098 1.00 37.37 94 LEU F O 1
ATOM 5203 N N . LYS F 1 96 ? -14.557 -17.667 77.256 1.00 36.62 95 LYS F N 1
ATOM 5204 C CA . LYS F 1 96 ? -15.745 -16.831 77.496 1.00 36.37 95 LYS F CA 1
ATOM 5205 C C . LYS F 1 96 ? -15.449 -15.476 78.167 1.00 35.59 95 LYS F C 1
ATOM 5206 O O . LYS F 1 96 ? -16.229 -14.542 78.020 1.00 35.74 95 LYS F O 1
ATOM 5212 N N . LYS F 1 97 ? -14.326 -15.360 78.879 1.00 34.99 96 LYS F N 1
ATOM 5213 C CA . LYS F 1 97 ? -13.952 -14.078 79.515 1.00 34.52 96 LYS F CA 1
ATOM 5214 C C . LYS F 1 97 ? -13.621 -12.947 78.531 1.00 33.66 96 LYS F C 1
ATOM 5215 O O . LYS F 1 97 ? -13.697 -11.777 78.913 1.00 33.47 96 LYS F O 1
ATOM 5221 N N . PHE F 1 98 ? -13.272 -13.285 77.286 1.00 33.02 97 PHE F N 1
ATOM 5222 C CA . PHE F 1 98 ? -12.909 -12.272 76.286 1.00 33.00 97 PHE F CA 1
ATOM 5223 C C . PHE F 1 98 ? -14.082 -11.837 75.401 1.00 33.32 97 PHE F C 1
ATOM 5224 O O . PHE F 1 98 ? -14.667 -12.658 74.696 1.00 33.47 97 PHE F O 1
ATOM 5232 N N . VAL F 1 99 ? -14.409 -10.545 75.448 1.00 33.26 98 VAL F N 1
ATOM 5233 C CA . VAL F 1 99 ? -15.444 -9.969 74.605 1.00 33.74 98 VAL F CA 1
ATOM 5234 C C . VAL F 1 99 ? -14.720 -9.121 73.562 1.00 34.07 98 VAL F C 1
ATOM 5235 O O . VAL F 1 99 ? -13.907 -8.253 73.912 1.00 34.18 98 VAL F O 1
ATOM 5239 N N . PHE F 1 100 ? -15.012 -9.391 72.293 1.00 33.69 99 PHE F N 1
ATOM 5240 C CA . PHE F 1 100 ? -14.381 -8.711 71.182 1.00 33.80 99 PHE F CA 1
ATOM 5241 C C . PHE F 1 100 ? -15.139 -8.992 69.889 1.00 34.19 99 PHE F C 1
ATOM 5242 O O . PHE F 1 100 ? -15.857 -9.979 69.796 1.00 34.63 99 PHE F O 1
ATOM 5250 N N . LYS F 1 101 ? -14.962 -8.130 68.895 1.00 34.14 100 LYS F N 1
ATOM 5251 C CA . LYS F 1 101 ? -15.576 -8.317 67.592 1.00 34.53 100 LYS F CA 1
ATOM 5252 C C . LYS F 1 101 ? -14.456 -8.736 66.647 1.00 34.31 100 LYS F C 1
ATOM 5253 O O . LYS F 1 101 ? -13.301 -8.403 66.886 1.00 35.05 100 LYS F O 1
ATOM 5257 N N . ILE F 1 102 ? -14.789 -9.490 65.602 1.00 33.72 101 ILE F N 1
ATOM 5258 C CA . ILE F 1 102 ? -13.821 -9.894 64.574 1.00 33.27 101 ILE F CA 1
ATOM 5259 C C . ILE F 1 102 ? -14.185 -9.300 63.207 1.00 32.47 101 ILE F C 1
ATOM 5260 O O . ILE F 1 102 ? -15.374 -9.181 62.869 1.00 32.17 101 ILE F O 1
ATOM 5265 N N . HIS F 1 103 ? -13.163 -8.902 62.445 1.00 31.39 102 HIS F N 1
ATOM 5266 C CA . HIS F 1 103 ? -13.346 -8.437 61.067 1.00 30.58 102 HIS F CA 1
ATOM 5267 C C . HIS F 1 103 ? -12.388 -9.240 60.262 1.00 28.91 102 HIS F C 1
ATOM 5268 O O . HIS F 1 103 ? -11.224 -9.189 60.530 1.00 28.34 102 HIS F O 1
ATOM 5275 N N . ASN F 1 104 ? -12.887 -10.004 59.302 1.00 28.49 103 ASN F N 1
ATOM 5276 C CA . ASN F 1 104 ? -12.041 -10.819 58.448 1.00 28.52 103 ASN F CA 1
ATOM 5277 C C . ASN F 1 104 ? -11.872 -10.129 57.114 1.00 27.71 103 ASN F C 1
ATOM 5278 O O . ASN F 1 104 ? -12.707 -9.321 56.713 1.00 28.55 103 ASN F O 1
ATOM 5283 N N . ASN F 1 105 ? -10.770 -10.443 56.450 1.00 27.36 104 ASN F N 1
ATOM 5284 C CA . ASN F 1 105 ? -10.468 -9.996 55.096 1.00 27.02 104 ASN F CA 1
ATOM 5285 C C .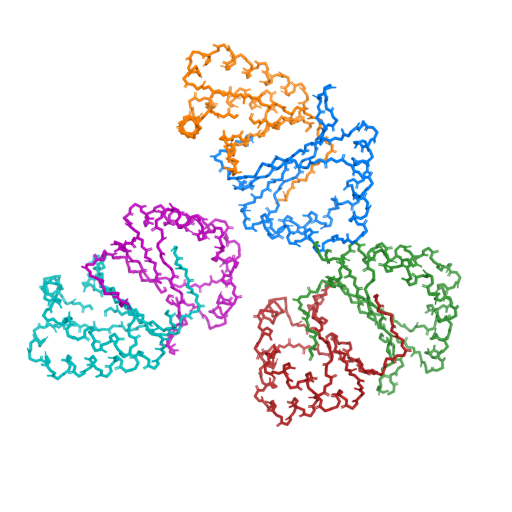 ASN F 1 105 ? -9.692 -11.138 54.475 1.00 26.99 104 ASN F C 1
ATOM 5286 O O . ASN F 1 105 ? -8.472 -11.251 54.666 1.00 25.72 104 ASN F O 1
ATOM 5291 N N . ARG F 1 106 ? -10.424 -12.002 53.772 1.00 27.33 105 ARG F N 1
ATOM 5292 C CA . ARG F 1 106 ? -9.868 -13.204 53.160 1.00 27.42 105 ARG F CA 1
ATOM 5293 C C . ARG F 1 106 ? -9.882 -13.172 51.637 1.00 26.85 105 ARG F C 1
ATOM 5294 O O . ARG F 1 106 ? -10.835 -12.707 51.034 1.00 24.95 105 ARG F O 1
ATOM 5297 N N . GLY F 1 107 ? -8.852 -13.764 51.035 1.00 26.65 106 GLY F N 1
ATOM 5298 C CA . GLY F 1 107 ? -8.772 -13.877 49.588 1.00 26.28 106 GLY F CA 1
ATOM 5299 C C . GLY F 1 107 ? -7.427 -14.340 49.070 1.00 25.14 106 GLY F C 1
ATOM 5300 O O . GLY F 1 107 ? -6.460 -14.466 49.815 1.00 23.47 106 GLY F O 1
ATOM 5301 N N . VAL F 1 108 ? -7.394 -14.599 47.772 1.00 24.61 107 VAL F N 1
ATOM 5302 C CA . VAL F 1 108 ? -6.200 -15.092 47.103 1.00 24.34 107 VAL F CA 1
ATOM 5303 C C . VAL F 1 108 ? -5.088 -14.042 47.020 1.00 23.87 107 VAL F C 1
ATOM 5304 O O . VAL F 1 108 ? -5.342 -12.839 46.911 1.00 23.29 107 VAL F O 1
ATOM 5308 N N . VAL F 1 109 ? -3.858 -14.532 47.084 1.00 23.55 108 VAL F N 1
ATOM 5309 C CA . VAL F 1 109 ? -2.669 -13.725 46.950 1.00 23.82 108 VAL F CA 1
ATOM 5310 C C . VAL F 1 109 ? -2.445 -13.470 45.467 1.00 24.01 108 VAL F C 1
ATOM 5311 O O . VAL F 1 109 ? -2.343 -14.415 44.676 1.00 23.76 108 VAL F O 1
ATOM 5315 N N . VAL F 1 110 ? -2.369 -12.193 45.104 1.00 24.49 109 VAL F N 1
ATOM 5316 C CA . VAL F 1 110 ? -2.144 -11.765 43.732 1.00 24.70 109 VAL F CA 1
ATOM 5317 C C . VAL F 1 110 ? -0.634 -11.628 43.497 1.00 24.65 109 VAL F C 1
ATOM 5318 O O . VAL F 1 110 ? -0.116 -12.026 42.443 1.00 23.71 109 VAL F O 1
ATOM 5322 N N . SER F 1 111 ? 0.070 -11.071 44.479 1.00 25.10 110 SER F N 1
ATOM 5323 C CA . SER F 1 111 ? 1.500 -10.819 44.345 1.00 25.95 110 SER F CA 1
ATOM 5324 C C . SER F 1 111 ? 2.209 -10.920 45.684 1.00 26.28 110 SER F C 1
ATOM 5325 O O . SER F 1 111 ? 1.659 -10.523 46.708 1.00 26.61 110 SER F O 1
ATOM 5328 N N . GLU F 1 112 ? 3.430 -11.446 45.661 1.00 26.44 111 GLU F N 1
ATOM 5329 C CA . GLU F 1 112 ? 4.223 -11.613 46.860 1.00 28.20 111 GLU F CA 1
ATOM 5330 C C . GLU F 1 112 ? 5.723 -11.278 46.648 1.00 27.25 111 GLU F C 1
ATOM 5331 O O . GLU F 1 112 ? 6.355 -11.728 45.689 1.00 25.62 111 GLU F O 1
ATOM 5337 N N . PHE F 1 113 ? 6.253 -10.442 47.540 1.00 26.81 112 PHE F N 1
ATOM 5338 C CA . PHE F 1 113 ? 7.664 -10.092 47.567 1.00 27.02 112 PHE F CA 1
ATOM 5339 C C . PHE F 1 113 ? 8.204 -10.554 48.899 1.00 27.72 112 PHE F C 1
ATOM 5340 O O . PHE F 1 113 ? 7.582 -10.306 49.936 1.00 27.05 112 PHE F O 1
ATOM 5348 N N . ILE F 1 114 ? 9.348 -11.233 48.854 1.00 28.70 113 ILE F N 1
ATOM 5349 C CA . ILE F 1 114 ? 10.053 -11.728 50.033 1.00 29.99 113 ILE F CA 1
ATOM 5350 C C . ILE F 1 114 ? 11.519 -11.499 49.745 1.00 29.69 113 ILE F C 1
ATOM 5351 O O . ILE F 1 114 ? 11.993 -11.903 48.687 1.00 29.59 113 ILE F O 1
ATOM 5356 N N . ARG F 1 115 ? 12.248 -10.868 50.662 1.00 30.02 114 ARG F N 1
ATOM 5357 C CA . ARG F 1 115 ? 13.661 -10.576 50.408 1.00 30.32 114 ARG F CA 1
ATOM 5358 C C . ARG F 1 115 ? 14.601 -11.771 50.667 1.00 30.45 114 ARG F C 1
ATOM 5359 O O . ARG F 1 115 ? 14.205 -12.774 51.273 1.00 30.65 114 ARG F O 1
#

CATH classification: 3.30.70.100

Secondary structure (P-SEA, 3-state):
cccccccccccccccaaaaaaaaaaccccccaaaaaaaaaacccbbbbbbbbcccccccccbbbccaaaaaaaaaaaaaaccaaaaaaaaabbbbbbccccccccccccc/cbbbbccccccaaaaaaaaaaccccccaaaaaaaaaacccbbbbbbbcccccccccbbbccaaaaaaaaaaaaaacccccccccccccbbbbbbbbccccccccc/ccccccccbbbbccccccaaaaaaaaaaaaacccaaaaaaaaaacccbbbbbbbcccccccccbbbccaaaaaaaaaaaaaaccaaaaaaaaaaccbbbbbbbccccccccc/cbbbbccccccaaaaaaaaacccccccaaaaaaaaaacccbbbbbbbccccccccccccccaaaaaaaaaaacccccaaaaaaaacbbbbbbbbbbcccccccc/ccccccccccccccaaaaaaaaacccccccaaaaaaaaaaccccccccccccccccccccbbbccaaaaaaaaaaaaaacccccccccccccbbbbbbbbccccccccc/ccccccccccccaaaaaaaaacccccccaaaaaaaaaacccbbbbbbbbccccccccccccccaaaaaaaaaaaaaacccccccccccccbbbbbbbbcccccccc

Solvent-accessible surface area: 32405 Å² total

B-factor: mean 29.64, std 4.56, range [12.64, 50.94]

Foldseek 3Di:
DQDFWKKKKKKFFPDLVLLVVVVVCCCVQDPVVLVVVLVVLFWDDDDKDADDDPVGRMIIMTTGSDVSSVVVSVVSSVVVDDDVVVVVCVVTDDDMGIDMDTDPDDDDDD/DKKKKKKAFPDLVLLVVCVVCVCVQCPPVLCVQLVVLFWDDDDWDADDDVTSMIIMTDGPDVSSVVSSVVSVCCSCVPVCVVVCVVTDTDMDIDIDDDPDDDDDD/DVDLLDFWKKKKKKAFPDLVLLVVLVVLCVVQDDVVLVVVLVVLFWNDDDWDADDDVTGMIMMTTGSDPRSVVVNVVSVVVSDDPVSVCVSVVRDPDMDMDITTDDDDDDDD/DKKKKKKFFPDLVLLVVCVVCVCVQVPPVLCVQLVVLFWDDDDWDFDDDVGRMIIMIDGPDVSSVVVSVCCCPVVVHPVNVVVPVVTDDDMDIDIGDDPDDDDD/DDFFKKKKKKFFPDLVLLVVCVVCCCVQVPPVLCVVLVVLFWDDDDKAADPDPVGNMIIMTTGPDDSSVVVNVVSNCCCPVPVCPVVCPSTDTDMDIDIDTDPDDDDDD/DWKKKKKKAAPDLVLLVVCVVCCCVQVDPVLCVQLVVLFWDDDDWAADDDPVGSMIIMTDGPDPSSVVSSVVSNCCCCVPVCVPVCVVTDTDMDIDMDTDPDDDDD

Radius of gyration: 31.7 Å; Cα contacts (8 Å, |Δi|>4): 1217; chains: 6; bounding box: 67×63×93 Å

Nearest PDB structures (foldseek):
  2op5-assembly3_F  TM=9.898E-01  e=9.686E-19  uncultured marine organism
  2op5-assembly2_D  TM=9.400E-01  e=2.138E-18  uncultured marine organism
  2op5-assembly2_C  TM=8.810E-01  e=2.168E-16  uncultured marine organism
  2ap6-assembly1_A  TM=6.718E-01  e=9.430E-04  Agrobacterium fabrum str. C58
  5k9f-assembly1_A  TM=6.140E-01  e=2.082E-03  Paraburkholderia xenovorans LB400

Sequence (646 aa):
TDETAFLNSLFFDFTSENELEELFLKSLDEVWSEDLYSRLSAAGLIRHVISKVWNKEQHRISVFEYDSKEGYQKCQEIIDKEFGITLKEKLKKFVFKKIHNNRGVVVSEFIRSAFFLNSLFDFTSENELELFLKSLDEVWSEDLYSRLSAAGLIRHVISKVWNEQHRISVFEYDSKEGYQKCQEIIDKEFGITLKEKLKKFVFKIHNNRGVVVSEFIRSGKDTDETAFLNSLFDFTSENELEELFLKSLDEVWSEDLYSRLSAAGLIRHVISSKVWNEQHRISVFEYDSKEGYQKCQEIIDKEFGITLKEKLKKFVFKIHNNRGVVVSEFIRSAFLNSLFDFTSENELELFLKSLDEVWSEDLYSRLSAAGLIRHVISKVWNEQHRISVFEYDSKEGYQKCQEIIDKEFGITLKEKLKKFVFKIHNNRGVVVSEFIRDETAFLNSLFDFTSENELELFLKSLDEVWSEDLYSRLSAAGLIRHVISKVWWNKEQHRISVFEYDSKEGYQKCQEIIDKEFGITLKEKLKKFVFKIHNNRRGVVVSEFIRSTAFLNSLFDFTSSENELELFLKSLDEVWSEDLYSRLSAAGLIRHVISSKVWNKEQHRISVFEYDSKEGYQKCQEIIDKEFGITLKEKLKKFVFKIHNNRGVVVSEFIR